Protein AF-A0A432UEK5-F1 (afdb_monomer_lite)

Structure (mmCIF, N/CA/C/O backbone):
data_AF-A0A432UEK5-F1
#
_entry.id   AF-A0A432UEK5-F1
#
loop_
_atom_site.group_PDB
_atom_site.id
_atom_site.type_symbol
_atom_site.label_atom_id
_atom_site.label_alt_id
_atom_site.label_comp_id
_atom_site.label_asym_id
_atom_site.label_entity_id
_atom_site.label_seq_id
_atom_site.pdbx_PDB_ins_code
_atom_site.Cartn_x
_atom_site.Cartn_y
_atom_site.Cartn_z
_atom_site.occupancy
_atom_site.B_iso_or_equiv
_atom_site.auth_seq_id
_atom_site.auth_comp_id
_atom_site.auth_asym_id
_atom_site.auth_atom_id
_atom_site.pdbx_PDB_model_num
ATOM 1 N N . MET A 1 1 ? 14.519 -4.103 -4.076 1.00 51.34 1 MET A N 1
ATOM 2 C CA . MET A 1 1 ? 13.874 -2.800 -3.750 1.00 51.34 1 MET A CA 1
ATOM 3 C C . MET A 1 1 ? 14.328 -1.645 -4.652 1.00 51.34 1 MET A C 1
ATOM 5 O O . MET A 1 1 ? 13.470 -0.886 -5.083 1.00 51.34 1 MET A O 1
ATOM 9 N N . LEU A 1 2 ? 15.630 -1.500 -4.945 1.00 51.75 2 LEU A N 1
ATOM 10 C CA . LEU A 1 2 ? 16.203 -0.407 -5.763 1.00 51.75 2 LEU A CA 1
ATOM 11 C C . LEU A 1 2 ? 16.578 -0.794 -7.208 1.00 51.75 2 LEU A C 1
ATOM 13 O O . LEU A 1 2 ? 17.172 0.011 -7.916 1.00 51.75 2 LEU A O 1
ATOM 17 N N . GLY A 1 3 ? 16.248 -2.010 -7.656 1.00 47.59 3 GLY A N 1
ATOM 18 C CA . GLY A 1 3 ? 16.687 -2.523 -8.962 1.00 47.59 3 GLY A CA 1
ATOM 19 C C . GLY A 1 3 ? 16.188 -1.727 -10.175 1.00 47.59 3 GLY A C 1
ATOM 20 O O . GLY A 1 3 ? 16.755 -1.867 -11.250 1.00 47.59 3 GLY A O 1
ATOM 21 N N . SER A 1 4 ? 15.156 -0.888 -10.009 1.00 56.03 4 SER A N 1
ATOM 22 C CA . SER A 1 4 ? 14.574 -0.082 -11.085 1.00 56.03 4 SER A CA 1
ATOM 23 C C . SER A 1 4 ? 13.737 1.101 -10.550 1.00 56.03 4 SER A C 1
ATOM 25 O O . SER A 1 4 ? 12.744 0.933 -9.831 1.00 56.03 4 SER A O 1
ATOM 27 N N . PHE A 1 5 ? 14.130 2.321 -10.911 1.00 71.38 5 PHE A N 1
ATOM 28 C CA . PHE A 1 5 ? 13.324 3.543 -10.924 1.00 71.38 5 PHE A CA 1
ATOM 29 C C . PHE A 1 5 ? 12.446 3.537 -12.175 1.00 71.38 5 PHE A C 1
ATOM 31 O O . PHE A 1 5 ? 12.711 4.233 -13.159 1.00 71.38 5 PHE A O 1
ATOM 38 N N . GLU A 1 6 ? 11.405 2.715 -12.131 1.00 72.19 6 GLU A N 1
ATOM 39 C CA . GLU A 1 6 ? 10.428 2.627 -13.211 1.00 72.19 6 GLU A CA 1
ATOM 40 C C . GLU A 1 6 ? 9.803 3.996 -13.506 1.00 72.19 6 GLU A C 1
ATOM 42 O O . GLU A 1 6 ? 9.551 4.773 -12.571 1.00 72.19 6 GLU A O 1
ATOM 47 N N . PRO A 1 7 ? 9.531 4.294 -14.787 1.00 75.06 7 PRO A N 1
ATOM 48 C CA . PRO A 1 7 ? 8.726 5.449 -15.138 1.00 75.06 7 PRO A CA 1
ATOM 49 C C . PRO A 1 7 ? 7.359 5.351 -14.445 1.00 75.06 7 PRO A C 1
ATOM 51 O O . PRO A 1 7 ? 6.789 4.259 -14.341 1.00 75.06 7 PRO A O 1
ATOM 54 N N . PRO A 1 8 ? 6.807 6.471 -13.954 1.00 71.62 8 PRO A N 1
ATOM 55 C CA . PRO A 1 8 ? 5.436 6.469 -13.480 1.00 71.62 8 PRO A CA 1
ATOM 56 C C . PRO A 1 8 ? 4.473 6.154 -14.644 1.00 71.62 8 PRO A C 1
ATOM 58 O O . PRO A 1 8 ? 4.823 6.368 -15.804 1.00 71.62 8 PRO A O 1
ATOM 61 N N . PRO A 1 9 ? 3.265 5.638 -14.356 1.00 67.88 9 PRO A N 1
ATOM 62 C CA . PRO A 1 9 ? 2.273 5.335 -15.387 1.00 67.88 9 PRO A CA 1
ATOM 63 C C . PRO A 1 9 ? 1.847 6.589 -16.168 1.00 67.88 9 PRO A C 1
ATOM 65 O O . PRO A 1 9 ? 1.956 7.708 -15.661 1.00 67.88 9 PRO A O 1
ATOM 68 N N . ASP A 1 10 ? 1.342 6.391 -17.390 1.00 72.12 10 ASP A N 1
ATOM 69 C CA . ASP A 1 10 ? 1.080 7.463 -18.367 1.00 72.12 10 ASP A CA 1
ATOM 70 C C . ASP A 1 10 ? 0.209 8.598 -17.807 1.00 72.12 10 ASP A C 1
ATOM 72 O O . ASP A 1 10 ? 0.537 9.770 -17.967 1.00 72.12 10 ASP A O 1
ATOM 76 N N . ASN A 1 11 ? -0.817 8.266 -17.022 1.00 67.94 11 ASN A N 1
ATOM 77 C CA . ASN A 1 11 ? -1.685 9.249 -16.368 1.00 67.94 11 ASN A CA 1
ATOM 78 C C . ASN A 1 11 ? -0.942 10.197 -15.408 1.00 67.94 11 ASN A C 1
ATOM 80 O O . ASN A 1 11 ? -1.339 11.343 -15.228 1.00 67.94 11 ASN A O 1
ATOM 84 N N . VAL A 1 12 ? 0.127 9.723 -14.766 1.00 69.31 12 VAL A N 1
ATOM 85 C CA . VAL A 1 12 ? 0.970 10.540 -13.889 1.00 69.31 12 VAL A CA 1
ATOM 86 C C . VAL A 1 12 ? 1.991 11.320 -14.708 1.00 69.31 12 VAL A C 1
ATOM 88 O O . VAL A 1 12 ? 2.288 12.446 -14.330 1.00 69.31 12 VAL A O 1
ATOM 91 N N . LEU A 1 13 ? 2.511 10.754 -15.805 1.00 74.56 13 LEU A N 1
ATOM 92 C CA . LEU A 1 13 ? 3.433 11.443 -16.721 1.00 74.56 13 LEU A CA 1
ATOM 93 C C . LEU A 1 13 ? 2.786 12.646 -17.420 1.00 74.56 13 LEU A C 1
ATOM 95 O O . LEU A 1 13 ? 3.475 13.632 -17.687 1.00 74.56 13 LEU A O 1
ATOM 99 N N . GLU A 1 14 ? 1.484 12.573 -17.692 1.00 76.00 14 GLU A N 1
ATOM 100 C CA . GLU A 1 14 ? 0.698 13.656 -18.291 1.00 76.00 14 GLU A CA 1
ATOM 101 C C . GLU A 1 14 ? 0.441 14.819 -17.310 1.00 76.00 14 GLU A C 1
ATOM 103 O O . GLU A 1 14 ? 0.359 15.979 -17.720 1.00 76.00 14 GLU A O 1
ATOM 108 N N . GLU A 1 15 ? 0.387 14.548 -16.001 1.00 78.19 15 GLU A N 1
ATOM 109 C CA . GLU A 1 15 ? 0.209 15.565 -14.960 1.00 78.19 15 GLU A CA 1
ATOM 110 C C . GLU A 1 15 ? 1.548 16.189 -14.521 1.00 78.19 15 GLU A C 1
ATOM 112 O O . GLU A 1 15 ? 2.260 15.662 -13.661 1.00 78.19 15 GLU A O 1
ATOM 117 N N . VAL A 1 16 ? 1.864 17.383 -15.034 1.00 77.88 16 VAL A N 1
ATOM 118 C CA . VAL A 1 16 ? 3.124 18.107 -14.746 1.00 77.88 16 VAL A CA 1
ATOM 119 C C . VAL A 1 16 ? 3.419 18.227 -13.242 1.00 77.88 16 VAL A C 1
ATOM 121 O O . VAL A 1 16 ? 4.536 17.948 -12.796 1.00 77.88 16 VAL A O 1
ATOM 124 N N . ASP A 1 17 ? 2.424 18.593 -12.434 1.00 75.88 17 ASP A N 1
ATOM 125 C CA . ASP A 1 17 ? 2.593 18.741 -10.984 1.00 75.88 17 ASP A CA 1
ATOM 126 C C . ASP A 1 17 ? 2.852 17.404 -10.283 1.00 75.88 17 ASP A C 1
ATOM 128 O O . ASP A 1 17 ? 3.655 17.324 -9.346 1.00 75.88 17 ASP A O 1
ATOM 132 N N . ALA A 1 18 ? 2.202 16.334 -10.743 1.00 73.25 18 ALA A N 1
ATOM 133 C CA . ALA A 1 18 ? 2.381 14.997 -10.203 1.00 73.25 18 ALA A CA 1
ATOM 134 C C . ALA A 1 18 ? 3.798 14.480 -10.456 1.00 73.25 18 ALA A C 1
ATOM 136 O O . ALA A 1 18 ? 4.453 14.027 -9.508 1.00 73.25 18 ALA A O 1
ATOM 137 N N . VAL A 1 19 ? 4.284 14.620 -11.695 1.00 81.44 19 VAL A N 1
ATOM 138 C CA . VAL A 1 19 ? 5.661 14.274 -12.066 1.00 81.44 19 VAL A CA 1
ATOM 139 C C . VAL A 1 19 ? 6.648 15.072 -11.231 1.00 81.44 19 VAL A C 1
ATOM 141 O O . VAL A 1 19 ? 7.537 14.483 -10.624 1.00 81.44 19 VAL A O 1
ATOM 144 N N . ASN A 1 20 ? 6.477 16.391 -11.129 1.00 82.12 20 ASN A N 1
ATOM 145 C CA . ASN A 1 20 ? 7.403 17.250 -10.391 1.00 82.12 20 ASN A CA 1
ATOM 146 C C . ASN A 1 20 ? 7.475 16.899 -8.900 1.00 82.12 20 ASN A C 1
ATOM 148 O O . ASN A 1 20 ? 8.548 16.954 -8.297 1.00 82.12 20 ASN A O 1
ATOM 152 N N . ILE A 1 21 ? 6.353 16.538 -8.273 1.00 76.31 21 ILE A N 1
ATOM 153 C CA . ILE A 1 21 ? 6.341 16.102 -6.872 1.00 76.31 21 ILE A CA 1
ATOM 154 C C . ILE A 1 21 ? 7.107 14.787 -6.715 1.00 76.31 21 ILE A C 1
ATOM 156 O O . ILE A 1 21 ? 7.981 14.697 -5.847 1.00 76.31 21 ILE A O 1
ATOM 160 N N . LEU A 1 22 ? 6.793 13.795 -7.552 1.00 77.00 22 LEU A N 1
ATOM 161 C CA . LEU A 1 22 ? 7.424 12.481 -7.502 1.00 77.00 22 LEU A CA 1
ATOM 162 C C . LEU A 1 22 ? 8.928 12.593 -7.770 1.00 77.00 22 LEU A C 1
ATOM 164 O O . LEU A 1 22 ? 9.726 12.127 -6.963 1.00 77.00 22 LEU A O 1
ATOM 168 N N . LEU A 1 23 ? 9.309 13.291 -8.838 1.00 84.69 23 LEU A N 1
ATOM 169 C CA . LEU A 1 23 ? 10.690 13.525 -9.243 1.00 84.69 23 LEU A CA 1
ATOM 170 C C . LEU A 1 23 ? 11.499 14.161 -8.112 1.00 84.69 23 LEU A C 1
ATOM 172 O O . LEU A 1 23 ? 12.488 13.585 -7.668 1.00 84.69 23 LEU A O 1
ATOM 176 N N . ASN A 1 24 ? 11.035 15.296 -7.581 1.00 83.62 24 ASN A N 1
ATOM 177 C CA . ASN A 1 24 ? 11.756 16.004 -6.526 1.00 83.62 24 ASN A CA 1
ATOM 178 C C . ASN A 1 24 ? 11.950 15.138 -5.283 1.00 83.62 24 ASN A C 1
ATOM 180 O O . ASN A 1 24 ? 13.044 15.090 -4.732 1.00 83.62 24 ASN A O 1
ATOM 184 N N . SER A 1 25 ? 10.906 14.432 -4.852 1.00 75.69 25 SER A N 1
ATOM 185 C CA . SER A 1 25 ? 10.976 13.590 -3.657 1.00 75.69 25 SER A CA 1
ATOM 186 C C . SER A 1 25 ? 11.891 12.369 -3.834 1.00 75.69 25 SER A C 1
ATOM 188 O O . SER A 1 25 ? 12.653 12.050 -2.922 1.00 75.69 25 SER A O 1
ATOM 190 N N . THR A 1 26 ? 11.878 11.731 -5.010 1.00 80.69 26 THR A N 1
ATOM 191 C CA . THR A 1 26 ? 12.774 10.616 -5.348 1.00 80.69 26 THR A CA 1
ATOM 192 C C . THR A 1 26 ? 14.225 11.083 -5.395 1.00 80.69 26 THR A C 1
ATOM 194 O O . THR A 1 26 ? 15.077 10.496 -4.733 1.00 80.69 26 THR A O 1
ATOM 197 N N . VAL A 1 27 ? 14.507 12.175 -6.111 1.00 87.44 27 VAL A N 1
ATOM 198 C CA . VAL A 1 27 ? 15.867 12.710 -6.261 1.00 87.44 27 VAL A CA 1
ATOM 199 C C . VAL A 1 27 ? 16.418 13.219 -4.933 1.00 87.44 27 VAL A C 1
ATOM 201 O O . VAL A 1 27 ? 17.549 12.891 -4.585 1.00 87.44 27 VAL A O 1
ATOM 204 N N . SER A 1 28 ? 15.620 13.929 -4.133 1.00 83.69 28 SER A N 1
ATOM 205 C CA . SER A 1 28 ? 16.057 14.365 -2.802 1.00 83.69 28 SER A CA 1
ATOM 206 C C . SER A 1 28 ? 16.302 13.182 -1.862 1.00 83.69 28 SER A C 1
ATOM 208 O O . SER A 1 28 ? 17.221 13.233 -1.043 1.00 83.69 28 SER A O 1
ATOM 210 N N . GLY A 1 29 ? 15.534 12.095 -1.996 1.00 78.19 29 GLY A N 1
ATOM 211 C CA . GLY A 1 29 ? 15.827 10.829 -1.329 1.00 78.19 29 GLY A CA 1
ATOM 212 C C . GLY A 1 29 ? 17.196 10.274 -1.735 1.00 78.19 29 GLY A C 1
ATOM 213 O O . GLY A 1 29 ? 18.004 9.962 -0.862 1.00 78.19 29 GLY A O 1
ATOM 214 N N . LEU A 1 30 ? 17.474 10.190 -3.040 1.00 83.81 30 LEU A N 1
ATOM 215 C CA . LEU A 1 30 ? 18.742 9.674 -3.573 1.00 83.81 30 LEU A CA 1
ATOM 216 C C . LEU A 1 30 ? 19.948 10.512 -3.145 1.00 83.81 30 LEU A C 1
ATOM 218 O O . LEU A 1 30 ? 20.962 9.959 -2.730 1.00 83.81 30 LEU A O 1
ATOM 222 N N . LEU A 1 31 ? 19.832 11.838 -3.183 1.00 86.06 31 LEU A N 1
ATOM 223 C CA . LEU A 1 31 ? 20.901 12.729 -2.735 1.00 86.06 31 LEU A CA 1
ATOM 224 C C . LEU A 1 31 ? 21.135 12.608 -1.227 1.00 86.06 31 LEU A C 1
ATOM 226 O O . LEU A 1 31 ? 22.283 12.543 -0.797 1.00 86.06 31 LEU A O 1
ATOM 230 N N . THR A 1 32 ? 20.071 12.460 -0.430 1.00 82.75 32 THR A N 1
ATOM 231 C CA . THR A 1 32 ? 20.201 12.199 1.014 1.00 82.75 32 THR A CA 1
ATOM 232 C C . THR A 1 32 ? 20.927 10.878 1.281 1.00 82.75 32 THR A C 1
ATOM 234 O O . THR A 1 32 ? 21.748 10.814 2.195 1.00 82.75 32 THR A O 1
ATOM 237 N N . LEU A 1 33 ? 20.662 9.837 0.481 1.00 80.44 33 LEU A N 1
ATOM 238 C CA . LEU A 1 33 ? 21.369 8.556 0.562 1.00 80.44 33 LEU A CA 1
ATOM 239 C C . LEU A 1 33 ? 22.865 8.716 0.247 1.00 80.44 33 LEU A C 1
ATOM 241 O O . LEU A 1 33 ? 23.692 8.110 0.919 1.00 80.44 33 LEU A O 1
ATOM 245 N N . ALA A 1 34 ? 23.210 9.584 -0.708 1.00 82.88 34 ALA A N 1
ATOM 246 C CA . ALA A 1 34 ? 24.590 9.959 -1.025 1.00 82.88 34 ALA A CA 1
ATOM 247 C C . ALA A 1 34 ? 25.236 10.913 -0.003 1.00 82.88 34 ALA A C 1
ATOM 249 O O . ALA A 1 34 ? 26.356 11.369 -0.213 1.00 82.88 34 ALA A O 1
ATOM 250 N N . GLY A 1 35 ? 24.548 11.240 1.098 1.00 78.75 35 GLY A N 1
ATOM 251 C CA . GLY A 1 35 ? 25.036 12.173 2.115 1.00 78.75 35 GLY A CA 1
ATOM 252 C C . GLY A 1 35 ? 24.946 13.649 1.710 1.00 78.75 35 GLY A C 1
ATOM 253 O O . GLY A 1 35 ? 25.445 14.515 2.427 1.00 78.75 35 GLY A O 1
ATOM 254 N N . ILE A 1 36 ? 24.283 13.959 0.594 1.00 83.69 36 ILE A N 1
ATOM 255 C CA . ILE A 1 36 ? 24.165 15.305 0.033 1.00 83.69 36 ILE A CA 1
ATOM 256 C C . ILE A 1 36 ? 22.829 15.919 0.458 1.00 83.69 36 ILE A C 1
ATOM 258 O O . ILE A 1 36 ? 21.749 15.472 0.067 1.00 83.69 36 ILE A O 1
ATOM 262 N N . LYS A 1 37 ? 22.890 17.000 1.241 1.00 73.88 37 LYS A N 1
ATOM 263 C CA . LYS A 1 37 ? 21.714 17.819 1.568 1.00 73.88 37 LYS A CA 1
ATOM 264 C C . LYS A 1 37 ? 21.478 18.838 0.457 1.00 73.88 37 LYS A C 1
ATOM 266 O O . LYS A 1 37 ? 22.028 19.934 0.497 1.00 73.88 37 LYS A O 1
ATOM 271 N N . ALA A 1 38 ? 20.668 18.461 -0.525 1.00 76.62 38 ALA A N 1
ATOM 272 C CA . ALA A 1 38 ? 20.303 19.326 -1.639 1.00 76.62 38 ALA A CA 1
ATOM 273 C C . ALA A 1 38 ? 18.950 20.021 -1.410 1.00 76.62 38 ALA A C 1
ATOM 275 O O . ALA A 1 38 ? 17.989 19.401 -0.953 1.00 76.62 38 ALA A O 1
ATOM 276 N N . ASP A 1 39 ? 18.876 21.306 -1.753 1.00 73.69 39 ASP A N 1
ATOM 277 C CA . ASP A 1 39 ? 17.625 22.056 -1.844 1.00 73.69 39 ASP A CA 1
ATOM 278 C C . ASP A 1 39 ? 16.959 21.745 -3.201 1.00 73.69 39 ASP A C 1
ATOM 280 O O . ASP A 1 39 ? 17.591 21.975 -4.240 1.00 73.69 39 ASP A O 1
ATOM 284 N N . PRO A 1 40 ? 15.694 21.268 -3.223 1.00 70.50 40 PRO A N 1
ATOM 285 C CA . PRO A 1 40 ? 14.966 20.931 -4.444 1.00 70.50 40 PRO A CA 1
ATOM 286 C C . PRO A 1 40 ? 14.950 22.015 -5.531 1.00 70.50 40 PRO A C 1
ATOM 288 O O . PRO A 1 40 ? 14.786 21.688 -6.703 1.00 70.50 40 PRO A O 1
ATOM 291 N N . LEU A 1 41 ? 15.082 23.294 -5.158 1.00 69.88 41 LEU A N 1
ATOM 292 C CA . LEU A 1 41 ? 14.962 24.423 -6.089 1.00 69.88 41 LEU A CA 1
ATOM 293 C C . LEU A 1 41 ? 16.284 25.139 -6.383 1.00 69.88 41 LEU A C 1
ATOM 295 O O . LEU A 1 41 ? 16.348 25.908 -7.340 1.00 69.88 41 LEU A O 1
ATOM 299 N N . LYS A 1 42 ? 17.319 24.934 -5.564 1.00 76.12 42 LYS A N 1
ATOM 300 C CA . LYS A 1 42 ? 18.557 25.732 -5.629 1.00 76.12 42 LYS A CA 1
ATOM 301 C C . LYS A 1 42 ? 19.810 24.911 -5.891 1.00 76.12 42 LYS A C 1
ATOM 303 O O . LYS A 1 42 ? 20.797 25.466 -6.365 1.00 76.12 42 LYS A O 1
ATOM 308 N N . SER A 1 43 ? 19.796 23.617 -5.579 1.00 86.88 43 SER A N 1
ATOM 309 C CA . SER A 1 43 ? 20.992 22.789 -5.696 1.00 86.88 43 SER A CA 1
ATOM 310 C C . SER A 1 43 ? 21.205 22.311 -7.135 1.00 86.88 43 SER A C 1
ATOM 312 O O . SER A 1 43 ? 20.318 21.662 -7.701 1.00 86.88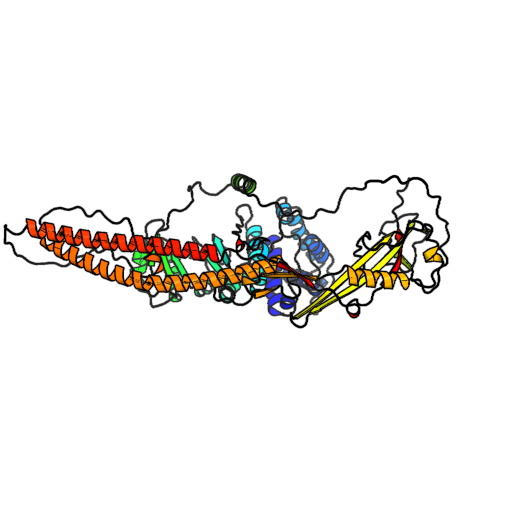 43 SER A O 1
ATOM 314 N N . PRO A 1 44 ? 22.377 22.572 -7.740 1.00 86.88 44 PRO A N 1
ATOM 315 C CA . PRO A 1 44 ? 22.665 22.125 -9.099 1.00 86.88 44 PRO A CA 1
ATOM 316 C C . PRO A 1 44 ? 22.738 20.591 -9.212 1.00 86.88 44 PRO A C 1
ATOM 318 O O . PRO A 1 44 ? 22.376 20.044 -10.252 1.00 86.88 44 PRO A O 1
ATOM 321 N N . GLU A 1 45 ? 23.092 19.883 -8.133 1.00 90.06 45 GLU A N 1
ATOM 322 C CA . GLU A 1 45 ? 23.044 18.416 -8.039 1.00 90.06 45 GLU A CA 1
ATOM 323 C C . GLU A 1 45 ? 21.618 17.893 -8.242 1.00 90.06 45 GLU A C 1
ATOM 325 O O . GLU A 1 45 ? 21.383 16.966 -9.019 1.00 90.06 45 GLU A O 1
ATOM 330 N N . GLN A 1 46 ? 20.647 18.520 -7.569 1.00 89.06 46 GLN A N 1
ATOM 331 C CA . GLN A 1 46 ? 19.235 18.171 -7.698 1.00 89.06 46 GLN A CA 1
ATOM 332 C C . GLN A 1 46 ? 18.753 18.417 -9.126 1.00 89.06 46 GLN A C 1
ATOM 334 O O . GLN A 1 46 ? 18.071 17.558 -9.684 1.00 89.06 46 GLN A O 1
ATOM 339 N N . LEU A 1 47 ? 19.103 19.557 -9.724 1.00 88.56 47 LEU A N 1
ATOM 340 C CA . LEU A 1 47 ? 18.699 19.890 -11.091 1.00 88.56 47 LEU A CA 1
ATOM 341 C C . LEU A 1 47 ? 19.243 18.883 -12.109 1.00 88.56 47 LEU A C 1
ATOM 343 O O . LEU A 1 47 ? 18.487 18.420 -12.967 1.00 88.56 47 LEU A O 1
ATOM 347 N N . LEU A 1 48 ? 20.520 18.504 -11.993 1.00 90.81 48 LEU A N 1
ATOM 348 C CA . LEU A 1 48 ? 21.144 17.515 -12.869 1.00 90.81 48 LEU A CA 1
ATOM 349 C C . LEU A 1 48 ? 20.440 16.158 -12.765 1.00 90.81 48 LEU A C 1
ATOM 351 O O . LEU A 1 48 ? 19.958 15.636 -13.770 1.00 90.81 48 LEU A O 1
ATOM 355 N N . VAL A 1 49 ? 20.348 15.606 -11.551 1.00 91.38 49 VAL A N 1
ATOM 356 C CA . VAL A 1 49 ? 19.780 14.267 -11.332 1.00 91.38 49 VAL A CA 1
ATOM 357 C C . VAL A 1 49 ? 18.293 14.241 -11.699 1.00 91.38 49 VAL A C 1
ATOM 359 O O . VAL A 1 49 ? 17.841 13.300 -12.347 1.00 91.38 49 VAL A O 1
ATOM 362 N N . SER A 1 50 ? 17.540 15.300 -11.385 1.00 90.44 50 SER A N 1
ATOM 363 C CA . SER A 1 50 ? 16.133 15.428 -11.795 1.00 90.44 50 SER A CA 1
ATOM 364 C C . SER A 1 50 ? 15.975 15.450 -13.312 1.00 90.44 50 SER A C 1
ATOM 366 O O . SER A 1 50 ? 15.075 14.804 -13.842 1.00 90.44 50 SER A O 1
ATOM 368 N N . SER A 1 51 ? 16.863 16.138 -14.027 1.00 90.25 51 SER A N 1
ATOM 369 C CA . SER A 1 51 ? 16.807 16.208 -15.491 1.00 90.25 51 SER A CA 1
ATOM 370 C C . SER A 1 51 ? 17.152 14.872 -16.147 1.00 90.25 51 SER A C 1
ATOM 372 O O . SER A 1 51 ? 16.503 14.488 -17.118 1.00 90.25 51 SER A O 1
ATOM 374 N N . ILE A 1 52 ? 18.119 14.133 -15.590 1.00 91.62 52 ILE A N 1
ATOM 375 C CA . ILE A 1 52 ? 18.453 12.771 -16.028 1.00 91.62 52 ILE A CA 1
ATOM 376 C C . ILE A 1 52 ? 17.250 11.847 -15.826 1.00 91.62 52 ILE A C 1
ATOM 378 O O . ILE A 1 52 ? 16.781 11.236 -16.782 1.00 91.62 52 ILE A O 1
ATOM 382 N N . VAL A 1 53 ? 16.701 11.780 -14.611 1.00 89.88 53 VAL A N 1
ATOM 383 C CA . VAL A 1 53 ? 15.563 10.897 -14.308 1.00 89.88 53 VAL A CA 1
ATOM 384 C C . VAL A 1 53 ? 14.356 11.237 -15.189 1.00 89.88 53 VAL A C 1
ATOM 386 O O . VAL A 1 53 ? 13.753 10.341 -15.778 1.00 89.88 53 VAL A O 1
ATOM 389 N N . LEU A 1 54 ? 14.044 12.525 -15.362 1.00 88.69 54 LEU A N 1
ATOM 390 C CA . LEU A 1 54 ? 12.947 12.968 -16.224 1.00 88.69 54 LEU A CA 1
ATOM 391 C C . LEU A 1 54 ? 13.160 12.588 -17.698 1.00 88.69 54 LEU A C 1
ATOM 393 O O . LEU A 1 54 ? 12.195 12.237 -18.377 1.00 88.69 54 LEU A O 1
ATOM 397 N N . TYR A 1 55 ? 14.398 12.648 -18.198 1.00 89.44 55 TYR A N 1
ATOM 398 C CA . TYR A 1 55 ? 14.732 12.251 -19.568 1.00 89.44 55 TYR A CA 1
ATOM 399 C C . TYR A 1 55 ? 14.388 10.781 -19.832 1.00 89.44 55 TYR A C 1
ATOM 401 O O . TYR A 1 55 ? 13.709 10.478 -20.815 1.00 89.44 55 TYR A O 1
ATOM 409 N N . PHE A 1 56 ? 14.805 9.882 -18.937 1.00 87.81 56 PHE A N 1
ATOM 410 C CA . PHE A 1 56 ? 14.515 8.451 -19.058 1.00 87.81 56 PHE A CA 1
ATOM 411 C C . PHE A 1 56 ? 13.025 8.151 -18.850 1.00 87.81 56 PHE A C 1
ATOM 413 O O . PHE A 1 56 ? 12.431 7.411 -19.636 1.00 87.81 56 PHE A O 1
ATOM 420 N N . TRP A 1 57 ? 12.378 8.803 -17.878 1.00 87.06 57 TRP A N 1
ATOM 421 C CA . TRP A 1 57 ? 10.944 8.629 -17.632 1.00 87.06 57 TRP A CA 1
ATOM 422 C C . TRP A 1 57 ? 10.073 9.037 -18.822 1.00 87.06 57 TRP A C 1
ATOM 424 O O . TRP A 1 57 ? 9.157 8.300 -19.179 1.00 87.06 57 TRP A O 1
ATOM 434 N N . LYS A 1 58 ? 10.387 10.150 -19.500 1.00 85.25 58 LYS A N 1
ATOM 435 C CA . LYS A 1 58 ? 9.671 10.574 -20.720 1.00 85.25 58 LYS A CA 1
ATOM 436 C C . LYS A 1 58 ? 9.783 9.575 -21.872 1.00 85.25 58 LYS A C 1
ATOM 438 O O . LYS A 1 58 ? 8.936 9.575 -22.758 1.00 85.25 58 LYS A O 1
ATOM 443 N N . ARG A 1 59 ? 10.819 8.736 -21.869 1.00 86.19 59 ARG A N 1
ATOM 444 C CA . ARG A 1 59 ? 11.055 7.683 -22.867 1.00 86.19 59 ARG A CA 1
ATOM 445 C C . ARG A 1 59 ? 10.563 6.312 -22.419 1.00 86.19 59 ARG A C 1
ATOM 447 O O . ARG A 1 59 ? 10.846 5.329 -23.093 1.00 86.19 59 ARG A O 1
ATOM 454 N N . LYS A 1 60 ? 9.859 6.240 -21.285 1.00 82.50 60 LYS A N 1
ATOM 455 C CA . LYS A 1 60 ? 9.404 4.989 -20.664 1.00 82.50 60 LYS A CA 1
ATOM 456 C C . LYS A 1 60 ? 10.549 4.004 -20.389 1.00 82.50 60 LYS A C 1
ATOM 458 O O . LYS A 1 60 ? 10.337 2.799 -20.330 1.00 82.50 60 LYS A O 1
ATOM 463 N N . GLN A 1 61 ? 11.761 4.519 -20.190 1.00 81.62 61 GLN A N 1
ATOM 464 C CA . GLN A 1 61 ? 12.932 3.716 -19.861 1.00 81.62 61 GLN A CA 1
ATOM 465 C C . GLN A 1 61 ? 13.102 3.663 -18.343 1.00 81.62 61 GLN A C 1
ATOM 467 O O . GLN A 1 61 ? 13.109 4.694 -17.664 1.00 81.62 61 GLN A O 1
ATOM 472 N N . ALA A 1 62 ? 13.227 2.449 -17.811 1.00 78.75 62 ALA A N 1
ATOM 473 C CA . ALA A 1 62 ? 13.572 2.229 -16.417 1.00 78.75 62 ALA A CA 1
ATOM 474 C C . ALA A 1 62 ? 15.036 2.610 -16.173 1.00 78.75 62 ALA A C 1
ATOM 476 O O . ALA A 1 62 ? 15.917 2.247 -16.950 1.00 78.75 62 ALA A O 1
ATOM 477 N N . LEU A 1 63 ? 15.292 3.324 -15.078 1.00 81.38 63 LEU A N 1
ATOM 478 C CA . LEU A 1 63 ? 16.644 3.685 -14.659 1.00 81.38 63 LEU A CA 1
ATOM 479 C C . LEU A 1 63 ? 17.027 2.851 -13.438 1.00 81.38 63 LEU A C 1
ATOM 481 O O . LEU A 1 63 ? 16.226 2.703 -12.530 1.00 81.38 63 LEU A O 1
ATOM 485 N N . ASN A 1 64 ? 18.241 2.335 -13.358 1.00 80.31 64 ASN A N 1
ATOM 486 C CA . ASN A 1 64 ? 18.792 1.745 -12.133 1.00 80.31 64 ASN A CA 1
ATOM 487 C C . ASN A 1 64 ? 19.946 2.622 -11.613 1.00 80.31 64 ASN A C 1
ATOM 489 O O . ASN A 1 64 ? 20.301 3.621 -12.236 1.00 80.31 64 ASN A O 1
ATOM 493 N N . LEU A 1 65 ? 20.521 2.305 -10.450 1.00 80.69 65 LEU A N 1
ATOM 494 C CA . LEU A 1 65 ? 21.579 3.155 -9.890 1.00 80.69 65 LEU A CA 1
ATOM 495 C C . LEU A 1 65 ? 22.854 3.158 -10.758 1.00 80.69 65 LEU A C 1
ATOM 497 O O . LEU A 1 65 ? 23.497 4.194 -10.883 1.00 80.69 65 LEU A O 1
ATOM 501 N N . GLU A 1 66 ? 23.180 2.039 -11.405 1.00 82.19 66 GLU A N 1
ATOM 502 C CA . GLU A 1 66 ? 24.338 1.911 -12.303 1.00 82.19 66 GLU A CA 1
ATOM 503 C C . GLU A 1 66 ? 24.196 2.801 -13.547 1.00 82.19 66 GLU A C 1
ATOM 505 O O . GLU A 1 66 ? 25.070 3.614 -13.847 1.00 82.19 66 GLU A O 1
ATOM 510 N N . SER A 1 67 ? 23.051 2.720 -14.228 1.00 86.56 67 SER A N 1
ATOM 511 C CA . SER A 1 67 ? 22.715 3.583 -15.368 1.00 86.56 67 SER A CA 1
ATOM 512 C C . SER A 1 67 ? 22.555 5.046 -14.960 1.00 86.56 67 SER A C 1
ATOM 514 O O . SER A 1 67 ? 22.916 5.924 -15.741 1.00 86.56 67 SER A O 1
ATOM 516 N N . LEU A 1 68 ? 22.100 5.341 -13.735 1.00 87.56 68 LEU A N 1
ATOM 517 C CA . LEU A 1 68 ? 22.101 6.704 -13.203 1.00 87.56 68 LEU A CA 1
ATOM 518 C C . LEU A 1 68 ? 23.530 7.239 -13.044 1.00 87.56 68 LEU A C 1
ATOM 520 O O . LEU A 1 68 ? 23.789 8.366 -13.449 1.00 87.56 68 LEU A O 1
ATOM 524 N N . ILE A 1 69 ? 24.463 6.454 -12.497 1.00 87.31 69 ILE A N 1
ATOM 525 C CA . ILE A 1 69 ? 25.873 6.858 -12.366 1.00 87.31 69 ILE A CA 1
ATOM 526 C C . ILE A 1 69 ? 26.491 7.091 -13.745 1.00 87.31 69 ILE A C 1
ATOM 528 O O . ILE A 1 69 ? 27.100 8.139 -13.967 1.00 87.31 69 ILE A O 1
ATOM 532 N N . ALA A 1 70 ? 26.270 6.173 -14.689 1.00 87.94 70 ALA A N 1
ATOM 533 C CA . ALA A 1 70 ? 26.723 6.333 -16.068 1.00 87.94 70 ALA A CA 1
ATOM 534 C C . ALA A 1 70 ? 26.147 7.608 -16.709 1.00 87.94 70 ALA A C 1
ATOM 536 O O . ALA A 1 70 ? 26.882 8.368 -17.337 1.00 87.94 70 ALA A O 1
ATOM 537 N N . ALA A 1 71 ? 24.861 7.894 -16.485 1.00 89.75 71 ALA A N 1
ATOM 538 C CA . ALA A 1 71 ? 24.199 9.097 -16.976 1.00 89.75 71 ALA A CA 1
ATOM 539 C C . ALA A 1 71 ? 24.604 10.377 -16.225 1.00 89.75 71 ALA A C 1
ATOM 541 O O . ALA A 1 71 ? 24.455 11.460 -16.776 1.00 89.75 71 ALA A O 1
ATOM 542 N N . ILE A 1 72 ? 25.117 10.307 -14.993 1.00 90.88 72 ILE A N 1
ATOM 543 C CA . ILE A 1 72 ? 25.704 11.469 -14.303 1.00 90.88 72 ILE A CA 1
ATOM 544 C C . ILE A 1 72 ? 27.059 11.811 -14.926 1.00 90.88 72 ILE A C 1
ATOM 546 O O . ILE A 1 72 ? 27.336 12.988 -15.153 1.00 90.88 72 ILE A O 1
ATOM 550 N N . ILE A 1 73 ? 27.881 10.798 -15.223 1.00 88.06 73 ILE A N 1
ATOM 551 C CA . ILE A 1 73 ? 29.189 10.969 -15.873 1.00 88.06 73 ILE A CA 1
ATOM 552 C C . ILE A 1 73 ? 28.997 11.477 -17.307 1.00 88.06 73 ILE A C 1
ATOM 554 O O . ILE A 1 73 ? 29.587 12.489 -17.684 1.00 88.06 73 ILE A O 1
ATOM 558 N N . ASN A 1 74 ? 28.102 10.832 -18.062 1.00 87.38 74 ASN A N 1
ATOM 559 C CA . ASN A 1 74 ? 27.766 11.159 -19.447 1.00 87.38 74 ASN A CA 1
ATOM 560 C C . ASN A 1 74 ? 26.257 11.439 -19.611 1.00 87.38 74 ASN A C 1
ATOM 562 O O . ASN A 1 74 ? 25.507 10.580 -20.081 1.00 87.38 74 ASN A O 1
ATOM 566 N N . PRO A 1 75 ? 25.786 12.646 -19.242 1.00 90.12 75 PRO A N 1
ATOM 567 C CA . PRO A 1 75 ? 24.394 13.050 -19.387 1.00 90.12 75 PRO A CA 1
ATOM 568 C C . PRO A 1 75 ? 23.942 13.051 -20.846 1.00 90.12 75 PRO A C 1
ATOM 570 O O . PRO A 1 75 ? 24.666 13.541 -21.715 1.00 90.12 75 PRO A O 1
ATOM 573 N N . PRO A 1 76 ? 22.712 12.592 -21.135 1.00 87.88 76 PRO A N 1
ATOM 574 C CA . PRO A 1 76 ? 22.206 12.465 -22.500 1.00 87.88 76 PRO A CA 1
ATOM 575 C C . PRO A 1 76 ? 21.763 13.809 -23.119 1.00 87.88 76 PRO A C 1
ATOM 577 O O . PRO A 1 76 ? 21.018 13.843 -24.101 1.00 87.88 76 PRO A O 1
ATOM 580 N N . PHE A 1 77 ? 22.189 14.929 -22.530 1.00 87.56 77 PHE A N 1
ATOM 581 C CA . PHE A 1 77 ? 21.895 16.295 -22.945 1.00 87.56 77 PHE A CA 1
ATOM 582 C C . PHE A 1 77 ? 23.091 17.212 -22.656 1.00 87.56 77 PHE A C 1
ATOM 584 O O . PHE A 1 77 ? 23.821 17.031 -21.685 1.00 87.56 77 PHE A O 1
ATOM 591 N N . GLN A 1 78 ? 23.270 18.238 -23.490 1.00 85.56 78 GLN A N 1
ATOM 592 C CA . GLN A 1 78 ? 24.390 19.189 -23.386 1.00 85.56 78 GLN A CA 1
ATOM 593 C C . GLN A 1 78 ? 24.000 20.525 -22.731 1.00 85.56 78 GLN A C 1
ATOM 595 O O . GLN A 1 78 ? 24.864 21.346 -22.419 1.00 85.56 78 GLN A O 1
ATOM 600 N N . LYS A 1 79 ? 22.701 20.766 -22.523 1.00 84.00 79 LYS A N 1
ATOM 601 C CA . LYS A 1 79 ? 22.154 22.005 -21.955 1.00 84.00 79 LYS A CA 1
ATOM 602 C C . LYS A 1 79 ? 21.134 21.683 -20.868 1.00 84.00 79 LYS A C 1
ATOM 604 O O . LYS A 1 79 ? 20.384 20.717 -20.997 1.00 84.00 79 LYS A O 1
ATOM 609 N N . LEU A 1 80 ? 21.096 22.514 -19.830 1.00 81.44 80 LEU A N 1
ATOM 610 C CA . LEU A 1 80 ? 20.067 22.510 -18.791 1.00 81.44 80 LEU A CA 1
ATOM 611 C C . LEU A 1 80 ? 19.326 23.847 -18.844 1.00 81.44 80 LEU A C 1
ATOM 613 O O . LEU A 1 80 ? 19.890 24.904 -18.557 1.00 81.44 80 LEU A O 1
ATOM 617 N N . GLY A 1 81 ? 18.059 23.804 -19.261 1.00 79.62 81 GLY A N 1
ATOM 618 C CA . GLY A 1 81 ? 17.323 25.014 -19.620 1.00 79.62 81 GLY A CA 1
ATOM 619 C C . GLY A 1 81 ? 18.001 25.727 -20.793 1.00 79.62 81 GLY A C 1
ATOM 620 O O . GLY A 1 81 ? 18.207 25.135 -21.850 1.00 79.62 81 GLY A O 1
ATOM 621 N N . VAL A 1 82 ? 18.360 26.995 -20.599 1.00 81.19 82 VAL A N 1
ATOM 622 C CA . VAL A 1 82 ? 19.024 27.826 -21.621 1.00 81.19 82 VAL A CA 1
ATOM 623 C C . VAL A 1 82 ? 20.553 27.781 -21.557 1.00 81.19 82 VAL A C 1
ATOM 625 O O . VAL A 1 82 ? 21.211 28.190 -22.511 1.00 81.19 82 VAL A O 1
ATOM 628 N N . LEU A 1 83 ? 21.131 27.277 -20.463 1.00 85.25 83 LEU A N 1
ATOM 629 C CA . LEU A 1 83 ? 22.574 27.321 -20.231 1.00 85.25 83 LEU A CA 1
ATOM 630 C C . LEU A 1 83 ? 23.258 25.991 -20.593 1.00 85.25 83 LEU A C 1
ATOM 632 O O . LEU A 1 83 ? 22.657 24.920 -20.438 1.00 85.25 83 LEU A O 1
ATOM 636 N N . PRO A 1 84 ? 24.527 26.025 -21.042 1.00 88.56 84 PRO A N 1
ATOM 637 C CA . PRO A 1 84 ? 25.339 24.825 -21.205 1.00 88.56 84 PRO A CA 1
ATOM 638 C C . PRO A 1 84 ? 25.513 24.084 -19.878 1.00 88.56 84 PRO A C 1
ATOM 640 O O . PRO A 1 84 ? 25.726 24.694 -18.828 1.00 88.56 84 PRO A O 1
ATOM 643 N N . LEU A 1 85 ? 25.461 22.754 -19.934 1.00 88.44 85 LEU A N 1
ATOM 644 C CA . LEU A 1 85 ? 25.605 21.913 -18.748 1.00 88.44 85 LEU A CA 1
ATOM 645 C C . LEU A 1 85 ? 26.956 22.129 -18.056 1.00 88.44 85 LEU A C 1
ATOM 647 O O . LEU A 1 85 ? 27.001 22.217 -16.834 1.00 88.44 85 LEU A O 1
ATOM 651 N N . GLU A 1 86 ? 28.027 22.296 -18.830 1.00 88.00 86 GLU A N 1
ATOM 652 C CA . GLU A 1 86 ? 29.375 22.506 -18.293 1.00 88.00 86 GLU A CA 1
ATOM 653 C C . GLU A 1 86 ? 29.489 23.795 -17.462 1.00 88.00 86 GLU A C 1
ATOM 655 O O . GLU A 1 86 ? 30.319 23.881 -16.563 1.00 88.00 86 GLU A O 1
ATOM 660 N N . THR A 1 87 ? 28.620 24.781 -17.708 1.00 86.56 87 THR A N 1
ATOM 661 C CA . THR A 1 87 ? 28.554 26.024 -16.928 1.00 86.56 87 THR A CA 1
ATOM 662 C C . THR A 1 87 ? 27.831 25.828 -15.594 1.00 86.56 87 THR A C 1
ATOM 664 O O . THR A 1 87 ? 28.244 26.392 -14.585 1.00 86.56 87 THR A O 1
ATOM 667 N N . ILE A 1 88 ? 26.752 25.038 -15.573 1.00 84.75 88 ILE A N 1
ATOM 668 C CA . ILE A 1 88 ? 25.942 24.809 -14.363 1.00 84.75 88 ILE A CA 1
ATOM 669 C C . ILE A 1 88 ? 26.591 23.758 -13.456 1.00 84.75 88 ILE A C 1
ATOM 671 O O . ILE A 1 88 ? 26.631 23.923 -12.235 1.00 84.75 88 ILE A O 1
ATOM 675 N N . TYR A 1 89 ? 27.081 22.664 -14.041 1.00 88.94 89 TYR A N 1
ATOM 676 C CA . TYR A 1 89 ? 27.649 21.540 -13.309 1.00 88.94 89 TYR A CA 1
ATOM 677 C C . TYR A 1 89 ? 28.799 20.884 -14.101 1.00 88.94 89 TYR A C 1
ATOM 679 O O . TYR A 1 89 ? 28.568 19.952 -14.876 1.00 88.94 89 TYR A O 1
ATOM 687 N N . PRO A 1 90 ? 30.044 21.374 -13.918 1.00 90.88 90 PRO A N 1
ATOM 688 C CA . PRO A 1 90 ? 31.214 20.926 -14.671 1.00 90.88 90 PRO A CA 1
ATOM 689 C C . PRO A 1 90 ? 31.518 19.431 -14.532 1.00 90.88 90 PRO A C 1
ATOM 691 O O . PRO A 1 90 ? 31.199 18.798 -13.522 1.00 90.88 90 PRO A O 1
ATOM 694 N N . SER A 1 91 ? 32.249 18.885 -15.504 1.00 89.50 91 SER A N 1
ATOM 695 C CA . SER A 1 91 ? 32.666 17.474 -15.579 1.00 89.50 91 SER A CA 1
ATOM 696 C C . SER A 1 91 ? 33.336 16.955 -14.303 1.00 89.50 91 SER A C 1
ATOM 698 O O . SER A 1 91 ? 33.025 15.859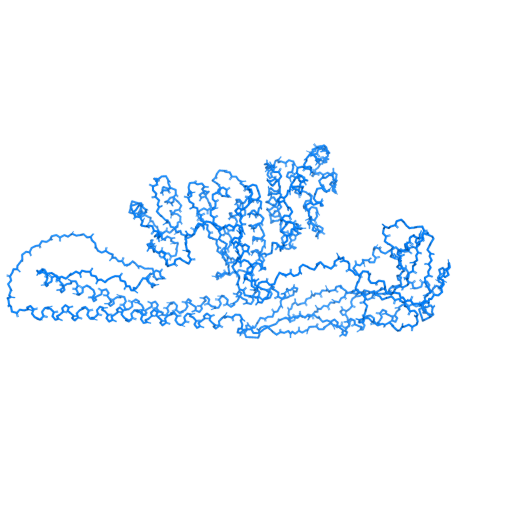 -13.841 1.00 89.50 91 SER A O 1
ATOM 700 N N . ARG A 1 92 ? 34.184 17.769 -13.662 1.00 89.25 92 ARG A N 1
ATOM 701 C CA . ARG A 1 92 ? 34.825 17.408 -12.387 1.00 89.25 92 ARG A CA 1
ATOM 702 C C . ARG A 1 92 ? 33.806 17.181 -11.264 1.00 89.25 92 ARG A C 1
ATOM 704 O O . ARG A 1 92 ? 33.873 16.162 -10.585 1.00 89.25 92 ARG A O 1
ATOM 711 N N . LYS A 1 93 ? 32.831 18.085 -11.112 1.00 91.00 93 LYS A N 1
ATOM 712 C CA . LYS A 1 93 ? 31.766 17.952 -10.102 1.00 91.00 93 LYS A CA 1
ATOM 713 C C . LYS A 1 93 ? 30.838 16.774 -10.408 1.00 91.00 93 LYS A C 1
ATOM 715 O O . LYS A 1 93 ? 30.412 16.080 -9.492 1.00 91.00 93 LYS A O 1
ATOM 720 N N . ARG A 1 94 ? 30.567 16.496 -11.692 1.00 91.94 94 ARG A N 1
ATOM 721 C CA . ARG A 1 94 ? 29.835 15.286 -12.119 1.00 91.94 94 ARG A CA 1
ATOM 722 C C . ARG A 1 94 ? 30.535 14.013 -11.666 1.00 91.94 94 ARG A C 1
ATOM 724 O O . ARG A 1 94 ? 29.877 13.130 -11.125 1.00 91.94 94 ARG A O 1
ATOM 731 N N . MET A 1 95 ? 31.855 13.949 -11.826 1.00 89.38 95 MET A N 1
ATOM 732 C CA . MET A 1 95 ? 32.638 12.804 -11.370 1.00 89.38 95 MET A CA 1
ATOM 733 C C . MET A 1 95 ? 32.605 12.663 -9.842 1.00 89.38 95 MET A C 1
ATOM 735 O O . MET A 1 95 ? 32.395 11.566 -9.340 1.00 89.38 95 MET A O 1
ATOM 739 N N . GLU A 1 96 ? 32.726 13.760 -9.090 1.00 90.12 96 GLU A N 1
ATOM 740 C CA . GLU A 1 96 ? 32.603 13.754 -7.619 1.00 90.12 96 GLU A CA 1
ATOM 741 C C . GLU A 1 96 ? 31.219 13.252 -7.154 1.00 90.12 96 GLU A C 1
ATOM 743 O O . GLU A 1 96 ? 31.115 12.432 -6.234 1.00 90.12 96 GLU A O 1
ATOM 748 N N . LEU A 1 97 ? 30.146 13.669 -7.834 1.00 90.00 97 LEU A N 1
ATOM 749 C CA . LEU A 1 97 ? 28.788 13.193 -7.565 1.00 90.00 97 LEU A CA 1
ATOM 750 C C . LEU A 1 97 ? 28.631 11.700 -7.893 1.00 90.00 97 LEU A C 1
ATOM 752 O O . LEU A 1 97 ? 28.097 10.939 -7.085 1.00 90.00 97 LEU A O 1
ATOM 756 N N . ALA A 1 98 ? 29.131 11.265 -9.051 1.00 89.75 98 ALA A N 1
ATOM 757 C CA . ALA A 1 98 ? 29.125 9.865 -9.468 1.00 89.75 98 ALA A CA 1
ATOM 758 C C . ALA A 1 98 ? 29.893 8.972 -8.480 1.00 89.75 98 ALA A C 1
ATOM 760 O O . ALA A 1 98 ? 29.398 7.914 -8.096 1.00 89.75 98 ALA A O 1
ATOM 761 N N . MET A 1 99 ? 31.052 9.427 -7.997 1.00 86.88 99 MET A N 1
ATOM 762 C CA . MET A 1 99 ? 31.836 8.731 -6.973 1.00 86.88 99 MET A CA 1
ATOM 763 C C . MET A 1 99 ? 31.095 8.633 -5.637 1.00 86.88 99 MET A C 1
ATOM 765 O O . MET A 1 99 ? 31.179 7.604 -4.964 1.00 86.88 99 MET A O 1
ATOM 769 N N . SER A 1 100 ? 30.326 9.662 -5.271 1.00 87.00 100 SER A N 1
ATOM 770 C CA . SER A 1 100 ? 29.496 9.643 -4.059 1.00 87.00 100 SER A CA 1
ATOM 771 C C . SER A 1 100 ? 28.424 8.550 -4.140 1.00 87.00 100 SER A C 1
ATOM 773 O O . SER A 1 100 ? 28.261 7.770 -3.203 1.00 87.00 100 SER A O 1
ATOM 775 N N . PHE A 1 101 ? 27.754 8.412 -5.290 1.00 85.56 101 PHE A N 1
ATOM 776 C CA . PHE A 1 101 ? 26.811 7.313 -5.540 1.00 85.56 101 PHE A CA 1
ATOM 777 C C . PHE A 1 101 ? 27.495 5.942 -5.649 1.00 85.56 101 PHE A C 1
ATOM 779 O O . PHE A 1 101 ? 26.973 4.953 -5.136 1.00 85.56 101 PHE A O 1
ATOM 786 N N . ASN A 1 102 ? 28.676 5.870 -6.264 1.00 84.25 102 ASN A N 1
ATOM 787 C CA . ASN A 1 102 ? 29.447 4.633 -6.369 1.00 84.25 102 ASN A CA 1
ATOM 788 C C . ASN A 1 102 ? 29.911 4.120 -4.996 1.00 84.25 102 ASN A C 1
ATOM 790 O O . ASN A 1 102 ? 29.888 2.922 -4.741 1.00 84.25 102 ASN A O 1
ATOM 794 N N . THR A 1 103 ? 30.265 5.023 -4.079 1.00 83.50 103 THR A N 1
ATOM 795 C CA . THR A 1 103 ? 30.629 4.668 -2.696 1.00 83.50 103 THR A CA 1
ATOM 796 C C . THR A 1 103 ? 29.474 3.972 -1.971 1.00 83.50 103 THR A C 1
ATOM 798 O O . THR A 1 103 ? 29.702 3.056 -1.184 1.00 83.50 103 THR A O 1
ATOM 801 N N . ILE A 1 104 ? 28.227 4.346 -2.276 1.00 77.94 104 ILE A N 1
ATOM 802 C CA . ILE A 1 104 ? 27.039 3.659 -1.757 1.00 77.94 104 ILE A CA 1
ATOM 803 C C . ILE A 1 104 ? 26.952 2.245 -2.343 1.00 77.94 104 ILE A C 1
ATOM 805 O O . ILE 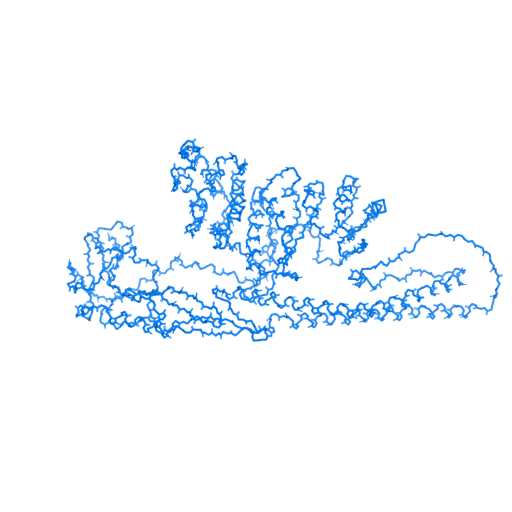A 1 104 ? 26.802 1.298 -1.580 1.00 77.94 104 ILE A O 1
ATOM 809 N N . LEU A 1 105 ? 27.086 2.090 -3.670 1.00 74.38 105 LEU A N 1
ATOM 810 C CA . LEU A 1 105 ? 27.049 0.783 -4.349 1.00 74.38 105 LEU A CA 1
ATOM 811 C C . LEU A 1 105 ? 28.128 -0.179 -3.844 1.00 74.38 105 LEU A C 1
ATOM 813 O O . LEU A 1 105 ? 27.845 -1.353 -3.616 1.00 74.38 105 LEU A O 1
ATOM 817 N N . ALA A 1 106 ? 29.346 0.328 -3.654 1.00 72.69 106 ALA A N 1
ATOM 818 C CA . ALA A 1 106 ? 30.475 -0.428 -3.124 1.00 72.69 106 ALA A CA 1
ATOM 819 C C . ALA A 1 106 ? 30.335 -0.730 -1.620 1.00 72.69 106 ALA A C 1
ATOM 821 O O . ALA A 1 106 ? 31.060 -1.566 -1.079 1.00 72.69 106 ALA A O 1
ATOM 822 N N . GLY A 1 107 ? 29.407 -0.058 -0.933 1.00 72.12 107 GLY A N 1
ATOM 823 C CA . GLY A 1 107 ? 29.134 -0.263 0.477 1.00 72.12 107 GLY A CA 1
ATOM 824 C C . GLY A 1 107 ? 28.527 -1.650 0.743 1.00 72.12 107 GLY A C 1
ATOM 825 O O . GLY A 1 107 ? 27.544 -2.029 0.099 1.00 72.12 107 GLY A O 1
ATOM 826 N N . PRO A 1 108 ? 29.019 -2.406 1.744 1.00 63.06 108 PRO A N 1
ATOM 827 C CA . PRO A 1 108 ? 28.532 -3.759 2.031 1.00 63.06 108 PRO A CA 1
ATOM 828 C C . PRO A 1 108 ? 27.023 -3.813 2.344 1.00 63.06 108 PRO A C 1
ATOM 830 O O . PRO A 1 108 ? 26.367 -4.814 2.047 1.00 63.06 108 PRO A O 1
ATOM 833 N N . GLY A 1 109 ? 26.448 -2.724 2.874 1.00 65.06 109 GLY A N 1
ATOM 834 C CA . GLY A 1 109 ? 25.016 -2.598 3.170 1.00 65.06 109 GLY A CA 1
ATOM 835 C C . GLY A 1 109 ? 24.108 -2.425 1.945 1.00 65.06 109 GLY A C 1
ATOM 836 O O . GLY A 1 109 ? 22.940 -2.811 1.999 1.00 65.06 109 GLY A O 1
ATOM 837 N N . PHE A 1 110 ? 24.614 -1.914 0.815 1.00 67.62 110 PHE A N 1
ATOM 838 C CA . PHE A 1 110 ? 23.769 -1.594 -0.341 1.00 67.62 110 PHE A CA 1
ATOM 839 C C . PHE A 1 110 ? 23.389 -2.820 -1.182 1.00 67.62 110 PHE A C 1
ATOM 841 O O . PHE A 1 110 ? 22.305 -2.871 -1.763 1.00 67.62 110 PHE A O 1
ATOM 848 N N . SER A 1 111 ? 24.220 -3.866 -1.174 1.00 64.56 111 SER A N 1
ATOM 849 C CA . SER A 1 111 ? 23.920 -5.151 -1.830 1.00 64.56 111 SER A CA 1
ATOM 850 C C . SER A 1 111 ? 22.567 -5.751 -1.400 1.00 64.56 111 SER A C 1
ATOM 852 O O . SER A 1 111 ? 21.878 -6.391 -2.200 1.00 64.56 111 SER A O 1
ATOM 854 N N . ALA A 1 112 ? 22.136 -5.479 -0.162 1.00 66.31 112 ALA A N 1
ATOM 855 C CA . ALA A 1 112 ? 20.843 -5.894 0.374 1.00 66.31 112 ALA A CA 1
ATOM 856 C C . ALA A 1 112 ? 19.643 -5.191 -0.292 1.00 66.31 112 ALA A C 1
ATOM 858 O O . ALA A 1 112 ? 18.537 -5.722 -0.270 1.00 66.31 112 ALA A O 1
ATOM 859 N N . TRP A 1 113 ? 19.840 -4.025 -0.911 1.00 69.25 113 TRP A N 1
ATOM 860 C CA . TRP A 1 113 ? 18.778 -3.253 -1.566 1.00 69.25 113 TRP A CA 1
ATOM 861 C C . TRP A 1 113 ? 18.500 -3.681 -3.008 1.00 69.25 113 TRP A C 1
ATOM 863 O O . TRP A 1 113 ? 17.380 -3.496 -3.518 1.00 69.25 113 TRP A O 1
ATOM 873 N N . LEU A 1 114 ? 19.524 -4.242 -3.657 1.00 66.00 114 LEU A N 1
ATOM 874 C CA . LEU A 1 114 ? 19.464 -4.782 -5.014 1.00 66.00 114 LEU A CA 1
ATOM 875 C C . LEU A 1 114 ? 18.752 -6.139 -5.050 1.00 66.00 114 LEU A C 1
ATOM 877 O O . LEU A 1 114 ? 18.083 -6.452 -6.029 1.00 66.00 114 LEU A O 1
ATOM 881 N N . LYS A 1 115 ? 18.824 -6.911 -3.961 1.00 65.00 115 LYS A N 1
ATOM 882 C CA . LYS A 1 115 ? 18.172 -8.221 -3.833 1.00 65.00 115 LYS A CA 1
ATOM 883 C C . LYS A 1 115 ? 16.780 -8.105 -3.194 1.00 65.00 115 LYS A C 1
ATOM 885 O O . LYS A 1 115 ? 16.516 -7.208 -2.395 1.00 65.00 115 LYS A O 1
ATOM 890 N N . GLY A 1 116 ? 15.885 -9.033 -3.533 1.00 69.56 116 GLY A N 1
ATOM 891 C CA . GLY A 1 116 ? 14.545 -9.154 -2.941 1.00 69.56 116 GLY A CA 1
ATOM 892 C C . GLY A 1 116 ? 13.407 -8.599 -3.801 1.00 69.56 116 GLY A C 1
ATOM 893 O O . GLY A 1 116 ? 13.624 -8.093 -4.900 1.00 69.56 116 GLY A O 1
ATOM 894 N N . GLU A 1 117 ? 12.180 -8.710 -3.289 1.00 70.00 117 GLU A N 1
ATOM 895 C CA . GLU A 1 117 ? 10.970 -8.324 -4.022 1.00 70.00 117 GLU A CA 1
ATOM 896 C C . GLU A 1 117 ? 10.940 -6.814 -4.351 1.00 70.00 117 GLU A C 1
ATOM 898 O O . GLU A 1 117 ? 11.426 -5.978 -3.569 1.00 70.00 117 GLU A O 1
ATOM 903 N N . PRO A 1 118 ? 10.397 -6.434 -5.524 1.00 74.81 118 PRO A N 1
ATOM 904 C CA . PRO A 1 118 ? 10.187 -5.035 -5.872 1.00 74.81 118 PRO A CA 1
ATOM 905 C C . PRO A 1 118 ? 9.166 -4.385 -4.929 1.00 74.81 118 PRO A C 1
ATOM 907 O O . PRO A 1 118 ? 8.267 -5.036 -4.397 1.00 74.81 118 PRO A O 1
ATOM 910 N N . LEU A 1 119 ? 9.305 -3.072 -4.723 1.00 79.06 119 LEU A N 1
ATOM 911 C CA . LEU A 1 119 ? 8.418 -2.284 -3.866 1.00 79.06 119 LEU A CA 1
ATOM 912 C C . LEU A 1 119 ? 7.087 -1.993 -4.579 1.00 79.06 119 LEU A C 1
ATOM 914 O O . LEU A 1 119 ? 6.841 -0.872 -5.027 1.00 79.06 119 LEU A O 1
ATOM 918 N N . ASP A 1 120 ? 6.244 -3.017 -4.690 1.00 81.88 120 ASP A N 1
ATOM 919 C CA . ASP A 1 120 ? 4.892 -2.924 -5.237 1.00 81.88 120 ASP A CA 1
ATOM 920 C C . ASP A 1 120 ? 3.849 -2.950 -4.114 1.00 81.88 120 ASP A C 1
ATOM 922 O O . ASP A 1 120 ? 3.612 -3.965 -3.456 1.00 81.88 120 ASP A O 1
ATOM 926 N N . ILE A 1 121 ? 3.192 -1.810 -3.914 1.00 87.19 121 ILE A N 1
ATOM 927 C CA . ILE A 1 121 ? 2.195 -1.618 -2.857 1.00 87.19 121 ILE A CA 1
ATOM 928 C C . ILE A 1 121 ? 0.984 -2.544 -3.038 1.00 87.19 121 ILE A C 1
ATOM 930 O O . ILE A 1 121 ? 0.422 -2.996 -2.043 1.00 87.19 121 ILE A O 1
ATOM 934 N N . GLY A 1 122 ? 0.594 -2.868 -4.276 1.00 83.44 122 GLY A N 1
ATOM 935 C CA . GLY A 1 122 ? -0.516 -3.783 -4.548 1.00 83.44 122 GLY A CA 1
ATOM 936 C C . GLY A 1 122 ? -0.216 -5.192 -4.039 1.00 83.44 122 GLY A C 1
ATOM 937 O O . GLY A 1 122 ? -0.980 -5.732 -3.237 1.00 83.44 122 GLY A O 1
ATOM 938 N N . LYS A 1 123 ? 0.951 -5.729 -4.417 1.00 83.75 123 LYS A N 1
ATOM 939 C CA . LYS A 1 123 ? 1.441 -7.064 -4.009 1.00 83.75 123 LYS A CA 1
ATOM 940 C C . LYS A 1 123 ? 1.749 -7.174 -2.517 1.00 83.75 123 LYS A C 1
ATOM 942 O O . LYS A 1 123 ? 1.711 -8.256 -1.929 1.00 83.75 123 LYS A O 1
ATOM 947 N N . MET A 1 124 ? 2.077 -6.046 -1.892 1.00 88.12 124 MET A N 1
ATOM 948 C CA . MET A 1 124 ? 2.283 -5.975 -0.449 1.00 88.12 124 MET A CA 1
ATOM 949 C C . MET A 1 124 ? 0.951 -6.056 0.299 1.00 88.12 124 MET A C 1
ATOM 951 O O . MET A 1 124 ? 0.836 -6.814 1.259 1.00 88.12 124 MET A O 1
ATOM 955 N N . LEU A 1 125 ? -0.078 -5.343 -0.167 1.00 87.38 125 LEU A N 1
ATOM 956 C CA . LEU A 1 125 ? -1.390 -5.321 0.481 1.00 87.38 125 LEU A CA 1
ATOM 957 C C . LEU A 1 125 ? -2.211 -6.596 0.250 1.00 87.38 125 LEU A C 1
ATOM 959 O O . LEU A 1 125 ? -2.993 -6.968 1.129 1.00 87.38 125 LEU A O 1
ATOM 963 N N . TYR A 1 126 ? -2.042 -7.267 -0.893 1.00 84.56 126 TYR A N 1
ATOM 964 C CA . TYR A 1 126 ? -2.833 -8.438 -1.272 1.00 84.56 126 TYR A CA 1
ATOM 965 C C . TYR A 1 126 ? -1.963 -9.583 -1.793 1.00 84.56 126 TYR A C 1
ATOM 967 O O . TYR A 1 126 ? -0.944 -9.370 -2.442 1.00 84.56 126 TYR A O 1
ATOM 975 N N . SER A 1 127 ? -2.366 -10.822 -1.507 1.00 82.94 127 SER A N 1
ATOM 976 C CA . SER A 1 127 ? -1.788 -12.001 -2.151 1.00 82.94 127 SER A CA 1
ATOM 977 C C . SER A 1 127 ? -2.219 -12.106 -3.619 1.00 82.94 127 SER A C 1
ATOM 979 O O . SER A 1 127 ? -3.214 -11.480 -3.989 1.00 82.94 127 SER A O 1
ATOM 981 N N . PRO A 1 128 ? -1.538 -12.921 -4.448 1.00 73.56 128 PRO A N 1
ATOM 982 C CA . PRO A 1 128 ? -2.001 -13.219 -5.807 1.00 73.56 128 PRO A CA 1
ATOM 983 C C . PRO A 1 128 ? -3.442 -13.759 -5.840 1.00 73.56 128 PRO A C 1
ATOM 985 O O . PRO A 1 128 ? -4.204 -13.483 -6.759 1.00 73.56 128 PRO A O 1
ATOM 988 N N . GLU A 1 129 ? -3.854 -14.465 -4.784 1.00 73.50 129 GLU A N 1
ATOM 989 C CA . GLU A 1 129 ? -5.220 -14.962 -4.574 1.00 73.50 129 GLU A CA 1
ATOM 990 C C . GLU A 1 129 ? -6.183 -13.890 -4.020 1.00 73.50 129 GLU A C 1
ATOM 992 O O . GLU A 1 129 ? -7.309 -14.197 -3.637 1.00 73.50 129 GLU A O 1
ATOM 997 N N . GLY A 1 130 ? -5.751 -12.631 -3.918 1.00 71.81 130 GLY A N 1
ATOM 998 C CA . GLY A 1 130 ? -6.540 -11.505 -3.422 1.00 71.81 130 GLY A CA 1
ATOM 999 C C . GLY A 1 130 ? -6.680 -11.426 -1.902 1.00 71.81 130 GLY A C 1
ATOM 1000 O O . GLY A 1 130 ? -7.396 -10.552 -1.408 1.00 71.81 130 GLY A O 1
ATOM 1001 N N . ARG A 1 131 ? -6.025 -12.289 -1.117 1.00 78.31 131 ARG A N 1
ATOM 1002 C CA . ARG A 1 131 ? -6.155 -12.247 0.349 1.00 78.31 131 ARG A CA 1
ATOM 1003 C C . ARG A 1 131 ? -5.427 -11.029 0.924 1.00 78.31 131 ARG A C 1
ATOM 1005 O O . ARG A 1 131 ? -4.274 -10.807 0.557 1.00 78.31 131 ARG A O 1
ATOM 1012 N N . PRO A 1 132 ? -6.039 -10.264 1.845 1.00 84.38 132 PRO A N 1
ATOM 1013 C CA . PRO A 1 132 ? -5.361 -9.143 2.483 1.00 84.38 132 PRO A CA 1
ATOM 1014 C C . PRO A 1 132 ? -4.163 -9.636 3.303 1.00 84.38 132 PRO A C 1
ATOM 1016 O O . PRO A 1 132 ? -4.247 -10.647 4.005 1.00 84.38 132 PRO A O 1
ATOM 1019 N N . ARG A 1 133 ? -3.051 -8.908 3.227 1.00 87.19 133 ARG A N 1
ATOM 1020 C CA . ARG A 1 133 ? -1.792 -9.219 3.911 1.00 87.19 133 ARG A CA 1
ATOM 1021 C C . ARG A 1 133 ? -1.438 -8.138 4.927 1.00 87.19 133 ARG A C 1
ATOM 1023 O O . ARG A 1 133 ? -1.816 -6.977 4.792 1.00 87.19 133 ARG A O 1
ATOM 1030 N N . ILE A 1 134 ? -0.677 -8.533 5.946 1.00 89.75 134 ILE A N 1
ATOM 1031 C CA . ILE A 1 134 ? -0.007 -7.601 6.857 1.00 89.75 134 ILE A CA 1
ATOM 1032 C C . ILE A 1 134 ? 1.460 -7.544 6.438 1.00 89.75 134 ILE A C 1
ATOM 1034 O O . ILE A 1 134 ? 2.220 -8.473 6.707 1.00 89.75 134 ILE A O 1
ATOM 1038 N N . SER A 1 135 ? 1.855 -6.462 5.771 1.00 90.75 135 SER A N 1
ATOM 1039 C CA . SER A 1 135 ? 3.258 -6.204 5.437 1.00 90.75 135 SER A CA 1
ATOM 1040 C C . SER A 1 135 ? 3.939 -5.471 6.583 1.00 90.75 135 SER A C 1
ATOM 1042 O O . SER A 1 135 ? 3.507 -4.388 6.976 1.00 90.75 135 SER A O 1
ATOM 1044 N N . ILE A 1 136 ? 5.018 -6.050 7.105 1.00 89.44 136 ILE A N 1
ATOM 1045 C CA . ILE A 1 136 ? 5.827 -5.440 8.161 1.00 89.44 136 ILE A CA 1
ATOM 1046 C C . ILE A 1 136 ? 7.186 -5.075 7.570 1.00 89.44 136 ILE A C 1
ATOM 1048 O O . ILE A 1 136 ? 7.940 -5.950 7.150 1.00 89.44 136 ILE A O 1
ATOM 1052 N N . PHE A 1 137 ? 7.508 -3.782 7.571 1.00 89.00 137 PHE A N 1
ATOM 1053 C CA . PHE A 1 137 ? 8.802 -3.273 7.123 1.00 89.00 137 PHE A CA 1
ATOM 1054 C C . PHE A 1 137 ? 9.691 -2.997 8.334 1.00 89.00 137 PHE A C 1
ATOM 1056 O O . PHE A 1 137 ? 9.496 -2.016 9.049 1.00 89.00 137 PHE A O 1
ATOM 1063 N N . SER A 1 138 ? 10.670 -3.869 8.576 1.00 87.31 138 SER A N 1
ATOM 1064 C CA . SER A 1 138 ? 11.660 -3.648 9.632 1.00 87.31 138 SER A CA 1
ATOM 1065 C C . SER A 1 138 ? 12.815 -2.805 9.103 1.00 87.31 138 SER A C 1
ATOM 1067 O O . SER A 1 138 ? 13.598 -3.268 8.278 1.00 87.31 138 SER A O 1
ATOM 1069 N N . ILE A 1 139 ? 12.938 -1.578 9.609 1.00 87.00 139 ILE A N 1
ATOM 1070 C CA . ILE A 1 139 ? 14.004 -0.632 9.240 1.00 87.00 139 ILE A CA 1
ATOM 1071 C C . ILE A 1 139 ? 15.050 -0.442 10.350 1.00 87.00 139 ILE A C 1
ATOM 1073 O O . ILE A 1 139 ? 15.888 0.448 10.267 1.00 87.00 139 ILE A O 1
ATOM 1077 N N . ALA A 1 140 ? 15.011 -1.264 11.404 1.00 82.56 140 ALA A N 1
ATOM 1078 C CA . ALA A 1 140 ? 15.859 -1.104 12.590 1.00 82.56 140 ALA A CA 1
ATOM 1079 C C . ALA A 1 140 ? 17.361 -1.314 12.322 1.00 82.56 140 ALA A C 1
ATOM 1081 O O . ALA A 1 140 ? 18.193 -0.769 13.036 1.00 82.56 140 ALA A O 1
ATOM 1082 N N . HIS A 1 141 ? 17.700 -2.093 11.293 1.00 80.75 141 HIS A N 1
ATOM 1083 C CA . HIS A 1 141 ? 19.078 -2.403 10.901 1.00 80.75 141 HIS A CA 1
ATOM 1084 C C . HIS A 1 141 ? 19.702 -1.345 9.978 1.00 80.75 141 HIS A C 1
ATOM 1086 O O . HIS A 1 141 ? 20.887 -1.429 9.676 1.00 80.75 141 HIS A O 1
ATOM 1092 N N . LEU A 1 142 ? 18.905 -0.380 9.509 1.00 83.31 142 LEU A N 1
ATOM 1093 C CA . LEU A 1 142 ? 19.329 0.639 8.556 1.00 83.31 142 LEU A CA 1
ATOM 1094 C C . LEU A 1 142 ? 19.883 1.875 9.278 1.00 83.31 142 LEU A C 1
ATOM 1096 O O . LEU A 1 142 ? 19.356 2.320 10.306 1.00 83.31 142 LEU A O 1
ATOM 1100 N N . SER A 1 143 ? 20.904 2.491 8.689 1.00 84.31 143 SER A N 1
ATOM 1101 C CA . SER A 1 143 ? 21.412 3.798 9.110 1.00 84.31 143 SER A CA 1
ATOM 1102 C C . SER A 1 143 ? 20.348 4.896 8.951 1.00 84.31 143 SER A C 1
ATOM 1104 O O . SER A 1 143 ? 19.315 4.718 8.307 1.00 84.31 143 SER A O 1
ATOM 1106 N N . GLN A 1 144 ? 20.546 6.065 9.566 1.00 83.69 144 GLN A N 1
ATOM 1107 C CA . GLN A 1 144 ? 19.567 7.158 9.468 1.00 83.69 144 GLN A CA 1
ATOM 1108 C C . GLN A 1 144 ? 19.311 7.633 8.015 1.00 83.69 144 GLN A C 1
ATOM 1110 O O . GLN A 1 144 ? 18.136 7.790 7.668 1.00 83.69 144 GLN A O 1
ATOM 1115 N N . PRO A 1 145 ? 20.331 7.815 7.146 1.00 81.56 145 PRO A N 1
ATOM 1116 C CA . PRO A 1 145 ? 20.106 8.160 5.737 1.00 81.56 145 PRO A CA 1
ATOM 1117 C C . PRO A 1 145 ? 19.347 7.071 4.969 1.00 81.56 145 PRO A C 1
ATOM 1119 O O . PRO A 1 145 ? 18.395 7.373 4.251 1.00 81.56 145 PRO A O 1
ATOM 1122 N N . GLU A 1 146 ? 19.697 5.801 5.183 1.00 82.38 146 GLU A N 1
ATOM 1123 C CA . GLU A 1 146 ? 19.020 4.648 4.574 1.00 82.38 146 GLU A CA 1
ATOM 1124 C C . GLU A 1 146 ? 17.553 4.539 5.005 1.00 82.38 146 GLU A C 1
ATOM 1126 O O . GLU A 1 146 ? 16.672 4.319 4.173 1.00 82.38 146 GLU A O 1
ATOM 1131 N N . ARG A 1 147 ? 17.261 4.755 6.294 1.00 86.75 147 ARG A N 1
ATOM 1132 C CA . ARG A 1 147 ? 15.886 4.803 6.807 1.00 86.75 147 ARG A CA 1
ATOM 1133 C C . ARG A 1 147 ? 15.081 5.928 6.163 1.00 86.75 147 ARG A C 1
ATOM 1135 O O . ARG A 1 147 ? 13.953 5.703 5.731 1.00 86.75 147 ARG A O 1
ATOM 1142 N N . MET A 1 148 ? 15.654 7.130 6.068 1.00 86.00 148 MET A N 1
ATOM 1143 C CA . MET A 1 148 ? 15.005 8.276 5.424 1.00 86.00 148 MET A CA 1
ATOM 1144 C C . MET A 1 148 ? 14.707 7.997 3.948 1.00 86.00 148 MET A C 1
ATOM 1146 O O . MET A 1 148 ? 13.601 8.278 3.475 1.00 86.00 148 MET A O 1
ATOM 1150 N N . PHE A 1 149 ? 15.668 7.408 3.237 1.00 83.44 149 PHE A N 1
ATOM 1151 C CA . PHE A 1 149 ? 15.506 6.998 1.850 1.00 83.44 149 PHE A CA 1
ATOM 1152 C C . PHE A 1 149 ? 14.390 5.955 1.689 1.00 83.44 149 PHE A C 1
ATOM 1154 O O . PHE A 1 149 ? 13.493 6.138 0.859 1.00 83.44 149 PHE A O 1
ATOM 1161 N N . PHE A 1 150 ? 14.397 4.906 2.522 1.00 86.62 150 PHE A N 1
ATOM 1162 C CA . PHE A 1 150 ? 13.370 3.862 2.518 1.00 86.62 150 PHE A CA 1
ATOM 1163 C C . PHE A 1 150 ? 11.972 4.453 2.692 1.00 86.62 150 PHE A C 1
ATOM 1165 O O . PHE A 1 150 ? 11.091 4.241 1.861 1.00 86.62 150 PHE A O 1
ATOM 1172 N N . VAL A 1 151 ? 11.781 5.222 3.770 1.00 89.75 151 VAL A N 1
ATOM 1173 C CA . VAL A 1 151 ? 10.484 5.797 4.135 1.00 89.75 151 VAL A CA 1
ATOM 1174 C C . VAL A 1 151 ? 9.994 6.727 3.031 1.00 89.75 151 VAL A C 1
ATOM 1176 O O . VAL A 1 151 ? 8.851 6.614 2.604 1.00 89.75 151 VAL A O 1
ATOM 1179 N N . THR A 1 152 ? 10.857 7.597 2.503 1.00 86.44 152 THR A N 1
ATOM 1180 C CA . THR A 1 152 ? 10.498 8.493 1.392 1.00 86.44 152 THR A CA 1
ATOM 1181 C C . THR A 1 152 ? 10.027 7.700 0.170 1.00 86.44 152 THR A C 1
ATOM 1183 O O . THR A 1 152 ? 8.971 7.993 -0.393 1.00 86.44 152 THR A O 1
ATOM 1186 N N . THR A 1 153 ? 10.770 6.660 -0.209 1.00 83.50 153 THR A N 1
ATOM 1187 C CA . THR A 1 153 ? 10.436 5.810 -1.359 1.00 83.50 153 THR A CA 1
ATOM 1188 C C . THR A 1 153 ? 9.106 5.086 -1.146 1.00 83.50 153 THR A C 1
ATOM 1190 O O . THR A 1 153 ? 8.252 5.099 -2.034 1.00 83.50 153 THR A O 1
ATOM 1193 N N . LEU A 1 154 ? 8.889 4.519 0.045 1.00 89.19 154 LEU A N 1
ATOM 1194 C CA . LEU A 1 154 ? 7.645 3.844 0.413 1.00 89.19 154 LEU A CA 1
ATOM 1195 C C . LEU A 1 154 ? 6.442 4.790 0.327 1.00 89.19 154 LEU A C 1
ATOM 1197 O O . LEU A 1 154 ? 5.450 4.447 -0.311 1.00 89.19 154 LEU A O 1
ATOM 1201 N N . LEU A 1 155 ? 6.529 5.989 0.912 1.00 90.31 155 LEU A N 1
ATOM 1202 C CA . LEU A 1 155 ? 5.429 6.962 0.902 1.00 90.31 155 LEU A CA 1
ATOM 1203 C C . LEU A 1 155 ? 5.080 7.417 -0.521 1.00 90.31 155 LEU A C 1
ATOM 1205 O O . LEU A 1 155 ? 3.904 7.554 -0.853 1.00 90.31 155 LEU A O 1
ATOM 1209 N N . ASN A 1 156 ? 6.083 7.610 -1.380 1.00 84.06 156 ASN A N 1
ATOM 1210 C CA . ASN A 1 156 ? 5.873 7.979 -2.779 1.00 84.06 156 ASN A CA 1
ATOM 1211 C C . ASN A 1 156 ? 5.239 6.860 -3.603 1.00 84.06 156 ASN A C 1
ATOM 1213 O O . ASN A 1 156 ? 4.281 7.105 -4.335 1.00 84.06 156 ASN A O 1
ATOM 1217 N N . ARG A 1 157 ? 5.731 5.623 -3.464 1.00 83.69 157 ARG A N 1
ATOM 1218 C CA . ARG A 1 157 ? 5.126 4.456 -4.123 1.00 83.69 157 ARG A CA 1
ATOM 1219 C C . ARG A 1 157 ? 3.688 4.254 -3.642 1.00 83.69 157 ARG A C 1
ATOM 1221 O O . ARG A 1 157 ? 2.805 3.997 -4.458 1.00 83.69 157 ARG A O 1
ATOM 1228 N N . PHE A 1 158 ? 3.429 4.462 -2.350 1.00 89.25 158 PHE A N 1
ATOM 1229 C CA . PHE A 1 158 ? 2.082 4.420 -1.781 1.00 89.25 158 PHE A CA 1
ATOM 1230 C C . PHE A 1 158 ? 1.177 5.512 -2.360 1.00 89.25 158 PHE A C 1
ATOM 1232 O O . PHE A 1 158 ? 0.052 5.209 -2.744 1.00 89.25 158 PHE A O 1
ATOM 1239 N N . LEU A 1 159 ? 1.657 6.752 -2.501 1.00 85.62 159 LEU A N 1
ATOM 1240 C CA . LEU A 1 159 ? 0.918 7.834 -3.166 1.00 85.62 159 LEU A CA 1
ATOM 1241 C C . LEU A 1 159 ? 0.601 7.519 -4.631 1.00 85.62 159 LEU A C 1
ATOM 1243 O O . LEU A 1 159 ? -0.529 7.730 -5.068 1.00 85.62 159 LEU A O 1
ATOM 1247 N N . GLY A 1 160 ? 1.579 7.011 -5.386 1.00 80.25 160 GLY A N 1
ATOM 1248 C CA . GLY A 1 160 ? 1.380 6.615 -6.781 1.00 80.25 160 GLY A CA 1
ATOM 1249 C C . GLY A 1 160 ? 0.343 5.499 -6.911 1.00 80.25 160 GLY A C 1
ATOM 1250 O O . GLY A 1 160 ? -0.556 5.572 -7.745 1.00 80.25 160 GLY A O 1
ATOM 1251 N N . TRP A 1 161 ? 0.405 4.498 -6.030 1.00 84.94 161 TRP A N 1
ATOM 1252 C CA . TRP A 1 161 ? -0.614 3.455 -5.948 1.00 84.94 161 TRP A CA 1
ATOM 1253 C C . TRP A 1 161 ? -1.994 4.021 -5.589 1.00 84.94 161 TRP A C 1
ATOM 1255 O O . TRP A 1 161 ? -2.966 3.694 -6.265 1.00 84.94 161 TRP A O 1
ATOM 1265 N N . LEU A 1 162 ? -2.071 4.906 -4.589 1.00 86.06 162 LEU A N 1
ATOM 1266 C CA . LEU A 1 162 ? -3.306 5.520 -4.097 1.00 86.06 162 LEU A CA 1
ATOM 1267 C C . LEU A 1 162 ? -4.068 6.260 -5.205 1.00 86.06 162 LEU A C 1
ATOM 1269 O O . LEU A 1 162 ? -5.279 6.104 -5.312 1.00 86.06 162 LEU A O 1
ATOM 1273 N N . ARG A 1 163 ? -3.364 7.022 -6.054 1.00 80.75 163 ARG A N 1
ATOM 1274 C CA . ARG A 1 163 ? -3.970 7.787 -7.162 1.00 80.75 163 ARG A CA 1
ATOM 1275 C C . ARG A 1 163 ? -4.580 6.914 -8.259 1.00 80.75 163 ARG A C 1
ATOM 1277 O O . ARG A 1 163 ? -5.431 7.390 -8.998 1.00 80.75 163 ARG A O 1
ATOM 1284 N N . ARG A 1 164 ? -4.168 5.647 -8.362 1.00 77.62 164 ARG A N 1
ATOM 1285 C CA . ARG A 1 164 ? -4.758 4.670 -9.295 1.00 77.62 164 ARG A CA 1
ATOM 1286 C C . ARG A 1 164 ? -6.011 4.000 -8.739 1.00 77.62 164 ARG A C 1
ATOM 1288 O O . ARG A 1 164 ? -6.712 3.306 -9.466 1.00 77.62 164 ARG A O 1
ATOM 1295 N N . GLN A 1 165 ? -6.285 4.162 -7.447 1.00 82.62 165 GLN A N 1
ATOM 1296 C CA . GLN A 1 165 ? -7.433 3.530 -6.822 1.00 82.62 165 GLN A CA 1
ATOM 1297 C C . GLN A 1 165 ? -8.711 4.332 -7.105 1.00 82.62 165 GLN A C 1
ATOM 1299 O O . GLN A 1 165 ? -8.689 5.559 -7.025 1.00 82.62 165 GLN A O 1
ATOM 1304 N N . PRO A 1 166 ? -9.862 3.676 -7.347 1.00 79.00 166 PRO A N 1
ATOM 1305 C CA . PRO A 1 166 ? -11.141 4.384 -7.398 1.00 79.00 166 PRO A CA 1
ATOM 1306 C C . PRO A 1 166 ? -11.439 5.002 -6.030 1.00 79.00 166 PRO A C 1
ATOM 1308 O O . PRO A 1 166 ? -10.976 4.471 -5.023 1.00 79.00 166 PRO A O 1
ATOM 1311 N N . GLY A 1 167 ? -12.227 6.075 -5.945 1.00 84.00 167 GLY A N 1
ATOM 1312 C CA . GLY A 1 167 ? -12.668 6.622 -4.653 1.00 84.00 167 GLY A CA 1
ATOM 1313 C C . GLY A 1 167 ? -13.429 5.584 -3.813 1.00 84.00 167 GLY A C 1
ATOM 1314 O O . GLY A 1 167 ? -14.128 4.731 -4.358 1.00 84.00 167 GLY A O 1
ATOM 1315 N N . SER A 1 168 ? -13.288 5.622 -2.484 1.00 82.25 168 SER A N 1
ATOM 1316 C CA . SER A 1 168 ? -14.037 4.719 -1.593 1.00 82.25 168 SER A CA 1
ATOM 1317 C C . SER A 1 168 ? -14.389 5.369 -0.264 1.00 82.25 168 SER A C 1
ATOM 1319 O O . SER A 1 168 ? -13.568 6.033 0.364 1.00 82.25 168 SER A O 1
ATOM 1321 N N . SER A 1 169 ? -15.608 5.097 0.204 1.00 76.56 169 SER A N 1
ATOM 1322 C CA . SER A 1 169 ? -16.071 5.433 1.551 1.00 76.56 169 SER A CA 1
ATOM 1323 C C . SER A 1 169 ? -15.732 4.366 2.601 1.00 76.56 169 SER A C 1
ATOM 1325 O O . SER A 1 169 ? -16.008 4.570 3.783 1.00 76.56 169 SER A O 1
ATOM 1327 N N . SER A 1 170 ? -15.194 3.212 2.189 1.00 80.06 170 SER A N 1
ATOM 1328 C CA . SER A 1 170 ? -14.767 2.125 3.076 1.00 80.06 170 SER A CA 1
ATOM 1329 C C . SER A 1 170 ? -13.247 2.079 3.208 1.00 80.06 170 SER A C 1
ATOM 1331 O O . SER A 1 170 ? -12.516 2.374 2.262 1.00 80.06 170 SER A O 1
ATOM 1333 N N . LEU A 1 171 ? -12.770 1.659 4.382 1.00 86.38 171 LEU A N 1
ATOM 1334 C CA . LEU A 1 171 ? -11.347 1.441 4.622 1.00 86.38 171 LEU A CA 1
ATOM 1335 C C . LEU A 1 171 ? -10.857 0.239 3.798 1.00 86.38 171 LEU A C 1
ATOM 1337 O O . LEU A 1 171 ? -11.404 -0.855 3.924 1.00 86.38 171 LEU A O 1
ATOM 1341 N N . ARG A 1 172 ? -9.841 0.456 2.960 1.00 87.06 172 ARG A N 1
ATOM 1342 C CA . ARG A 1 172 ? -9.147 -0.560 2.154 1.00 87.06 172 ARG A CA 1
ATOM 1343 C C . ARG A 1 172 ? -7.848 -1.013 2.799 1.00 87.06 172 ARG A C 1
ATOM 1345 O O . ARG A 1 172 ? -7.571 -2.203 2.827 1.00 87.06 172 ARG A O 1
ATOM 1352 N N . CYS A 1 173 ? -7.053 -0.074 3.300 1.00 91.81 173 CYS A N 1
ATOM 1353 C CA . CYS A 1 173 ? -5.750 -0.366 3.885 1.00 91.81 173 CYS A CA 1
ATOM 1354 C C . CYS A 1 173 ? -5.383 0.639 4.980 1.00 91.81 173 CYS A C 1
ATOM 1356 O O . CYS A 1 173 ? -5.957 1.730 5.074 1.00 91.81 173 CYS A O 1
ATOM 1358 N N . LEU A 1 174 ? -4.417 0.243 5.808 1.00 93.44 174 LEU A N 1
ATOM 1359 C CA . LEU A 1 174 ? -3.822 1.080 6.839 1.00 93.44 174 LEU A CA 1
ATOM 1360 C C . LEU A 1 174 ? -2.318 1.164 6.614 1.00 93.44 174 LEU A C 1
ATOM 1362 O O . LEU A 1 174 ? -1.645 0.139 6.549 1.00 93.44 174 LEU A O 1
ATOM 1366 N N . LEU A 1 175 ? -1.804 2.388 6.539 1.00 95.06 175 LEU A N 1
ATOM 1367 C CA . LEU A 1 175 ? -0.380 2.660 6.653 1.00 95.06 175 LEU A CA 1
ATOM 1368 C C . LEU A 1 175 ? -0.087 3.024 8.110 1.00 95.06 175 LEU A C 1
ATOM 1370 O O . LEU A 1 175 ? -0.499 4.086 8.578 1.00 95.06 175 LEU A O 1
ATOM 1374 N N . TYR A 1 176 ? 0.589 2.123 8.821 1.00 94.75 176 TYR A N 1
ATOM 1375 C CA . TYR A 1 176 ? 1.042 2.338 10.194 1.00 94.75 176 TYR A CA 1
ATOM 1376 C C . TYR A 1 176 ? 2.531 2.680 10.198 1.00 94.75 176 TYR A C 1
ATOM 1378 O O . TYR A 1 176 ? 3.334 1.920 9.657 1.00 94.75 176 TYR A O 1
ATOM 1386 N N . MET A 1 177 ? 2.892 3.801 10.818 1.00 92.56 177 MET A N 1
ATOM 1387 C CA . MET A 1 177 ? 4.282 4.186 11.036 1.00 92.56 177 MET A CA 1
ATOM 1388 C C . MET A 1 177 ? 4.563 4.258 12.530 1.00 92.56 177 MET A C 1
ATOM 1390 O O . MET A 1 177 ? 3.980 5.092 13.229 1.00 92.56 177 MET A O 1
ATOM 1394 N N . ASP A 1 178 ? 5.458 3.380 12.984 1.00 88.50 178 ASP A N 1
ATOM 1395 C CA . ASP A 1 178 ? 5.947 3.408 14.353 1.00 88.50 178 ASP A CA 1
ATOM 1396 C C . ASP A 1 178 ? 7.064 4.446 14.478 1.00 88.50 178 ASP A C 1
ATOM 1398 O O . ASP A 1 178 ? 8.062 4.355 13.767 1.00 88.50 178 ASP A O 1
ATOM 1402 N N . GLU A 1 179 ? 6.872 5.427 15.355 1.00 89.12 179 GLU A N 1
ATOM 1403 C CA . GLU A 1 179 ? 7.762 6.569 15.580 1.00 89.12 179 GLU A CA 1
ATOM 1404 C C . GLU A 1 179 ? 7.989 7.462 14.345 1.00 89.12 179 GLU A C 1
ATOM 1406 O O . GLU A 1 179 ? 8.866 7.252 13.504 1.00 89.12 179 GLU A O 1
ATOM 1411 N N . ILE A 1 180 ? 7.194 8.528 14.255 1.00 88.56 180 ILE A N 1
ATOM 1412 C CA . ILE A 1 180 ? 7.289 9.525 13.184 1.00 88.56 180 ILE A CA 1
ATOM 1413 C C . ILE A 1 180 ? 8.350 10.616 13.448 1.00 88.56 180 ILE A C 1
ATOM 1415 O O . ILE A 1 180 ? 8.708 11.359 12.522 1.00 88.56 180 ILE A O 1
ATOM 1419 N N . ALA A 1 181 ? 8.887 10.734 14.670 1.00 83.50 181 ALA A N 1
ATOM 1420 C CA . ALA A 1 181 ? 9.897 11.744 14.982 1.00 83.50 181 ALA A CA 1
ATOM 1421 C C . ALA A 1 181 ? 11.104 11.660 14.024 1.00 83.50 181 ALA A C 1
ATOM 1423 O O . ALA A 1 181 ? 11.581 10.588 13.656 1.00 83.50 181 ALA A O 1
ATOM 1424 N N . GLY A 1 182 ? 11.576 12.821 13.562 1.00 83.62 182 GLY A N 1
ATOM 1425 C CA . GLY A 1 182 ? 12.654 12.931 12.571 1.00 83.62 182 GLY A CA 1
ATOM 1426 C C . GLY A 1 182 ? 12.217 12.815 11.102 1.00 83.62 182 GLY A C 1
ATOM 1427 O O . GLY A 1 182 ? 12.872 13.400 10.240 1.00 83.62 182 GLY A O 1
ATOM 1428 N N . TYR A 1 183 ? 11.090 12.162 10.798 1.00 86.75 183 TYR A N 1
ATOM 1429 C CA . TYR A 1 183 ? 10.516 12.118 9.439 1.00 86.75 183 TYR A CA 1
ATOM 1430 C C . TYR A 1 183 ? 9.500 13.234 9.188 1.00 86.75 183 TYR A C 1
ATOM 1432 O O . TYR A 1 183 ? 9.244 13.616 8.046 1.00 86.75 183 TYR A O 1
ATOM 1440 N N . PHE A 1 184 ? 8.937 13.794 10.259 1.00 86.38 184 PHE A N 1
ATOM 1441 C CA . PHE A 1 184 ? 7.934 14.851 10.174 1.00 86.38 184 PHE A CA 1
ATOM 1442 C C . PHE A 1 184 ? 8.184 16.040 11.127 1.00 86.38 184 PHE A C 1
ATOM 1444 O O . PHE A 1 184 ? 7.287 16.430 11.879 1.00 86.38 184 PHE A O 1
ATOM 1451 N N . PRO A 1 185 ? 9.394 16.637 11.108 1.00 85.81 185 PRO A N 1
ATOM 1452 C CA . PRO A 1 185 ? 9.767 17.718 12.018 1.00 85.81 185 PRO A CA 1
ATOM 1453 C C . PRO A 1 185 ? 9.021 19.028 11.707 1.00 85.81 185 PRO A C 1
ATOM 1455 O O . PRO A 1 185 ? 8.666 19.271 10.549 1.00 85.81 185 PRO A O 1
ATOM 1458 N N . PRO A 1 186 ? 8.832 19.927 12.691 1.00 80.25 186 PRO A N 1
ATOM 1459 C CA . PRO A 1 186 ? 8.103 21.183 12.505 1.00 80.25 186 PRO A CA 1
ATOM 1460 C C . PRO A 1 186 ? 8.826 22.175 11.587 1.00 80.25 186 PRO A C 1
ATOM 1462 O O . PRO A 1 186 ? 8.203 22.754 10.698 1.00 80.25 186 PRO A O 1
ATOM 1465 N N . THR A 1 187 ? 10.137 22.351 11.763 1.00 81.38 187 THR A N 1
ATOM 1466 C CA . THR A 1 187 ? 10.936 23.378 11.072 1.00 81.38 187 THR A CA 1
ATOM 1467 C C . THR A 1 187 ? 11.664 22.844 9.843 1.00 81.38 187 THR A C 1
ATOM 1469 O O . THR A 1 187 ? 11.676 23.497 8.804 1.00 81.38 187 THR A O 1
ATOM 1472 N N . ALA A 1 188 ? 12.247 21.648 9.934 1.00 81.00 188 ALA A N 1
ATOM 1473 C CA . ALA A 1 188 ? 12.967 21.042 8.820 1.00 81.00 188 ALA A CA 1
ATOM 1474 C C . ALA A 1 188 ? 12.014 20.479 7.747 1.00 81.00 188 ALA A C 1
ATOM 1476 O O . ALA A 1 188 ? 10.855 20.141 8.011 1.00 81.00 188 ALA A O 1
ATOM 1477 N N . ALA A 1 189 ? 12.527 20.358 6.522 1.00 81.69 189 ALA A N 1
ATOM 1478 C CA . ALA A 1 189 ? 11.816 19.803 5.373 1.00 81.69 189 ALA A CA 1
ATOM 1479 C C . ALA A 1 189 ? 12.533 18.552 4.831 1.00 81.69 189 ALA A C 1
ATOM 1481 O O . ALA A 1 189 ? 13.084 18.597 3.732 1.00 81.69 189 ALA A O 1
ATOM 1482 N N . PRO A 1 190 ? 12.571 17.437 5.590 1.00 86.12 190 PRO A N 1
ATOM 1483 C CA . PRO A 1 190 ? 13.127 16.191 5.077 1.00 86.12 190 PRO A CA 1
ATOM 1484 C C . PRO A 1 190 ? 12.296 15.673 3.890 1.00 86.12 190 PRO A C 1
ATOM 1486 O O . PRO A 1 190 ? 11.105 15.995 3.780 1.00 86.12 190 PRO A O 1
ATOM 1489 N N . PRO A 1 191 ? 12.880 14.829 3.022 1.00 83.94 191 PRO A N 1
ATOM 1490 C CA . PRO A 1 191 ? 12.220 14.369 1.798 1.00 83.94 191 PRO A CA 1
ATOM 1491 C C . PRO A 1 191 ? 10.923 13.578 2.056 1.00 83.94 191 PRO A C 1
ATOM 1493 O O . PRO A 1 191 ? 10.010 13.606 1.233 1.00 83.94 191 PRO A O 1
ATOM 1496 N N . SER A 1 192 ? 10.779 12.960 3.231 1.00 87.88 192 SER A N 1
ATOM 1497 C CA . SER A 1 192 ? 9.574 12.239 3.665 1.00 87.88 192 SER A CA 1
ATOM 1498 C C . SER A 1 192 ? 8.401 13.145 4.076 1.00 87.88 192 SER A C 1
ATOM 1500 O O . SER A 1 192 ? 7.247 12.710 4.043 1.00 87.88 192 SER A O 1
ATOM 1502 N N . LYS A 1 193 ? 8.641 14.422 4.407 1.00 88.06 193 LYS A N 1
ATOM 1503 C CA . LYS A 1 193 ? 7.614 15.327 4.956 1.00 88.06 193 LYS A CA 1
ATOM 1504 C C . LYS A 1 193 ? 6.512 15.664 3.951 1.00 88.06 193 LYS A C 1
ATOM 1506 O O . LYS A 1 193 ? 5.326 15.589 4.271 1.00 88.06 193 LYS A O 1
ATOM 1511 N N . LYS A 1 194 ? 6.889 16.035 2.724 1.00 86.12 194 LYS A N 1
ATOM 1512 C CA . LYS A 1 194 ? 5.941 16.394 1.654 1.00 86.12 194 LYS A CA 1
ATOM 1513 C C . LYS A 1 194 ? 5.009 15.231 1.271 1.00 86.12 194 LYS A C 1
ATOM 1515 O O . LYS A 1 194 ? 3.797 15.456 1.273 1.00 86.12 194 LYS A O 1
ATOM 1520 N N . PRO A 1 195 ? 5.500 14.009 0.977 1.00 87.50 195 PRO A N 1
ATOM 1521 C CA . PRO A 1 195 ? 4.610 12.896 0.668 1.00 87.50 195 PRO A CA 1
ATOM 1522 C C . PRO A 1 195 ? 3.733 12.499 1.864 1.00 87.50 195 PRO A C 1
ATOM 1524 O O . PRO A 1 195 ? 2.548 12.230 1.675 1.00 87.50 195 PRO A O 1
ATOM 1527 N N . MET A 1 196 ? 4.242 12.574 3.100 1.00 90.94 196 MET A N 1
ATOM 1528 C CA . MET A 1 196 ? 3.427 12.346 4.301 1.00 90.94 196 MET A CA 1
ATOM 1529 C C . MET A 1 196 ? 2.264 13.349 4.421 1.00 90.94 196 MET A C 1
ATOM 1531 O O . MET A 1 196 ? 1.127 12.952 4.665 1.00 90.94 196 MET A O 1
ATOM 1535 N N . LEU A 1 197 ? 2.511 14.646 4.188 1.00 88.75 197 LEU A N 1
ATOM 1536 C CA . LEU A 1 197 ? 1.460 15.677 4.183 1.00 88.75 197 LEU A CA 1
ATOM 1537 C C . LEU A 1 197 ? 0.379 15.407 3.127 1.00 88.75 197 LEU A C 1
ATOM 1539 O O . LEU A 1 197 ? -0.808 15.590 3.401 1.00 88.75 197 LEU A O 1
ATOM 1543 N N . LEU A 1 198 ? 0.777 14.990 1.922 1.00 88.88 198 LEU A N 1
ATOM 1544 C CA . LEU A 1 198 ? -0.165 14.652 0.852 1.00 88.88 198 LEU A CA 1
ATOM 1545 C C . LEU A 1 198 ? -1.033 13.455 1.234 1.00 88.88 198 LEU A C 1
ATOM 1547 O O . LEU A 1 198 ? -2.250 13.507 1.060 1.00 88.88 198 LEU A O 1
ATOM 1551 N N . LEU A 1 199 ? -0.423 12.419 1.812 1.00 91.00 199 LEU A N 1
ATOM 1552 C CA . LEU A 1 199 ? -1.141 11.258 2.322 1.00 91.00 199 LEU A CA 1
ATOM 1553 C C . LEU A 1 199 ? -2.160 11.675 3.389 1.00 91.00 199 LEU A C 1
ATOM 1555 O O . LEU A 1 199 ? -3.342 11.372 3.237 1.00 91.00 199 LEU A O 1
ATOM 1559 N N . LEU A 1 200 ? -1.752 12.441 4.405 1.00 90.19 200 LEU A N 1
ATOM 1560 C CA . LEU A 1 200 ? -2.653 12.903 5.470 1.00 90.19 200 LEU A CA 1
ATOM 1561 C C . LEU A 1 200 ? -3.851 13.711 4.946 1.00 90.19 200 LEU A C 1
ATOM 1563 O O . LEU A 1 200 ? -4.938 13.626 5.512 1.00 90.19 200 LEU A O 1
ATOM 1567 N N . ARG A 1 201 ? -3.677 14.462 3.852 1.00 88.38 201 ARG A N 1
ATOM 1568 C CA . ARG A 1 201 ? -4.748 15.262 3.238 1.00 88.38 201 ARG A CA 1
ATOM 1569 C C . ARG A 1 201 ? -5.669 14.455 2.324 1.00 88.38 201 ARG A C 1
ATOM 1571 O O . ARG A 1 201 ? -6.872 14.698 2.310 1.00 88.38 201 ARG A O 1
ATOM 1578 N N . GLN A 1 202 ? -5.119 13.538 1.528 1.00 88.88 202 GLN A N 1
ATOM 1579 C CA . GLN A 1 202 ? -5.829 12.948 0.384 1.00 88.88 202 GLN A CA 1
ATOM 1580 C C . GLN A 1 202 ? -6.219 11.477 0.585 1.00 88.88 202 GLN A C 1
ATOM 1582 O O . GLN A 1 202 ? -7.213 11.035 0.009 1.00 88.88 202 GLN A O 1
ATOM 1587 N N . ALA A 1 203 ? -5.502 10.715 1.421 1.00 90.62 203 ALA A N 1
ATOM 1588 C CA . ALA A 1 203 ? -5.672 9.261 1.558 1.00 90.62 203 ALA A CA 1
ATOM 1589 C C . ALA A 1 203 ? -7.107 8.827 1.892 1.00 90.62 203 ALA A C 1
ATOM 1591 O O . ALA A 1 203 ? -7.589 7.813 1.379 1.00 90.62 203 ALA A O 1
ATOM 1592 N N . ARG A 1 204 ? -7.826 9.644 2.672 1.00 88.69 204 ARG A N 1
ATOM 1593 C CA . ARG A 1 204 ? -9.215 9.388 3.069 1.00 88.69 204 ARG A CA 1
ATOM 1594 C C . ARG A 1 204 ? -10.161 9.214 1.877 1.00 88.69 204 ARG A C 1
ATOM 1596 O O . ARG A 1 204 ? -11.021 8.341 1.940 1.00 88.69 204 ARG A O 1
ATOM 1603 N N . ALA A 1 205 ? -10.021 10.013 0.816 1.00 87.69 205 ALA A N 1
ATOM 1604 C CA . ALA A 1 205 ? -10.900 9.944 -0.362 1.00 87.69 205 ALA A CA 1
ATOM 1605 C C . ALA A 1 205 ? -10.784 8.595 -1.096 1.00 87.69 205 ALA A C 1
ATOM 1607 O O . ALA A 1 205 ? -11.738 8.101 -1.699 1.00 87.69 205 ALA A O 1
ATOM 1608 N N . TYR A 1 206 ? -9.619 7.966 -0.970 1.00 89.12 206 TYR A N 1
ATOM 1609 C CA . TYR A 1 206 ? -9.294 6.670 -1.543 1.00 89.12 206 TYR A CA 1
ATOM 1610 C C . TYR A 1 206 ? -9.371 5.548 -0.497 1.00 89.12 206 TYR A C 1
ATOM 1612 O O . TYR A 1 206 ? -8.876 4.446 -0.727 1.00 89.12 206 TYR A O 1
ATOM 1620 N N . GLY A 1 207 ? -10.023 5.757 0.649 1.00 88.44 207 GLY A N 1
ATOM 1621 C CA . GLY A 1 207 ? -10.210 4.707 1.651 1.00 88.44 207 GLY A CA 1
ATOM 1622 C C . GLY A 1 207 ? -8.909 4.168 2.262 1.00 88.44 207 GLY A C 1
ATOM 1623 O O . GLY A 1 207 ? -8.909 3.050 2.770 1.00 88.44 207 GLY A O 1
ATOM 1624 N N . ALA A 1 208 ? -7.805 4.917 2.216 1.00 93.25 208 ALA A N 1
ATOM 1625 C CA . ALA A 1 208 ? -6.576 4.579 2.929 1.00 93.25 208 ALA A CA 1
ATOM 1626 C C . ALA A 1 208 ? -6.517 5.357 4.252 1.00 93.25 208 ALA A C 1
ATOM 1628 O O . ALA A 1 208 ? -6.694 6.577 4.278 1.00 93.25 208 ALA A O 1
ATOM 1629 N N . GLY A 1 209 ? -6.298 4.645 5.357 1.00 93.00 209 GLY A N 1
ATOM 1630 C CA . GLY A 1 209 ? -6.102 5.245 6.676 1.00 93.00 209 GLY A CA 1
ATOM 1631 C C . GLY A 1 209 ? -4.621 5.326 7.028 1.00 93.00 209 GLY A C 1
ATOM 1632 O O . GLY A 1 209 ? -3.848 4.433 6.689 1.00 93.00 209 GLY A O 1
ATOM 1633 N N . ILE A 1 210 ? -4.230 6.392 7.717 1.00 93.56 210 ILE A N 1
ATOM 1634 C CA . ILE A 1 210 ? -2.851 6.609 8.160 1.00 93.56 210 ILE A CA 1
ATOM 1635 C C . ILE A 1 210 ? -2.863 6.648 9.679 1.00 93.56 210 ILE A C 1
ATOM 1637 O O . ILE A 1 210 ? -3.642 7.393 10.275 1.00 93.56 210 ILE A O 1
ATOM 1641 N N . ILE A 1 211 ? -2.017 5.829 10.290 1.00 93.50 211 ILE A N 1
ATOM 1642 C CA . ILE A 1 211 ? -1.837 5.768 11.735 1.00 93.50 211 ILE A CA 1
ATOM 1643 C C . ILE A 1 211 ? -0.375 6.080 12.017 1.00 93.50 211 ILE A C 1
ATOM 1645 O O . ILE A 1 211 ? 0.524 5.419 11.502 1.00 93.50 211 ILE A O 1
ATOM 1649 N N . LEU A 1 212 ? -0.156 7.099 12.838 1.00 91.69 212 LEU A N 1
ATOM 1650 C CA . LEU A 1 212 ? 1.164 7.592 13.202 1.00 91.69 212 LEU A CA 1
ATOM 1651 C C . LEU A 1 212 ? 1.308 7.468 14.717 1.00 91.69 212 LEU A C 1
ATOM 1653 O O . LEU A 1 212 ? 0.397 7.869 15.446 1.00 91.69 212 LEU A O 1
ATOM 1657 N N . SER A 1 213 ? 2.430 6.928 15.185 1.00 91.12 213 SER A N 1
ATOM 1658 C CA . SER A 1 213 ? 2.799 6.938 16.602 1.00 91.12 213 SER A CA 1
ATOM 1659 C C . SER A 1 213 ? 4.015 7.842 16.827 1.00 91.12 213 SER A C 1
ATOM 1661 O O . SER A 1 213 ? 4.844 8.039 15.939 1.00 91.12 213 SER A O 1
ATOM 1663 N N . THR A 1 214 ? 4.106 8.434 18.015 1.00 88.44 214 THR A N 1
ATOM 1664 C CA . THR A 1 214 ? 5.273 9.204 18.458 1.00 88.44 214 THR A CA 1
ATOM 1665 C C . THR A 1 214 ? 5.388 9.104 19.969 1.00 88.44 214 THR A C 1
ATOM 1667 O O . THR A 1 214 ? 4.368 9.081 20.668 1.00 88.44 214 THR A O 1
ATOM 1670 N N . GLN A 1 215 ? 6.616 9.063 20.474 1.00 85.81 215 GLN A N 1
ATOM 1671 C CA . GLN A 1 215 ? 6.893 9.299 21.891 1.00 85.81 215 GLN A CA 1
ATOM 1672 C C . GLN A 1 215 ? 7.102 10.789 22.192 1.00 85.81 215 GLN A C 1
ATOM 1674 O O . GLN A 1 215 ? 6.818 11.229 23.304 1.00 85.81 215 GLN A O 1
ATOM 1679 N N . ASN A 1 216 ? 7.519 11.569 21.190 1.00 82.50 216 ASN A N 1
ATOM 1680 C CA . ASN A 1 216 ? 7.878 12.979 21.315 1.00 82.50 216 ASN A CA 1
ATOM 1681 C C . ASN A 1 216 ? 6.890 13.856 20.527 1.00 82.50 216 ASN A C 1
ATOM 1683 O O . ASN A 1 216 ? 7.166 14.229 19.380 1.00 82.50 216 ASN A O 1
ATOM 1687 N N . PRO A 1 217 ? 5.741 14.249 21.114 1.00 75.56 217 PRO A N 1
ATOM 1688 C CA . PRO A 1 217 ? 4.765 15.096 20.425 1.00 75.56 217 PRO A CA 1
ATOM 1689 C C . PRO A 1 217 ? 5.330 16.485 20.085 1.00 75.56 217 PRO A C 1
ATOM 1691 O O . PRO A 1 217 ? 4.813 17.171 19.203 1.00 75.56 217 PRO A O 1
ATOM 1694 N N . VAL A 1 218 ? 6.411 16.899 20.757 1.00 74.00 218 VAL A N 1
ATOM 1695 C CA . VAL A 1 218 ? 7.117 18.155 20.488 1.00 74.00 218 VAL A CA 1
ATOM 1696 C C . VAL A 1 218 ? 7.770 18.171 19.110 1.00 74.00 218 VAL A C 1
ATOM 1698 O O . VAL A 1 218 ? 7.775 19.211 18.452 1.00 74.00 218 VAL A O 1
ATOM 1701 N N . ASP A 1 219 ? 8.217 17.039 18.597 1.00 72.81 219 ASP A N 1
ATOM 1702 C CA . ASP A 1 219 ? 9.011 17.020 17.370 1.00 72.81 219 ASP A CA 1
ATOM 1703 C C . ASP A 1 219 ? 8.164 16.872 16.101 1.00 72.81 219 ASP A C 1
ATOM 1705 O O . ASP A 1 219 ? 8.688 16.527 15.043 1.00 72.81 219 ASP A O 1
ATOM 1709 N N . LEU A 1 220 ? 6.860 17.165 16.180 1.00 74.00 220 LEU A N 1
ATOM 1710 C CA . LEU A 1 220 ? 5.922 17.036 15.065 1.00 74.00 220 LEU A CA 1
ATOM 1711 C C . LEU A 1 220 ? 5.441 18.376 14.508 1.00 74.00 220 LEU A C 1
ATOM 1713 O O . LEU A 1 220 ? 5.144 19.321 15.241 1.00 74.00 220 LEU A O 1
ATOM 1717 N N . ASP A 1 221 ? 5.320 18.442 13.180 1.00 75.88 221 ASP A N 1
ATOM 1718 C CA . ASP A 1 221 ? 4.714 19.579 12.485 1.00 75.88 221 ASP A CA 1
ATOM 1719 C C . ASP A 1 221 ? 3.208 19.683 12.773 1.00 75.88 221 ASP A C 1
ATOM 1721 O O . ASP A 1 221 ? 2.393 18.882 12.300 1.00 75.88 221 ASP A O 1
ATOM 1725 N N . TYR A 1 222 ? 2.831 20.736 13.502 1.00 68.75 222 TYR A N 1
ATOM 1726 C CA . TYR A 1 222 ? 1.451 21.004 13.900 1.00 68.75 222 TYR A CA 1
ATOM 1727 C C . TYR A 1 222 ? 0.490 21.172 12.709 1.00 68.75 222 TYR A C 1
ATOM 1729 O O . TYR A 1 222 ? -0.691 20.843 12.826 1.00 68.75 222 TYR A O 1
ATOM 1737 N N . LYS A 1 223 ? 0.971 21.636 11.543 1.00 68.44 223 LYS A N 1
ATOM 1738 C CA . LYS A 1 223 ? 0.132 21.804 10.342 1.00 68.44 223 LYS A CA 1
ATOM 1739 C C . LYS A 1 223 ? -0.309 20.467 9.758 1.00 68.44 223 LYS A C 1
ATOM 1741 O O . LYS A 1 223 ? -1.346 20.398 9.101 1.00 68.44 223 LYS A O 1
ATOM 1746 N N . GLY A 1 224 ? 0.483 19.414 9.956 1.00 70.44 224 GLY A N 1
ATOM 1747 C CA . GLY A 1 224 ? 0.095 18.059 9.574 1.00 70.44 224 GLY A CA 1
ATOM 1748 C C . GLY A 1 224 ? -0.912 17.461 10.551 1.00 70.44 224 GLY A C 1
ATOM 1749 O O . GLY A 1 224 ? -1.877 16.837 10.111 1.00 70.44 224 GLY A O 1
ATOM 1750 N N . LEU A 1 225 ? -0.731 17.727 11.851 1.00 72.06 225 LEU A N 1
ATOM 1751 C CA . LEU A 1 225 ? -1.572 17.208 12.935 1.00 72.06 225 LEU A CA 1
ATOM 1752 C C . LEU A 1 225 ? -3.041 17.645 12.833 1.00 72.06 225 LEU A C 1
ATOM 1754 O O . LEU A 1 225 ? -3.921 16.876 13.204 1.00 72.06 225 LEU A O 1
ATOM 1758 N N . SER A 1 226 ? -3.335 18.819 12.267 1.00 75.56 226 SER A N 1
ATOM 1759 C CA . SER A 1 226 ? -4.722 19.277 12.069 1.00 75.56 226 SER A CA 1
ATOM 1760 C C . SER A 1 226 ? -5.547 18.400 11.115 1.00 75.56 226 SER A C 1
ATOM 1762 O O . SER A 1 226 ? -6.774 18.445 11.145 1.00 75.56 226 SER A O 1
ATOM 1764 N N . ASN A 1 227 ? -4.900 17.572 10.286 1.00 81.50 227 ASN A N 1
ATOM 1765 C CA . ASN A 1 227 ? -5.586 16.614 9.410 1.00 81.50 227 ASN A CA 1
ATOM 1766 C C . ASN A 1 227 ? -5.918 15.293 10.132 1.00 81.50 227 ASN A C 1
ATOM 1768 O O . ASN A 1 227 ? -6.587 14.426 9.567 1.00 81.50 227 ASN A O 1
ATOM 1772 N N . ILE A 1 228 ? -5.464 15.119 11.379 1.00 85.62 228 ILE A N 1
ATOM 1773 C CA . ILE A 1 228 ? -5.693 13.910 12.170 1.00 85.62 228 ILE A CA 1
ATOM 1774 C C . ILE A 1 228 ? -7.049 14.011 12.869 1.00 85.62 228 ILE A C 1
ATOM 1776 O O . ILE A 1 228 ? -7.234 14.742 13.840 1.00 85.62 228 ILE A O 1
ATOM 1780 N N . GLY A 1 229 ? -8.007 13.219 12.388 1.00 84.12 229 GLY A N 1
ATOM 1781 C CA . GLY A 1 229 ? -9.365 13.194 12.934 1.00 84.12 229 GLY A CA 1
ATOM 1782 C C . GLY A 1 229 ? -9.554 12.316 14.175 1.00 84.12 229 GLY A C 1
ATOM 1783 O O . GLY A 1 229 ? -10.615 12.378 14.790 1.00 84.12 229 GLY A O 1
ATOM 1784 N N . THR A 1 230 ? -8.586 11.465 14.534 1.00 87.38 230 THR A N 1
ATOM 1785 C CA . THR A 1 230 ? -8.673 10.558 15.694 1.00 87.38 230 THR A CA 1
ATOM 1786 C C . THR A 1 230 ? -7.333 10.470 16.414 1.00 87.38 230 THR A C 1
ATOM 1788 O O . THR A 1 230 ? -6.313 10.204 15.789 1.00 87.38 230 THR A O 1
ATOM 1791 N N . TRP A 1 231 ? -7.359 10.666 17.727 1.00 87.88 231 TRP A N 1
ATOM 1792 C CA . TRP A 1 231 ? -6.207 10.780 18.607 1.00 87.88 231 TRP A CA 1
ATOM 1793 C C . TRP A 1 231 ? -6.293 9.754 19.727 1.00 87.88 231 TRP A C 1
ATOM 1795 O O . TRP A 1 231 ? -7.320 9.647 20.397 1.00 87.88 231 TRP A O 1
ATOM 1805 N N . PHE A 1 232 ? -5.191 9.042 19.942 1.00 89.94 232 PHE A N 1
ATOM 1806 C CA . PHE A 1 232 ? -4.996 8.115 21.048 1.00 89.94 232 PHE A CA 1
ATOM 1807 C C . PHE A 1 232 ? -3.884 8.662 21.931 1.00 89.94 232 PHE A C 1
ATOM 1809 O O . PHE A 1 232 ? -2.723 8.676 21.532 1.00 89.94 232 PHE A O 1
ATOM 1816 N N . ILE A 1 233 ? -4.239 9.147 23.114 1.00 88.06 233 ILE A N 1
ATOM 1817 C CA . ILE A 1 233 ? -3.312 9.875 23.976 1.00 88.06 233 ILE A CA 1
ATOM 1818 C C . ILE A 1 233 ? -3.007 9.019 25.194 1.00 88.06 233 ILE A C 1
ATOM 1820 O O . ILE A 1 233 ? -3.899 8.686 25.973 1.00 88.06 233 ILE A O 1
ATOM 1824 N N . GLY A 1 234 ? -1.743 8.627 25.325 1.00 88.00 234 GLY A N 1
ATOM 1825 C CA . GLY A 1 234 ? -1.242 7.959 26.518 1.00 88.00 234 GLY A CA 1
ATOM 1826 C C . GLY A 1 234 ? -1.010 8.939 27.667 1.00 88.00 234 GLY A C 1
ATOM 1827 O O . GLY A 1 234 ? -1.417 10.100 27.639 1.00 88.00 234 GLY A O 1
ATOM 1828 N N . ARG A 1 235 ? -0.307 8.470 28.694 1.00 86.69 235 ARG A N 1
ATOM 1829 C CA . ARG A 1 235 ? 0.104 9.313 29.817 1.00 86.69 235 ARG A CA 1
ATOM 1830 C C . ARG A 1 235 ? 1.161 10.327 29.366 1.00 86.69 235 ARG A C 1
ATOM 1832 O O . ARG A 1 235 ? 2.216 9.922 28.891 1.00 86.69 235 ARG A O 1
ATOM 1839 N N . LEU A 1 236 ? 0.909 11.616 29.600 1.00 83.88 236 LEU A N 1
ATOM 1840 C CA . LEU A 1 236 ? 1.874 12.701 29.370 1.00 83.88 236 LEU A CA 1
ATOM 1841 C C . LEU A 1 236 ? 2.261 13.347 30.698 1.00 83.88 236 LEU A C 1
ATOM 1843 O O . LEU A 1 236 ? 1.392 13.806 31.442 1.00 83.88 236 LEU A O 1
ATOM 1847 N N . GLN A 1 237 ? 3.561 13.381 30.992 1.00 80.38 237 GLN A N 1
ATOM 1848 C CA . GLN A 1 237 ? 4.075 13.877 32.273 1.00 80.38 237 GLN A CA 1
ATOM 1849 C C . GLN A 1 237 ? 4.430 15.367 32.239 1.00 80.38 237 GLN A C 1
ATOM 1851 O O . GLN A 1 237 ? 4.210 16.064 33.227 1.00 80.38 237 GLN A O 1
ATOM 1856 N N . THR A 1 238 ? 4.975 15.863 31.125 1.00 83.62 238 THR A N 1
ATOM 1857 C CA . THR A 1 238 ? 5.465 17.243 31.038 1.00 83.62 238 THR A CA 1
ATOM 1858 C C . THR A 1 238 ? 4.361 18.204 30.591 1.00 83.62 238 THR A C 1
ATOM 1860 O O . THR A 1 238 ? 3.490 17.852 29.792 1.00 83.62 238 THR A O 1
ATOM 1863 N N . ARG A 1 239 ? 4.396 19.453 31.084 1.00 80.88 239 ARG A N 1
ATOM 1864 C CA . ARG A 1 239 ? 3.447 20.497 30.650 1.00 80.88 239 ARG A CA 1
ATOM 1865 C C . ARG A 1 239 ? 3.590 20.825 29.165 1.00 80.88 239 ARG A C 1
ATOM 1867 O O . ARG A 1 239 ? 2.588 21.027 28.496 1.00 80.88 239 ARG A O 1
ATOM 1874 N N . GLN A 1 240 ? 4.818 20.830 28.654 1.00 81.44 240 GLN A N 1
ATOM 1875 C CA . GLN A 1 240 ? 5.099 21.152 27.258 1.00 81.44 240 GLN A CA 1
ATOM 1876 C C . GLN A 1 240 ? 4.473 20.135 26.290 1.00 81.44 240 GLN A C 1
ATOM 1878 O O . GLN A 1 240 ? 3.868 20.535 25.294 1.00 81.44 240 GLN A O 1
ATOM 1883 N N . ASP A 1 241 ? 4.558 18.835 26.601 1.00 80.44 241 ASP A N 1
ATOM 1884 C CA . ASP A 1 241 ? 3.913 17.782 25.804 1.00 80.44 241 ASP A CA 1
ATOM 1885 C C . ASP A 1 241 ? 2.390 17.910 25.843 1.00 80.44 241 ASP A C 1
ATOM 1887 O O . ASP A 1 241 ? 1.718 17.783 24.817 1.00 80.44 241 ASP A O 1
ATOM 1891 N N . GLN A 1 242 ? 1.845 18.189 27.032 1.00 82.38 242 GLN A N 1
ATOM 1892 C CA . GLN A 1 242 ? 0.413 18.403 27.220 1.00 82.38 242 GLN A CA 1
ATOM 1893 C C . GLN A 1 242 ? -0.077 19.579 26.377 1.00 82.38 242 GLN A C 1
ATOM 1895 O O . GLN A 1 242 ? -1.054 19.424 25.652 1.00 82.38 242 GLN A O 1
ATOM 1900 N N . ASP A 1 243 ? 0.608 20.721 26.425 1.00 80.75 243 ASP A N 1
ATOM 1901 C CA . ASP A 1 243 ? 0.212 21.927 25.694 1.00 80.75 243 ASP A CA 1
ATOM 1902 C C . ASP A 1 243 ? 0.212 21.697 24.183 1.00 80.75 243 ASP A C 1
ATOM 1904 O O . ASP A 1 243 ? -0.762 22.033 23.510 1.00 80.75 243 ASP A O 1
ATOM 1908 N N . LYS A 1 244 ? 1.232 21.015 23.651 1.00 77.75 244 LYS A N 1
ATOM 1909 C CA . LYS A 1 244 ? 1.276 20.683 22.222 1.00 77.75 244 LYS A CA 1
ATOM 1910 C C . LYS A 1 244 ? 0.176 19.735 21.777 1.00 77.75 244 LYS A C 1
ATOM 1912 O O . LYS A 1 244 ? -0.421 19.945 20.720 1.00 77.75 244 LYS A O 1
ATOM 1917 N N . VAL A 1 245 ? -0.106 18.697 22.563 1.00 80.62 245 VAL A N 1
ATOM 1918 C CA . VAL A 1 245 ? -1.201 17.772 22.248 1.00 80.62 245 VAL A CA 1
ATOM 1919 C C . VAL A 1 245 ? -2.544 18.497 22.335 1.00 80.62 245 VAL A C 1
ATOM 1921 O O . VAL A 1 245 ? -3.364 18.363 21.431 1.00 80.62 245 VAL A O 1
ATOM 1924 N N . LEU A 1 246 ? -2.754 19.325 23.360 1.00 80.31 246 LEU A N 1
ATOM 1925 C CA . LEU A 1 246 ? -3.973 20.119 23.534 1.00 80.31 246 LEU A CA 1
ATOM 1926 C C . LEU A 1 246 ? -4.198 21.108 22.385 1.00 80.31 246 LEU A C 1
ATOM 1928 O O . LEU A 1 246 ? -5.327 21.230 21.910 1.00 80.31 246 LEU A O 1
ATOM 1932 N N . ASP A 1 247 ? -3.146 21.763 21.895 1.00 75.94 247 ASP A N 1
ATOM 1933 C CA . ASP A 1 247 ? -3.228 22.637 20.723 1.00 75.94 247 ASP A CA 1
ATOM 1934 C C . ASP A 1 247 ? -3.610 21.869 19.452 1.00 75.94 247 ASP A C 1
ATOM 1936 O O . ASP A 1 247 ? -4.462 22.332 18.691 1.00 75.94 247 ASP A O 1
ATOM 1940 N N . GLY A 1 248 ? -3.069 20.661 19.254 1.00 74.31 248 GLY A N 1
ATOM 1941 C CA . GLY A 1 248 ? -3.487 19.771 18.166 1.00 74.31 248 GLY A CA 1
ATOM 1942 C C . GLY A 1 248 ? -4.961 19.356 18.271 1.00 74.31 248 GLY A C 1
ATOM 1943 O O . GLY A 1 248 ? -5.689 19.353 17.275 1.00 74.31 248 GLY A O 1
ATOM 1944 N N . LEU A 1 249 ? -5.438 19.083 19.489 1.00 73.44 249 LEU A N 1
ATOM 1945 C CA . LEU A 1 249 ? -6.808 18.637 19.755 1.00 73.44 249 LEU A CA 1
ATOM 1946 C C . LEU A 1 249 ? -7.873 19.712 19.548 1.00 73.44 249 LEU A C 1
ATOM 1948 O O . LEU A 1 249 ? -9.021 19.349 19.286 1.00 73.44 249 LEU A O 1
ATOM 1952 N N . LYS A 1 250 ? -7.530 21.007 19.616 1.00 68.31 250 LYS A N 1
ATOM 1953 C CA . LYS A 1 250 ? -8.475 22.110 19.332 1.00 68.31 250 LYS A CA 1
ATOM 1954 C C . LYS A 1 250 ? -9.115 21.990 17.946 1.00 68.31 250 LYS A C 1
ATOM 1956 O O . LYS A 1 250 ? -10.237 22.441 17.754 1.00 68.31 250 LYS A O 1
ATOM 1961 N N . SER A 1 251 ? -8.424 21.347 17.002 1.00 63.25 251 SER A N 1
ATOM 1962 C CA . SER A 1 251 ? -8.932 21.070 15.653 1.00 63.25 251 SER A CA 1
ATOM 1963 C C . SER A 1 251 ? -9.822 19.816 15.555 1.00 63.25 251 SER A C 1
ATOM 1965 O O . SER A 1 251 ? -10.549 19.645 14.578 1.00 63.25 251 SER A O 1
ATOM 1967 N N . ALA A 1 252 ? -9.812 18.944 16.570 1.00 59.78 252 ALA A N 1
ATOM 1968 C CA . ALA A 1 252 ? -10.409 17.609 16.548 1.00 59.78 252 ALA A CA 1
ATOM 1969 C C . ALA A 1 252 ? -11.735 17.518 17.339 1.00 59.78 252 ALA A C 1
ATOM 1971 O O . ALA A 1 252 ? -11.886 16.674 18.228 1.00 59.78 252 ALA A O 1
ATOM 1972 N N . GLY A 1 253 ? -12.719 18.365 17.008 1.00 60.97 253 GLY A N 1
ATOM 1973 C CA . GLY A 1 253 ? -14.110 18.256 17.485 1.00 60.97 253 GLY A CA 1
ATOM 1974 C C . GLY A 1 253 ? -14.645 19.477 18.253 1.00 60.97 253 GLY A C 1
ATOM 1975 O O . GLY A 1 253 ? -14.185 20.595 18.064 1.00 60.97 253 GLY A O 1
ATOM 1976 N N . LYS A 1 254 ? -15.664 19.256 19.100 1.00 64.12 254 LYS A N 1
ATOM 1977 C CA . LYS A 1 254 ? -16.308 20.267 19.974 1.00 64.12 254 LYS A CA 1
ATOM 1978 C C . LYS A 1 254 ? -15.342 20.894 21.013 1.00 64.12 254 LYS A C 1
ATOM 1980 O O . LYS A 1 254 ? -14.323 20.262 21.311 1.00 64.12 254 LYS A O 1
ATOM 1985 N N . PRO A 1 255 ? -15.679 22.076 21.586 1.00 62.62 255 PRO A N 1
ATOM 1986 C CA . PRO A 1 255 ? -14.837 22.815 22.535 1.00 62.62 255 PRO A CA 1
ATOM 1987 C C . PRO A 1 255 ? -14.364 21.961 23.715 1.00 62.62 255 PRO A C 1
ATOM 1989 O O . PRO A 1 255 ? -15.128 21.162 24.257 1.00 62.62 255 PRO A O 1
ATOM 1992 N N . LEU A 1 256 ? -13.096 22.127 24.093 1.00 66.25 256 LEU A N 1
ATOM 1993 C CA . LEU A 1 256 ? -12.414 21.310 25.097 1.00 66.25 256 LEU A CA 1
ATOM 1994 C C . LEU A 1 256 ? -12.460 21.979 26.474 1.00 66.25 256 LEU A C 1
ATOM 1996 O O . LEU A 1 256 ? -12.057 23.132 26.615 1.00 66.25 256 LEU A O 1
ATOM 2000 N N . ASP A 1 257 ? -12.849 21.220 27.498 1.00 73.00 257 ASP A N 1
ATOM 2001 C CA . ASP A 1 257 ? -12.515 21.537 28.890 1.00 73.00 257 ASP A CA 1
ATOM 2002 C C . ASP A 1 257 ? -11.041 21.168 29.129 1.00 73.00 257 ASP A C 1
ATOM 2004 O O . ASP A 1 257 ? -10.685 20.037 29.482 1.00 73.00 257 ASP A O 1
ATOM 2008 N N . VAL A 1 258 ? -10.165 22.125 28.819 1.00 75.62 258 VAL A N 1
ATOM 2009 C CA . VAL A 1 258 ? -8.708 21.965 28.878 1.00 75.62 258 VAL A CA 1
ATOM 2010 C C . VAL A 1 258 ? -8.219 21.603 30.295 1.00 75.62 258 VAL A C 1
ATOM 2012 O O . VAL A 1 258 ? -7.426 20.661 30.409 1.00 75.62 258 VAL A O 1
ATOM 2015 N N . PRO A 1 259 ? -8.682 22.262 31.381 1.00 77.81 259 PRO A N 1
ATOM 2016 C CA . PRO A 1 259 ? -8.302 21.891 32.746 1.00 77.81 259 PRO A CA 1
ATOM 2017 C C . PRO A 1 259 ? -8.641 20.445 33.131 1.00 77.81 259 PRO A C 1
ATOM 2019 O O . PRO A 1 259 ? -7.779 19.743 33.671 1.00 77.81 259 PRO A O 1
ATOM 2022 N N . ALA A 1 260 ? -9.863 19.977 32.847 1.00 76.94 260 ALA A N 1
ATOM 2023 C CA . ALA A 1 260 ? -10.290 18.627 33.221 1.00 76.94 260 ALA A CA 1
ATOM 2024 C C . ALA A 1 260 ? -9.470 17.547 32.499 1.00 76.94 260 ALA A C 1
ATOM 2026 O O . ALA A 1 260 ? -8.989 16.594 33.116 1.00 76.94 260 ALA A O 1
ATOM 2027 N N . MET A 1 261 ? -9.238 17.738 31.202 1.00 76.69 261 MET A N 1
ATOM 2028 C CA . MET A 1 261 ? -8.480 16.802 30.374 1.00 76.69 261 MET A CA 1
ATOM 2029 C C . MET A 1 261 ? -7.004 16.739 30.773 1.00 76.69 261 MET A C 1
ATOM 2031 O O . MET A 1 261 ? -6.425 15.656 30.808 1.00 76.69 261 MET A O 1
ATOM 2035 N N . ARG A 1 262 ? -6.396 17.874 31.149 1.00 79.44 262 ARG A N 1
ATOM 2036 C CA . ARG A 1 262 ? -5.011 17.904 31.641 1.00 79.44 262 ARG A CA 1
ATOM 2037 C C . ARG A 1 262 ? -4.847 17.057 32.910 1.00 79.44 262 ARG A C 1
ATOM 2039 O O . ARG A 1 262 ? -3.869 16.313 33.044 1.00 79.44 262 ARG A O 1
ATOM 2046 N N . LYS A 1 263 ? -5.820 17.139 33.825 1.00 80.44 263 LYS A N 1
ATOM 2047 C CA . LYS A 1 263 ? -5.854 16.320 35.047 1.00 80.44 263 LYS A CA 1
ATOM 2048 C C . LYS A 1 263 ? -5.991 14.832 34.715 1.00 80.44 263 LYS A C 1
ATOM 2050 O O . LYS A 1 263 ? -5.272 14.015 35.284 1.00 80.44 263 LYS A O 1
ATOM 2055 N N . GLU A 1 264 ? -6.861 14.493 33.768 1.00 80.25 264 GLU A N 1
ATOM 2056 C CA . GLU A 1 264 ? -7.090 13.113 33.330 1.00 80.25 264 GLU A CA 1
ATOM 2057 C C . GLU A 1 264 ? -5.845 12.518 32.649 1.00 80.25 264 GLU A C 1
ATOM 2059 O O . GLU A 1 264 ? -5.398 11.444 33.041 1.00 80.25 264 GLU A O 1
ATOM 2064 N N . MET A 1 265 ? -5.201 13.253 31.732 1.00 80.06 265 MET A N 1
ATOM 2065 C CA . MET A 1 265 ? -3.985 12.830 31.013 1.00 80.06 265 MET A CA 1
ATOM 2066 C C . MET A 1 265 ? -2.781 12.576 31.931 1.00 80.06 265 MET A C 1
ATOM 2068 O O . MET A 1 265 ? -1.993 11.662 31.678 1.00 80.06 265 MET A O 1
ATOM 2072 N N . SER A 1 266 ? -2.644 13.358 33.005 1.00 81.94 266 SER A N 1
ATOM 2073 C CA . SER A 1 266 ? -1.557 13.199 33.984 1.00 81.94 266 SER A CA 1
ATOM 2074 C C . SER A 1 266 ? -1.732 11.939 34.844 1.00 81.94 266 SER A C 1
ATOM 2076 O O . SER A 1 266 ? -0.750 11.321 35.260 1.00 81.94 266 SER A O 1
ATOM 2078 N N . GLY A 1 267 ? -2.988 11.556 35.104 1.00 83.00 267 GLY A N 1
ATOM 2079 C CA . GLY A 1 267 ? -3.368 10.433 35.963 1.00 83.00 267 GLY A CA 1
ATOM 2080 C C . GLY A 1 267 ? -3.624 9.111 35.236 1.00 83.00 267 GLY A C 1
ATOM 2081 O O . GLY A 1 267 ? -3.975 8.135 35.896 1.00 83.00 267 GLY A O 1
ATOM 2082 N N . LEU A 1 268 ? -3.469 9.050 33.906 1.00 84.56 268 LEU A N 1
ATOM 2083 C CA . LEU A 1 268 ? -3.757 7.832 33.143 1.00 84.56 268 LEU A CA 1
ATOM 2084 C C . LEU A 1 268 ? -2.872 6.658 33.611 1.00 84.56 268 LEU A C 1
ATOM 2086 O O . LEU A 1 268 ? -1.638 6.765 33.594 1.00 84.56 268 LEU A O 1
ATOM 2090 N N . PRO A 1 269 ? -3.468 5.515 34.004 1.00 82.81 269 PRO A N 1
ATOM 2091 C CA . PRO A 1 269 ? -2.703 4.325 34.335 1.00 82.81 269 PRO A CA 1
ATOM 2092 C C . PRO A 1 269 ? -2.044 3.745 33.080 1.00 82.81 269 PRO A C 1
ATOM 2094 O O . PRO A 1 269 ? -2.506 3.945 31.954 1.00 82.81 269 PRO A O 1
ATOM 2097 N N . GLY A 1 270 ? -0.963 2.985 33.267 1.00 82.31 270 GLY A N 1
ATOM 2098 C CA . GLY A 1 270 ? -0.273 2.327 32.158 1.00 82.31 270 GLY A CA 1
ATOM 2099 C C . GLY A 1 270 ? -1.235 1.503 31.294 1.00 82.31 270 GLY A C 1
ATOM 2100 O O . GLY A 1 270 ? -2.158 0.868 31.809 1.00 82.31 270 GLY A O 1
ATOM 2101 N N . ARG A 1 271 ? -1.006 1.509 29.973 1.00 79.19 271 ARG A N 1
ATOM 2102 C CA . ARG A 1 271 ? -1.841 0.816 28.968 1.00 79.19 271 ARG A CA 1
ATOM 2103 C C . ARG A 1 271 ? -3.277 1.344 28.854 1.00 79.19 271 ARG A C 1
ATOM 2105 O O . ARG A 1 271 ? -4.169 0.639 28.379 1.00 79.19 271 ARG A O 1
ATOM 2112 N N . THR A 1 272 ? -3.498 2.576 29.291 1.00 85.44 272 THR A N 1
ATOM 2113 C CA . THR A 1 272 ? -4.777 3.274 29.166 1.00 85.44 272 THR A CA 1
ATOM 2114 C C . THR A 1 272 ? -4.585 4.492 28.280 1.00 85.44 272 THR A C 1
ATOM 2116 O O . THR A 1 272 ? -3.568 5.178 28.375 1.00 85.44 272 THR A O 1
ATOM 2119 N N . PHE A 1 273 ? -5.552 4.731 27.404 1.00 88.06 273 PHE A N 1
ATOM 2120 C CA . PHE A 1 273 ? -5.503 5.776 26.396 1.00 88.06 273 PHE A CA 1
ATOM 2121 C C . PHE A 1 273 ? -6.768 6.623 26.455 1.00 88.06 273 PHE A C 1
ATOM 2123 O O . PHE A 1 273 ? -7.878 6.105 26.596 1.00 88.06 273 PHE A O 1
ATOM 2130 N N . LEU A 1 274 ? -6.589 7.928 26.295 1.00 87.31 274 LEU A N 1
ATOM 2131 C CA . LEU A 1 274 ? -7.657 8.878 26.040 1.00 87.31 274 LEU A CA 1
ATOM 2132 C C . LEU A 1 274 ? -7.865 8.977 24.524 1.00 87.31 274 LEU A C 1
ATOM 2134 O O . LEU A 1 274 ? -6.989 9.416 23.782 1.00 87.31 274 LEU A O 1
ATOM 2138 N N . LEU A 1 275 ? -9.028 8.526 24.067 1.00 86.38 275 LEU A N 1
ATOM 2139 C CA . LEU A 1 275 ? -9.491 8.599 22.689 1.00 86.38 275 LEU A CA 1
ATOM 2140 C C . LEU A 1 275 ? -10.252 9.903 22.466 1.00 86.38 275 LEU A C 1
ATOM 2142 O O . LEU A 1 275 ? -11.305 10.119 23.068 1.00 86.38 275 LEU A O 1
ATOM 2146 N N . ARG A 1 276 ? -9.785 10.724 21.527 1.00 82.88 276 ARG A N 1
ATOM 2147 C CA . ARG A 1 276 ? -10.549 11.845 20.969 1.00 82.88 276 ARG A CA 1
ATOM 2148 C C . ARG A 1 276 ? -10.760 11.617 19.481 1.00 82.88 276 ARG A C 1
ATOM 2150 O O . ARG A 1 276 ? -9.837 11.239 18.775 1.00 82.88 276 ARG A O 1
ATOM 2157 N N . SER A 1 277 ? -11.969 11.844 18.986 1.00 83.44 277 SER A N 1
ATOM 2158 C CA . SER A 1 277 ? -12.264 11.727 17.558 1.00 83.44 277 SER A CA 1
ATOM 2159 C C . SER A 1 277 ? -13.286 12.767 17.135 1.00 83.44 277 SER A C 1
ATOM 2161 O O . SER A 1 277 ? -14.194 13.081 17.903 1.00 83.44 277 SER A O 1
ATOM 2163 N N . VAL A 1 278 ? -13.186 13.228 15.888 1.00 79.88 278 VAL A N 1
ATOM 2164 C CA . VAL A 1 278 ? -14.195 14.079 15.233 1.00 79.88 278 VAL A CA 1
ATOM 2165 C C . VAL A 1 278 ? -15.561 13.394 15.110 1.00 79.88 278 VAL A C 1
ATOM 2167 O O . VAL A 1 278 ? -16.570 14.057 14.900 1.00 79.88 278 VAL A O 1
ATOM 2170 N N . HIS A 1 279 ? -15.602 12.067 15.240 1.00 77.38 279 HIS A N 1
ATOM 2171 C CA . HIS A 1 279 ? -16.828 11.269 15.191 1.00 77.38 279 HIS A CA 1
ATOM 2172 C C . HIS A 1 279 ? -17.444 10.999 16.570 1.00 77.38 279 HIS A C 1
ATOM 2174 O O . HIS A 1 279 ? -18.467 10.322 16.649 1.00 77.38 279 HIS A O 1
ATOM 2180 N N . LEU A 1 280 ? -16.824 11.488 17.647 1.00 70.25 280 LEU A N 1
ATOM 2181 C CA . LEU A 1 280 ? -17.296 11.312 19.017 1.00 70.25 280 LEU A CA 1
ATOM 2182 C C . LEU A 1 280 ? -17.626 12.672 19.633 1.00 70.25 280 LEU A C 1
ATOM 2184 O O . LEU A 1 280 ? -16.845 13.616 19.525 1.00 70.25 280 LEU A O 1
ATOM 2188 N N . ASP A 1 281 ? -18.755 12.762 20.336 1.00 66.62 281 ASP A N 1
ATOM 2189 C CA . ASP A 1 281 ? -19.126 13.996 21.037 1.00 66.62 281 ASP A CA 1
ATOM 2190 C C . ASP A 1 281 ? -18.112 14.348 22.136 1.00 66.62 281 ASP A C 1
ATOM 2192 O O . ASP A 1 281 ? -17.653 15.487 22.210 1.00 66.62 281 ASP A O 1
ATOM 2196 N N . ASN A 1 282 ? -17.695 13.350 22.920 1.00 69.56 282 ASN A N 1
ATOM 2197 C CA . ASN A 1 282 ? -16.768 13.484 24.047 1.00 69.56 282 ASN A CA 1
ATOM 2198 C C . ASN A 1 282 ? -15.548 12.569 23.875 1.00 69.56 282 ASN A C 1
ATOM 2200 O O . ASN A 1 282 ? -15.579 11.628 23.078 1.00 69.56 282 ASN A O 1
ATOM 2204 N N . HIS A 1 283 ? -14.483 12.810 24.645 1.00 75.19 283 HIS A N 1
ATOM 2205 C CA . HIS A 1 283 ? -13.378 11.859 24.748 1.00 75.19 283 HIS A CA 1
ATOM 2206 C C . HIS A 1 283 ? -13.786 10.606 25.532 1.00 75.19 283 HIS A C 1
ATOM 2208 O O . HIS A 1 283 ? -14.663 10.641 26.402 1.00 75.19 283 HIS A O 1
ATOM 2214 N N . VAL A 1 284 ? -13.145 9.487 25.207 1.00 77.62 284 VAL A N 1
ATOM 2215 C CA . VAL A 1 284 ? -13.384 8.180 25.825 1.00 77.62 284 VAL A CA 1
ATOM 2216 C C . VAL A 1 284 ? -12.068 7.654 26.365 1.00 77.62 284 VAL A C 1
ATOM 2218 O O . VAL A 1 284 ? -11.073 7.640 25.652 1.00 77.62 284 VAL A O 1
ATOM 2221 N N . VAL A 1 285 ? -12.054 7.185 27.606 1.00 81.94 285 VAL A N 1
ATOM 2222 C CA . VAL A 1 285 ? -10.899 6.465 28.144 1.00 81.94 285 VAL A CA 1
ATOM 2223 C C . VAL A 1 285 ? -11.105 4.980 27.903 1.00 81.94 285 VAL A C 1
ATOM 2225 O O . VAL A 1 285 ? -12.157 4.432 28.231 1.00 81.94 285 VAL A O 1
ATOM 2228 N N . PHE A 1 286 ? -10.109 4.323 27.322 1.00 79.88 286 PHE A N 1
ATOM 2229 C CA . PHE A 1 286 ? -10.130 2.881 27.127 1.00 79.88 286 PHE A CA 1
ATOM 2230 C C . PHE A 1 286 ? -8.784 2.269 27.504 1.00 79.88 286 PHE A C 1
ATOM 2232 O O . PHE A 1 286 ? -7.732 2.904 27.431 1.00 79.88 286 PHE A O 1
ATOM 2239 N N . LYS A 1 287 ? -8.828 1.007 27.921 1.00 81.19 287 LYS A N 1
ATOM 2240 C CA . LYS A 1 287 ? -7.647 0.214 28.256 1.00 81.19 287 LYS A CA 1
ATOM 2241 C C . LYS A 1 287 ? -7.346 -0.745 27.115 1.00 81.19 287 LYS A C 1
ATOM 2243 O O . LYS A 1 287 ? -8.269 -1.243 26.465 1.00 81.19 287 LYS A O 1
ATOM 2248 N N . THR A 1 288 ? -6.069 -1.029 26.873 1.00 74.94 288 THR A N 1
ATOM 2249 C CA . THR A 1 288 ? -5.707 -2.095 25.935 1.00 74.94 288 THR A CA 1
ATOM 2250 C C . THR A 1 288 ? -6.323 -3.414 26.384 1.00 74.94 288 THR A C 1
ATOM 2252 O O . THR A 1 288 ? -6.369 -3.723 27.578 1.00 74.94 288 THR A O 1
ATOM 2255 N N . ARG A 1 289 ? -6.732 -4.235 25.415 1.00 74.62 289 ARG A N 1
ATOM 2256 C CA . ARG A 1 289 ? -6.997 -5.655 25.664 1.00 74.62 289 ARG A CA 1
ATOM 2257 C C . ARG A 1 289 ? -5.684 -6.383 26.000 1.00 74.62 289 ARG A C 1
ATOM 2259 O O . ARG A 1 289 ? -4.638 -5.763 26.211 1.00 74.62 289 ARG A O 1
ATOM 2266 N N . TRP A 1 290 ? -5.740 -7.709 26.037 1.00 67.06 290 TRP A N 1
ATOM 2267 C CA . TRP A 1 290 ? -4.551 -8.550 26.072 1.00 67.06 290 TRP A CA 1
ATOM 2268 C C . TRP A 1 290 ? -3.716 -8.282 24.820 1.00 67.06 290 TRP A C 1
ATOM 2270 O O . TRP A 1 290 ? -4.207 -8.400 23.698 1.00 67.06 290 TRP A O 1
ATOM 2280 N N . VAL A 1 291 ? -2.462 -7.885 25.014 1.00 59.88 291 VAL A N 1
ATOM 2281 C CA . VAL A 1 291 ? -1.497 -7.767 23.922 1.00 59.88 291 VAL A CA 1
ATOM 2282 C C . VAL A 1 291 ? -0.901 -9.159 23.723 1.00 59.88 291 VAL A C 1
ATOM 2284 O O . VAL A 1 291 ? -0.404 -9.732 24.690 1.00 59.88 291 VAL A O 1
ATOM 2287 N N . MET A 1 292 ? -0.910 -9.704 22.502 1.00 57.72 292 MET A N 1
ATOM 2288 C CA . MET A 1 292 ? -0.154 -10.924 22.150 1.00 57.72 292 MET A CA 1
ATOM 2289 C C . MET A 1 292 ? 1.359 -10.635 22.095 1.00 57.72 292 MET A C 1
ATOM 2291 O O . MET A 1 292 ? 2.042 -10.952 21.127 1.00 57.72 292 MET A O 1
ATOM 2295 N N . SER A 1 293 ? 1.887 -9.964 23.115 1.00 57.81 293 SER A N 1
ATOM 2296 C CA . SER A 1 293 ? 3.295 -9.619 23.237 1.00 57.81 293 SER A CA 1
ATOM 2297 C C . SER A 1 293 ? 3.814 -10.190 24.541 1.00 57.81 293 SER A C 1
ATOM 2299 O O . SER A 1 293 ? 3.384 -9.796 25.624 1.00 57.81 293 SER A O 1
ATOM 2301 N N . TYR A 1 294 ? 4.776 -11.101 24.428 1.00 56.06 294 TYR A N 1
ATOM 2302 C CA . TYR A 1 294 ? 5.495 -11.673 25.565 1.00 56.06 294 TYR A CA 1
ATOM 2303 C C . TYR A 1 294 ? 6.490 -10.682 26.201 1.00 56.06 294 TYR A C 1
ATOM 2305 O O . TYR A 1 294 ? 7.303 -11.101 27.017 1.00 56.06 294 TYR A O 1
ATOM 2313 N N . LEU A 1 295 ? 6.458 -9.394 25.811 1.00 56.03 295 LEU A N 1
ATOM 2314 C CA . LEU A 1 295 ? 7.302 -8.312 26.339 1.00 56.03 295 LEU A CA 1
ATOM 2315 C C . LEU A 1 295 ? 8.800 -8.667 26.388 1.00 56.03 295 LEU A C 1
ATOM 2317 O O . LEU A 1 295 ? 9.511 -8.251 27.295 1.00 56.03 295 LEU A O 1
ATOM 2321 N N . ARG A 1 296 ? 9.297 -9.419 25.398 1.00 66.75 296 ARG A N 1
ATOM 2322 C CA . ARG A 1 296 ? 10.705 -9.857 25.333 1.00 66.75 296 ARG A CA 1
ATOM 2323 C C . ARG A 1 296 ? 11.686 -8.775 24.859 1.00 66.75 296 ARG A C 1
ATOM 2325 O O . ARG A 1 296 ? 12.865 -9.063 24.704 1.00 66.75 296 ARG A O 1
ATOM 2332 N N . GLY A 1 297 ? 11.216 -7.548 24.634 1.00 71.69 297 GLY A N 1
ATOM 2333 C CA . GLY A 1 297 ? 12.010 -6.485 24.015 1.00 71.69 297 GLY A CA 1
ATOM 2334 C C . GLY A 1 297 ? 12.019 -6.560 22.479 1.00 71.69 297 GLY A C 1
ATOM 2335 O O . GLY A 1 297 ? 11.159 -7.232 21.898 1.00 71.69 297 GLY A O 1
ATOM 2336 N N . PRO A 1 298 ? 12.927 -5.823 21.810 1.00 76.00 298 PRO A N 1
ATOM 2337 C CA . PRO A 1 298 ? 13.009 -5.783 20.352 1.00 76.00 298 PRO A CA 1
ATOM 2338 C C . PRO A 1 298 ? 13.443 -7.138 19.777 1.00 76.00 298 PRO A C 1
ATOM 2340 O O . PRO A 1 298 ? 14.319 -7.803 20.323 1.00 76.00 298 PRO A O 1
ATOM 2343 N N . LEU A 1 299 ? 12.841 -7.533 18.654 1.00 80.06 299 LEU A N 1
ATOM 2344 C CA . LEU A 1 299 ? 13.228 -8.748 17.934 1.00 80.06 299 LEU A CA 1
ATOM 2345 C C . LEU A 1 299 ? 14.597 -8.563 17.276 1.00 80.06 299 LEU A C 1
ATOM 2347 O O . LEU A 1 299 ? 14.828 -7.567 16.586 1.00 80.06 299 LEU A O 1
ATOM 2351 N N . THR A 1 300 ? 15.481 -9.545 17.437 1.00 83.62 300 THR A N 1
ATOM 2352 C CA . THR A 1 300 ? 16.766 -9.567 16.731 1.00 83.62 300 THR A CA 1
ATOM 2353 C C . THR A 1 300 ? 16.585 -9.986 15.267 1.00 83.62 300 THR A C 1
ATOM 2355 O O . THR A 1 300 ? 15.562 -10.557 14.876 1.00 83.62 300 THR A O 1
ATOM 2358 N N . LEU A 1 301 ? 17.596 -9.746 14.423 1.00 80.00 301 LEU A N 1
ATOM 2359 C CA . LEU A 1 301 ? 17.578 -10.221 13.031 1.00 80.00 301 LEU A CA 1
ATOM 2360 C C . LEU A 1 301 ? 17.472 -11.753 12.940 1.00 80.00 301 LEU A C 1
ATOM 2362 O O . LEU A 1 301 ? 16.861 -12.272 12.007 1.00 80.00 301 LEU A O 1
ATOM 2366 N N . GLU A 1 302 ? 18.035 -12.482 13.903 1.00 82.69 302 GLU A N 1
ATOM 2367 C CA . GLU A 1 302 ? 17.928 -13.941 13.968 1.00 82.69 302 GLU A CA 1
ATOM 2368 C C . GLU A 1 302 ? 16.512 -14.398 14.317 1.00 82.69 302 GLU A C 1
ATOM 2370 O O . GLU A 1 302 ? 15.998 -15.321 13.676 1.00 82.69 302 GLU A O 1
ATOM 2375 N N . ASP A 1 303 ? 15.846 -13.709 15.248 1.00 83.06 303 ASP A N 1
ATOM 2376 C CA . ASP A 1 303 ? 14.443 -13.971 15.576 1.00 83.06 303 ASP A CA 1
ATOM 2377 C C . ASP A 1 303 ? 13.550 -13.770 14.350 1.00 83.06 303 ASP A C 1
ATOM 2379 O O . ASP A 1 303 ? 12.724 -14.629 14.032 1.00 83.06 303 ASP A O 1
ATOM 2383 N N . ILE A 1 304 ? 13.765 -12.676 13.608 1.00 82.50 304 ILE A N 1
ATOM 2384 C CA . ILE A 1 304 ? 13.037 -12.391 12.365 1.00 82.50 304 ILE A CA 1
ATOM 2385 C C . ILE A 1 304 ? 13.284 -13.503 11.340 1.00 82.50 304 ILE A C 1
ATOM 2387 O O . ILE A 1 304 ? 12.330 -14.053 10.792 1.00 82.50 304 ILE A O 1
ATOM 2391 N N . ARG A 1 305 ? 14.543 -13.907 11.111 1.00 82.06 305 ARG A N 1
ATOM 2392 C CA . ARG A 1 305 ? 14.868 -15.010 10.185 1.00 82.06 305 ARG A CA 1
ATOM 2393 C C . ARG A 1 305 ? 14.179 -16.313 10.588 1.00 82.06 305 ARG A C 1
ATOM 2395 O O . ARG A 1 305 ? 13.662 -17.023 9.726 1.00 82.06 305 ARG A O 1
ATOM 2402 N N . ARG A 1 306 ? 14.151 -16.638 11.883 1.00 83.94 306 ARG A N 1
ATOM 2403 C CA . ARG A 1 306 ? 13.506 -17.851 12.404 1.00 83.94 306 ARG A CA 1
ATOM 2404 C C . ARG A 1 306 ? 11.990 -17.824 12.214 1.00 83.94 306 ARG A C 1
ATOM 2406 O O . ARG A 1 306 ? 11.410 -18.863 11.899 1.00 83.94 306 ARG A O 1
ATOM 2413 N N . LEU A 1 307 ? 11.362 -16.661 12.380 1.00 80.94 307 LEU A N 1
ATOM 2414 C CA . LEU A 1 307 ? 9.934 -16.462 12.125 1.00 80.94 307 LEU A CA 1
ATOM 2415 C C . LEU A 1 307 ? 9.611 -16.579 10.631 1.00 80.94 307 LEU A C 1
ATOM 2417 O O . LEU A 1 307 ? 8.675 -17.289 10.269 1.00 80.94 307 LEU A O 1
ATOM 2421 N N . CYS A 1 308 ? 10.424 -15.974 9.761 1.00 75.19 308 CYS A N 1
ATOM 2422 C CA . CYS A 1 308 ? 10.227 -16.038 8.312 1.00 75.19 308 CYS A CA 1
ATOM 2423 C C . CYS A 1 308 ? 10.396 -17.460 7.753 1.00 75.19 308 CYS A C 1
ATOM 2425 O O . CYS A 1 308 ? 9.627 -17.853 6.884 1.00 75.19 308 CYS A O 1
ATOM 2427 N N . LYS A 1 309 ? 11.323 -18.272 8.290 1.00 73.38 309 LYS A N 1
ATOM 2428 C CA . LYS A 1 309 ? 11.498 -19.686 7.886 1.00 73.38 309 LYS A CA 1
ATOM 2429 C C . LYS A 1 309 ? 10.273 -20.571 8.151 1.00 73.38 309 LYS A C 1
ATOM 2431 O O . LYS A 1 309 ? 10.136 -21.611 7.519 1.00 73.38 309 LYS A O 1
ATOM 2436 N N . LYS A 1 310 ? 9.412 -20.195 9.103 1.00 55.53 310 LYS A N 1
ATOM 2437 C CA . LYS A 1 310 ? 8.188 -20.938 9.450 1.00 55.53 310 LYS A CA 1
ATOM 2438 C C . LYS A 1 310 ? 6.960 -20.500 8.649 1.00 55.53 310 LYS A C 1
ATOM 2440 O O . LYS A 1 310 ? 5.919 -21.137 8.769 1.00 55.53 310 LYS A O 1
ATOM 2445 N N . SER A 1 311 ? 7.059 -19.423 7.870 1.00 47.62 311 SER A N 1
ATOM 2446 C CA . SER A 1 311 ? 5.949 -18.923 7.063 1.00 47.62 311 SER A CA 1
ATOM 2447 C C . SER A 1 311 ? 5.988 -19.580 5.677 1.00 47.62 311 SER A C 1
ATOM 2449 O O . SER A 1 311 ? 7.008 -19.462 4.997 1.00 47.62 311 SER A O 1
ATOM 2451 N N . PRO A 1 312 ? 4.922 -20.265 5.225 1.00 41.41 312 PRO A N 1
ATOM 2452 C CA . PRO A 1 312 ? 4.846 -20.845 3.891 1.00 41.41 312 PRO A CA 1
ATOM 2453 C C . PRO A 1 312 ? 4.505 -19.735 2.891 1.00 41.41 312 PRO A C 1
ATOM 2455 O O . PRO A 1 312 ? 3.416 -19.688 2.331 1.00 41.41 312 PRO A O 1
ATOM 2458 N N . VAL A 1 313 ? 5.418 -18.789 2.703 1.00 44.19 313 VAL A N 1
ATOM 2459 C CA . VAL A 1 313 ? 5.400 -17.938 1.516 1.00 44.19 313 VAL A CA 1
ATOM 2460 C C . VAL A 1 313 ? 6.456 -18.546 0.605 1.00 44.19 313 VAL A C 1
ATOM 2462 O O . VAL A 1 313 ? 7.638 -18.476 0.951 1.00 44.19 313 VAL A O 1
ATOM 2465 N N . PRO A 1 314 ? 6.071 -19.209 -0.502 1.00 37.12 314 PRO A N 1
ATOM 2466 C CA . PRO A 1 314 ? 7.054 -19.603 -1.490 1.00 37.12 314 PRO A CA 1
ATOM 2467 C C . PRO A 1 314 ? 7.752 -18.308 -1.909 1.00 37.12 314 PRO A C 1
ATOM 2469 O O . PRO A 1 314 ? 7.047 -17.372 -2.299 1.00 37.12 314 PRO A O 1
ATOM 2472 N N . PRO A 1 315 ? 9.087 -18.195 -1.793 1.00 38.34 315 PRO A N 1
ATOM 2473 C CA . PRO A 1 315 ? 9.773 -17.077 -2.407 1.00 38.34 315 PRO A CA 1
ATOM 2474 C C . PRO A 1 315 ? 9.363 -17.104 -3.874 1.00 38.34 315 PRO A C 1
ATOM 2476 O O . PRO A 1 315 ? 9.559 -18.120 -4.550 1.00 38.34 315 PRO A O 1
ATOM 2479 N N . GLY A 1 316 ? 8.703 -16.033 -4.327 1.00 40.72 316 GLY A N 1
ATOM 2480 C CA . GLY A 1 316 ? 8.424 -15.844 -5.738 1.00 40.72 316 GLY A CA 1
ATOM 2481 C C . GLY A 1 316 ? 9.746 -16.065 -6.445 1.00 40.72 316 GLY A C 1
ATOM 2482 O O . GLY A 1 316 ? 10.718 -15.364 -6.158 1.00 40.72 316 GLY A O 1
ATOM 2483 N N . LYS A 1 317 ? 9.818 -17.121 -7.262 1.00 28.20 317 LYS A N 1
ATOM 2484 C CA . LYS A 1 317 ? 10.979 -17.375 -8.100 1.00 28.20 317 LYS A CA 1
ATOM 2485 C C . LYS A 1 317 ? 11.115 -16.130 -8.962 1.00 28.20 317 LYS A C 1
ATOM 2487 O O . LYS A 1 317 ? 10.394 -15.983 -9.944 1.00 28.20 317 LYS A O 1
ATOM 2492 N N . ALA A 1 318 ? 12.010 -15.229 -8.562 1.00 27.50 318 ALA A N 1
ATOM 2493 C CA . ALA A 1 318 ? 12.682 -14.372 -9.508 1.00 27.50 318 ALA A CA 1
ATOM 2494 C C . ALA A 1 318 ? 13.141 -15.329 -10.603 1.00 27.50 318 ALA A C 1
ATOM 2496 O O . ALA A 1 318 ? 13.837 -16.310 -10.327 1.00 27.50 318 ALA A O 1
ATOM 2497 N N . THR A 1 319 ? 12.607 -15.146 -11.800 1.00 25.36 319 THR A N 1
ATOM 2498 C CA . THR A 1 319 ? 13.053 -15.844 -12.991 1.00 25.36 319 THR A CA 1
ATOM 2499 C C . THR A 1 319 ? 14.479 -15.393 -13.275 1.00 25.36 319 THR A C 1
ATOM 2501 O O . THR A 1 319 ? 14.715 -14.591 -14.167 1.00 25.36 319 THR A O 1
ATOM 2504 N N . ASP A 1 320 ? 15.428 -15.933 -12.512 1.00 26.88 320 ASP A N 1
ATOM 2505 C CA . ASP A 1 320 ? 16.770 -16.228 -12.991 1.00 26.88 320 ASP A CA 1
ATOM 2506 C C . ASP A 1 320 ? 16.600 -17.337 -14.032 1.00 26.88 320 ASP A C 1
ATOM 2508 O O . ASP A 1 320 ? 16.676 -18.535 -13.761 1.00 26.88 320 ASP A O 1
ATOM 2512 N N . LYS A 1 321 ? 16.241 -16.918 -15.242 1.00 26.12 321 LYS A N 1
ATOM 2513 C CA . LYS A 1 321 ? 16.477 -17.682 -16.462 1.00 26.12 321 LYS A CA 1
ATOM 2514 C C . LYS A 1 321 ? 17.442 -16.883 -17.323 1.00 26.12 321 LYS A C 1
ATOM 2516 O O . LYS A 1 321 ? 17.127 -16.485 -18.433 1.00 26.12 321 LYS A O 1
ATOM 2521 N N . SER A 1 322 ? 18.622 -16.642 -16.780 1.00 32.72 322 SER A N 1
ATOM 2522 C CA . SER A 1 322 ? 19.806 -16.409 -17.586 1.00 32.72 322 SER A CA 1
ATOM 2523 C C . SER A 1 322 ? 20.989 -16.880 -16.773 1.00 32.72 322 SER A C 1
ATOM 2525 O O . SER A 1 322 ? 21.560 -16.117 -16.012 1.00 32.72 322 SER A O 1
ATOM 2527 N N . GLU A 1 323 ? 21.260 -18.178 -16.854 1.00 32.81 323 GLU A N 1
ATOM 2528 C CA . GLU A 1 323 ? 22.599 -18.727 -17.062 1.00 32.81 323 GLU A CA 1
ATOM 2529 C C . GLU A 1 323 ? 22.608 -20.221 -16.735 1.00 32.81 323 GLU A C 1
ATOM 2531 O O . GLU A 1 323 ? 22.161 -20.657 -15.678 1.00 32.81 323 GLU A O 1
ATOM 2536 N N . LYS A 1 324 ? 23.210 -20.967 -17.666 1.00 26.83 324 LYS A N 1
ATOM 2537 C CA . LYS A 1 324 ? 23.581 -22.387 -17.610 1.00 26.83 324 LYS A CA 1
ATOM 2538 C C . LYS A 1 324 ? 22.463 -23.381 -17.905 1.00 26.83 324 LYS A C 1
ATOM 2540 O O . LYS A 1 324 ? 21.887 -23.986 -17.018 1.00 26.83 324 LYS A O 1
ATOM 2545 N N . GLU A 1 325 ? 22.306 -23.639 -19.200 1.00 24.33 325 GLU A N 1
ATOM 2546 C CA . GLU A 1 325 ? 22.375 -25.002 -19.738 1.00 24.33 325 GLU A CA 1
ATOM 2547 C C . GLU A 1 325 ? 22.758 -24.922 -21.224 1.00 24.33 325 GLU A C 1
ATOM 2549 O O . GLU A 1 325 ? 21.941 -25.040 -22.132 1.00 24.33 325 GLU A O 1
ATOM 2554 N N . ALA A 1 326 ? 24.049 -24.689 -21.480 1.00 24.30 326 ALA A N 1
ATOM 2555 C CA . ALA A 1 326 ? 24.657 -25.082 -22.744 1.00 24.30 326 ALA A CA 1
ATOM 2556 C C . ALA A 1 326 ? 24.817 -26.608 -22.716 1.00 24.30 326 ALA A C 1
ATOM 2558 O O . ALA A 1 326 ? 25.895 -27.138 -22.453 1.00 24.30 326 ALA A O 1
ATOM 2559 N N . VAL A 1 327 ? 23.714 -27.325 -22.929 1.00 22.84 327 VAL A N 1
ATOM 2560 C CA . VAL A 1 327 ? 23.779 -28.733 -23.309 1.00 22.84 327 VAL A CA 1
ATOM 2561 C C . VAL A 1 327 ? 24.157 -28.742 -24.783 1.00 22.84 327 VAL A C 1
ATOM 2563 O O . VAL A 1 327 ? 23.320 -28.540 -25.662 1.00 22.84 327 VAL A O 1
ATOM 2566 N N . PHE A 1 328 ? 25.450 -28.927 -25.047 1.00 24.70 328 PHE A N 1
ATOM 2567 C CA . PHE A 1 328 ? 25.959 -29.303 -26.361 1.00 24.70 328 PHE A CA 1
ATOM 2568 C C . PHE A 1 328 ? 25.321 -30.645 -26.752 1.00 24.70 328 PHE A C 1
ATOM 2570 O O . PHE A 1 328 ? 25.827 -31.721 -26.436 1.00 24.70 328 PHE A O 1
ATOM 2577 N N . LEU A 1 329 ? 24.184 -30.584 -27.444 1.00 26.39 329 LEU A N 1
ATOM 2578 C CA . LEU A 1 329 ? 23.696 -31.695 -28.246 1.00 26.39 329 LEU A CA 1
ATOM 2579 C C . LEU A 1 329 ? 24.672 -31.860 -29.412 1.00 26.39 329 LEU A C 1
ATOM 2581 O O . LEU A 1 329 ? 24.597 -31.148 -30.412 1.00 26.39 329 LEU A O 1
ATOM 2585 N N . LYS A 1 330 ? 25.602 -32.811 -29.276 1.00 28.75 330 LYS A N 1
ATOM 2586 C CA . LYS A 1 330 ? 26.287 -33.406 -30.426 1.00 28.75 330 LYS A CA 1
ATOM 2587 C C . LYS A 1 330 ? 25.213 -33.938 -31.374 1.00 28.75 330 LYS A C 1
ATOM 2589 O O . LYS A 1 330 ? 24.598 -34.961 -31.088 1.00 28.75 330 LYS A O 1
ATOM 2594 N N . SER A 1 331 ? 25.001 -33.247 -32.489 1.00 28.95 331 SER A N 1
ATOM 2595 C CA . SER A 1 331 ? 24.341 -33.825 -33.657 1.00 28.95 331 SER A CA 1
ATOM 2596 C C . SER A 1 331 ? 25.415 -34.242 -34.664 1.00 28.95 331 SER A C 1
ATOM 2598 O O . SER A 1 331 ? 26.361 -33.482 -34.886 1.00 28.95 331 SER A O 1
ATOM 2600 N N . PRO A 1 332 ? 25.321 -35.454 -35.230 1.00 29.33 332 PRO A N 1
ATOM 2601 C CA . PRO A 1 332 ? 26.287 -35.973 -36.182 1.00 29.33 332 PRO A CA 1
ATOM 2602 C C . PRO A 1 332 ? 26.043 -35.394 -37.582 1.00 29.33 332 PRO A C 1
ATOM 2604 O O . PRO A 1 332 ? 24.905 -35.311 -38.029 1.00 29.33 332 PRO A O 1
ATOM 2607 N N . GLY A 1 333 ? 27.138 -35.050 -38.263 1.00 35.31 333 GLY A N 1
ATOM 2608 C CA . GLY A 1 333 ? 27.273 -35.060 -39.722 1.00 35.31 333 GLY A CA 1
ATOM 2609 C C . GLY A 1 333 ? 26.272 -34.241 -40.541 1.00 35.31 333 GLY A C 1
ATOM 2610 O O . GLY A 1 333 ? 25.267 -34.766 -41.008 1.00 35.31 333 GLY A O 1
ATOM 2611 N N . SER A 1 334 ? 26.641 -33.005 -40.870 1.00 32.25 334 SER A N 1
ATOM 2612 C CA . SER A 1 334 ? 26.241 -32.382 -42.137 1.00 32.25 334 SER A CA 1
ATOM 2613 C C . SER A 1 334 ? 27.403 -31.534 -42.657 1.00 32.25 334 SER A C 1
ATOM 2615 O O . SER A 1 334 ? 27.949 -30.722 -41.914 1.00 32.25 334 SER A O 1
ATOM 2617 N N . GLU A 1 335 ? 27.797 -31.804 -43.899 1.00 34.22 335 GLU A N 1
ATOM 2618 C CA . GLU A 1 335 ? 28.970 -31.301 -44.628 1.00 34.22 335 GLU A CA 1
ATOM 2619 C C . GLU A 1 335 ? 29.119 -29.760 -44.696 1.00 34.22 335 GLU A C 1
ATOM 2621 O O . GLU A 1 335 ? 28.161 -29.028 -44.429 1.00 34.22 335 GLU A O 1
ATOM 2626 N N . PRO A 1 336 ? 30.320 -29.242 -45.047 1.00 38.22 336 PRO A N 1
ATOM 2627 C CA . PRO A 1 336 ? 30.662 -27.827 -44.923 1.00 38.22 336 PRO A CA 1
ATOM 2628 C C . PRO A 1 336 ? 29.850 -26.933 -45.873 1.00 38.22 336 PRO A C 1
ATOM 2630 O O . PRO A 1 336 ? 29.714 -27.217 -47.062 1.00 38.22 336 PRO A O 1
ATOM 2633 N N . GLY A 1 337 ? 29.353 -25.810 -45.344 1.00 40.88 337 GLY A N 1
ATOM 2634 C CA . GLY A 1 337 ? 28.621 -24.791 -46.098 1.00 40.88 337 GLY A CA 1
ATOM 2635 C C . GLY A 1 337 ? 29.452 -24.129 -47.205 1.00 40.88 337 GLY A C 1
ATOM 2636 O O . GLY A 1 337 ? 30.659 -23.923 -47.074 1.00 40.88 337 GLY A O 1
ATOM 2637 N N . SER A 1 338 ? 28.789 -23.770 -48.307 1.00 47.19 338 SER A N 1
ATOM 2638 C CA . SER A 1 338 ? 29.408 -23.078 -49.442 1.00 47.19 338 SER A CA 1
ATOM 2639 C C . SER A 1 338 ? 29.698 -21.604 -49.129 1.00 47.19 338 SER A C 1
ATOM 2641 O O . SER A 1 338 ? 28.915 -20.938 -48.449 1.00 47.19 338 SER A O 1
ATOM 2643 N N . SER A 1 339 ? 30.773 -21.059 -49.699 1.00 46.06 339 SER A N 1
ATOM 2644 C CA . SER A 1 339 ? 31.189 -19.650 -49.584 1.00 46.06 339 SER A CA 1
ATOM 2645 C C . SER A 1 339 ? 30.311 -18.649 -50.354 1.00 46.06 339 SER A C 1
ATOM 2647 O O . SER A 1 339 ? 30.627 -17.460 -50.386 1.00 46.06 339 SER A O 1
ATOM 2649 N N . HIS A 1 340 ? 29.214 -19.090 -50.981 1.00 53.81 340 HIS A N 1
ATOM 2650 C CA . HIS A 1 340 ? 28.379 -18.244 -51.830 1.00 53.81 340 HIS A CA 1
ATOM 2651 C C . HIS A 1 340 ? 26.982 -18.028 -51.244 1.00 53.81 340 HIS A C 1
ATOM 2653 O O . HIS A 1 340 ? 26.285 -18.964 -50.858 1.00 53.81 340 HIS A O 1
ATOM 2659 N N . ARG A 1 341 ? 26.561 -16.757 -51.211 1.00 61.00 341 ARG A N 1
ATOM 2660 C CA . ARG A 1 341 ? 25.205 -16.344 -50.835 1.00 61.00 341 ARG A CA 1
ATOM 2661 C C . ARG A 1 341 ? 24.189 -17.021 -51.771 1.00 61.00 341 ARG A C 1
ATOM 2663 O O . ARG A 1 341 ? 24.327 -16.867 -52.986 1.00 61.00 341 ARG A O 1
ATOM 2670 N N . PRO A 1 342 ? 23.155 -17.710 -51.254 1.00 63.38 342 PRO A N 1
ATOM 2671 C CA . PRO A 1 342 ? 22.146 -18.328 -52.107 1.00 63.38 342 PRO A CA 1
ATOM 2672 C C . PRO A 1 342 ? 21.394 -17.264 -52.916 1.00 63.38 342 PRO A C 1
ATOM 2674 O O . PRO A 1 342 ? 20.973 -16.229 -52.386 1.00 63.38 342 PRO A O 1
ATOM 2677 N N . ILE A 1 343 ? 21.239 -17.517 -54.217 1.00 64.62 343 ILE A N 1
ATOM 2678 C CA . ILE A 1 343 ? 20.526 -16.632 -55.141 1.00 64.62 343 ILE A CA 1
ATOM 2679 C C . ILE A 1 343 ? 19.027 -16.819 -54.898 1.00 64.62 343 ILE A C 1
ATOM 2681 O O . ILE A 1 343 ? 18.458 -17.854 -55.228 1.00 64.62 343 ILE A O 1
ATOM 2685 N N . LEU A 1 344 ? 18.393 -15.810 -54.304 1.00 70.62 344 LEU A N 1
ATOM 2686 C CA . LEU A 1 344 ? 16.956 -15.782 -54.034 1.00 70.62 344 LEU A CA 1
ATOM 2687 C C . LEU A 1 344 ? 16.277 -14.696 -54.865 1.00 70.62 344 LEU A C 1
ATOM 2689 O O . LEU A 1 344 ? 16.909 -13.726 -55.288 1.00 70.62 344 LEU A O 1
ATOM 2693 N N . SER A 1 345 ? 14.964 -14.832 -55.055 1.00 71.19 345 SER A N 1
ATOM 2694 C CA . SER A 1 345 ? 14.148 -13.776 -55.658 1.00 71.19 345 SER A CA 1
ATOM 2695 C C . SER A 1 345 ? 14.332 -12.450 -54.909 1.00 71.19 345 SER A C 1
ATOM 2697 O O . SER A 1 345 ? 14.301 -12.416 -53.678 1.00 71.19 345 SER A O 1
ATOM 2699 N N . SER A 1 346 ? 14.425 -11.337 -55.643 1.00 65.94 346 SER A N 1
ATOM 2700 C CA . SER A 1 346 ? 14.530 -9.977 -55.085 1.00 65.94 346 SER A CA 1
ATOM 2701 C C . SER A 1 346 ? 13.351 -9.576 -54.185 1.00 65.94 346 SER A C 1
ATOM 2703 O O . SER A 1 346 ? 13.430 -8.596 -53.447 1.00 65.94 346 SER A O 1
ATOM 2705 N N . ARG A 1 347 ? 12.251 -10.342 -54.217 1.00 71.44 347 ARG A N 1
ATOM 2706 C CA . ARG A 1 347 ? 11.069 -10.156 -53.364 1.00 71.44 347 ARG A CA 1
ATOM 2707 C C . ARG A 1 347 ? 11.211 -10.786 -51.972 1.00 71.44 347 ARG A C 1
ATOM 2709 O O . ARG A 1 347 ? 10.412 -10.463 -51.092 1.00 71.44 347 ARG A O 1
ATOM 2716 N N . ILE A 1 348 ? 12.199 -11.656 -51.746 1.00 80.81 348 ILE A N 1
ATOM 2717 C CA . ILE A 1 348 ? 12.502 -12.223 -50.426 1.00 80.81 348 ILE A CA 1
ATOM 2718 C C . ILE A 1 348 ? 13.493 -11.294 -49.722 1.00 80.81 348 ILE A C 1
ATOM 2720 O O . ILE A 1 348 ? 14.682 -11.267 -50.040 1.00 80.81 348 ILE A O 1
ATOM 2724 N N . ARG A 1 349 ? 12.996 -10.518 -48.753 1.00 78.75 349 ARG A N 1
ATOM 2725 C CA . ARG A 1 349 ? 13.848 -9.665 -47.915 1.00 78.75 349 ARG A CA 1
ATOM 2726 C C . ARG A 1 349 ? 14.675 -10.528 -46.967 1.00 78.75 349 ARG A C 1
ATOM 2728 O O . ARG A 1 349 ? 14.122 -11.374 -46.263 1.00 78.75 349 ARG A O 1
ATOM 2735 N N . GLN A 1 350 ? 15.979 -10.279 -46.969 1.00 83.38 350 GLN A N 1
ATOM 2736 C CA . GLN A 1 350 ? 16.964 -10.968 -46.145 1.00 83.38 350 GLN A CA 1
ATOM 2737 C C . GLN A 1 350 ? 17.520 -10.000 -45.111 1.00 83.38 350 GLN A C 1
ATOM 2739 O O . GLN A 1 350 ? 17.801 -8.848 -45.439 1.00 83.38 350 GLN A O 1
ATOM 2744 N N . PHE A 1 351 ? 17.696 -10.492 -43.897 1.00 85.56 351 PHE A N 1
ATOM 2745 C CA . PHE A 1 351 ? 18.230 -9.745 -42.770 1.00 85.56 351 PHE A CA 1
ATOM 2746 C C . PHE A 1 351 ? 19.295 -10.566 -42.051 1.00 85.56 351 PHE A C 1
ATOM 2748 O O . PHE A 1 351 ? 19.343 -11.784 -42.207 1.00 85.56 351 PHE A O 1
ATOM 2755 N N . PHE A 1 352 ? 20.140 -9.905 -41.270 1.00 85.19 352 PHE A N 1
ATOM 2756 C CA . PHE A 1 352 ? 21.288 -10.509 -40.608 1.00 85.19 352 PHE A CA 1
ATOM 2757 C C . PHE A 1 352 ? 21.273 -10.150 -39.126 1.00 85.19 352 PHE A C 1
ATOM 2759 O O . PHE A 1 352 ? 21.240 -8.970 -38.775 1.00 85.19 352 PHE A O 1
ATOM 2766 N N . LEU A 1 353 ? 21.289 -11.175 -38.273 1.00 82.94 353 LEU A N 1
ATOM 2767 C CA . LEU A 1 353 ? 21.378 -11.045 -36.823 1.00 82.94 353 LEU A CA 1
ATOM 2768 C C . LEU A 1 353 ? 22.772 -11.494 -36.386 1.00 82.94 353 LEU A C 1
ATOM 2770 O O . LEU A 1 353 ? 23.107 -12.676 -36.470 1.00 82.94 353 LEU A O 1
ATOM 2774 N N . VAL A 1 354 ? 23.589 -10.535 -35.961 1.00 76.75 354 VAL A N 1
ATOM 2775 C CA . VAL A 1 354 ? 25.004 -10.744 -35.645 1.00 76.75 354 VAL A CA 1
ATOM 2776 C C . VAL A 1 354 ? 25.247 -10.230 -34.229 1.00 76.75 354 VAL A C 1
ATOM 2778 O O . VAL A 1 354 ? 24.893 -9.083 -33.950 1.00 76.75 354 VAL A O 1
ATOM 2781 N N . PRO A 1 355 ? 25.802 -11.045 -33.316 1.00 69.50 355 PRO A N 1
ATOM 2782 C CA . PRO A 1 355 ? 26.134 -10.575 -31.982 1.00 69.50 355 PRO A CA 1
ATOM 2783 C C . PRO A 1 355 ? 27.291 -9.559 -32.057 1.00 69.50 355 PRO A C 1
ATOM 2785 O O . PRO A 1 355 ? 28.118 -9.649 -32.966 1.00 69.50 355 PRO A O 1
ATOM 2788 N N . PRO A 1 356 ? 27.387 -8.608 -31.112 1.00 66.00 356 PRO A N 1
ATOM 2789 C CA . PRO A 1 356 ? 28.458 -7.613 -31.067 1.00 66.00 356 PRO A CA 1
ATOM 2790 C C . PRO A 1 356 ? 29.763 -8.245 -30.552 1.00 66.00 356 PRO A C 1
ATOM 2792 O O . PRO A 1 356 ? 30.228 -7.939 -29.457 1.00 66.00 356 PRO A O 1
ATOM 2795 N N . VAL A 1 357 ? 30.318 -9.189 -31.309 1.00 65.56 357 VAL A N 1
ATOM 2796 C CA . VAL A 1 357 ? 31.564 -9.896 -30.995 1.00 65.56 357 VAL A CA 1
ATOM 2797 C C . VAL A 1 357 ? 32.472 -9.815 -32.213 1.00 65.56 357 VAL A C 1
ATOM 2799 O O . VAL A 1 357 ? 32.036 -10.124 -33.322 1.00 65.56 357 VAL A O 1
ATOM 2802 N N . ASP A 1 358 ? 33.730 -9.427 -32.009 1.00 60.97 358 ASP A N 1
ATOM 2803 C CA . ASP A 1 358 ? 34.747 -9.453 -33.059 1.00 60.97 358 ASP A CA 1
ATOM 2804 C C . ASP A 1 358 ? 35.147 -10.909 -33.334 1.00 60.97 358 ASP A C 1
ATOM 2806 O O . ASP A 1 358 ? 35.901 -11.518 -32.577 1.00 60.97 358 ASP A O 1
ATOM 2810 N N . ALA A 1 359 ? 34.601 -11.489 -34.404 1.00 63.34 359 ALA A N 1
ATOM 2811 C CA . ALA A 1 359 ? 34.958 -12.821 -34.882 1.00 63.34 359 ALA A CA 1
ATOM 2812 C C . ALA A 1 359 ? 35.563 -12.730 -36.288 1.00 63.34 359 ALA A C 1
ATOM 2814 O O . ALA A 1 359 ? 35.030 -12.041 -37.158 1.00 63.34 359 ALA A O 1
ATOM 2815 N N . GLU A 1 360 ? 36.647 -13.472 -36.538 1.00 63.19 360 GLU A N 1
ATOM 2816 C CA . GLU A 1 360 ? 37.289 -13.534 -37.863 1.00 63.19 360 GLU A CA 1
ATOM 2817 C C . GLU A 1 360 ? 36.370 -14.145 -38.934 1.00 63.19 360 GLU A C 1
ATOM 2819 O O . GLU A 1 360 ? 36.508 -13.863 -40.130 1.00 63.19 360 GLU A O 1
ATOM 2824 N N . ARG A 1 361 ? 35.416 -14.984 -38.503 1.00 71.25 361 ARG A N 1
ATOM 2825 C CA . ARG A 1 361 ? 34.485 -15.698 -39.374 1.00 71.25 361 ARG A CA 1
ATOM 2826 C C . ARG A 1 361 ? 33.137 -15.921 -38.701 1.00 71.25 361 ARG A C 1
ATOM 2828 O O . ARG A 1 361 ? 33.066 -16.454 -37.592 1.00 71.25 361 ARG A O 1
ATOM 2835 N N . PHE A 1 362 ? 32.067 -15.601 -39.423 1.00 75.44 362 PHE A N 1
ATOM 2836 C CA . PHE A 1 362 ? 30.694 -15.850 -38.988 1.00 75.44 362 PHE A CA 1
ATOM 2837 C C . PHE A 1 362 ? 30.077 -17.002 -39.779 1.00 75.44 362 PHE A C 1
ATOM 2839 O O . PHE A 1 362 ? 30.045 -16.970 -41.010 1.00 75.44 362 PHE A O 1
ATOM 2846 N N . MET A 1 363 ? 29.546 -18.003 -39.075 1.00 80.50 363 MET A N 1
ATOM 2847 C CA . MET A 1 363 ? 28.681 -19.019 -39.676 1.00 80.50 363 MET A CA 1
ATOM 2848 C C . MET A 1 363 ? 27.220 -18.609 -39.516 1.00 80.50 363 MET A C 1
ATOM 2850 O O . MET A 1 363 ? 26.700 -18.546 -38.406 1.00 80.50 363 MET A O 1
ATOM 2854 N N . LEU A 1 364 ? 26.563 -18.318 -40.635 1.00 84.06 364 LEU A N 1
ATOM 2855 C CA . LEU A 1 364 ? 25.203 -17.804 -40.692 1.00 84.06 364 LEU A CA 1
ATOM 2856 C C . LEU A 1 364 ? 24.198 -18.921 -40.968 1.00 84.06 364 LEU A C 1
ATOM 2858 O O . LEU A 1 364 ? 24.229 -19.571 -42.018 1.00 84.06 364 LEU A O 1
ATOM 2862 N N . ARG A 1 365 ? 23.259 -19.103 -40.042 1.00 87.38 365 ARG A N 1
ATOM 2863 C CA . ARG A 1 365 ? 22.191 -20.097 -40.128 1.00 87.38 365 ARG A CA 1
ATOM 2864 C C . ARG A 1 365 ? 20.878 -19.465 -40.600 1.00 87.38 365 ARG A C 1
ATOM 2866 O O . ARG A 1 365 ? 20.499 -18.423 -40.063 1.00 87.38 365 ARG A O 1
ATOM 2873 N N . PRO A 1 366 ? 20.159 -20.068 -41.564 1.00 88.62 366 PRO A N 1
ATOM 2874 C CA . PRO A 1 366 ? 18.887 -19.529 -42.019 1.00 88.62 366 PRO A CA 1
ATOM 2875 C C . PRO A 1 366 ? 17.787 -19.764 -40.979 1.00 88.62 366 PRO A C 1
ATOM 2877 O O . PRO A 1 366 ? 17.571 -20.878 -40.502 1.00 88.62 366 PRO A O 1
ATOM 2880 N N . CYS A 1 367 ? 17.057 -18.702 -40.664 1.00 89.06 367 CYS A N 1
ATOM 2881 C CA . CYS A 1 367 ? 15.902 -18.707 -39.783 1.00 89.06 367 CYS A CA 1
ATOM 2882 C C . CYS A 1 367 ? 14.741 -17.962 -40.440 1.00 89.06 367 CYS A C 1
ATOM 2884 O O . CYS A 1 367 ? 14.915 -16.939 -41.103 1.00 89.06 367 CYS A O 1
ATOM 2886 N N . LEU A 1 368 ? 13.532 -18.454 -40.217 1.00 89.44 368 LEU A N 1
ATOM 2887 C CA . LEU A 1 368 ? 12.308 -17.748 -40.527 1.00 89.44 368 LEU A CA 1
ATOM 2888 C C . LEU A 1 368 ? 11.918 -16.902 -39.316 1.00 89.44 368 LEU A C 1
ATOM 2890 O O . LEU A 1 368 ? 11.686 -17.432 -38.229 1.00 89.44 368 LEU A O 1
ATOM 2894 N N . TYR A 1 369 ? 11.850 -15.591 -39.509 1.00 88.69 369 TYR A N 1
ATOM 2895 C CA . TYR A 1 369 ? 11.376 -14.661 -38.494 1.00 88.69 369 TYR A CA 1
ATOM 2896 C C . TYR A 1 369 ? 10.009 -14.130 -38.907 1.00 88.69 369 TYR A C 1
ATOM 2898 O O . TYR A 1 369 ? 9.855 -13.569 -39.995 1.00 88.69 369 TYR A O 1
ATOM 2906 N N . ALA A 1 370 ? 9.010 -14.299 -38.053 1.00 89.50 370 ALA A N 1
ATOM 2907 C CA . ALA A 1 370 ? 7.670 -13.782 -38.263 1.00 89.50 370 ALA A CA 1
ATOM 2908 C C . ALA A 1 370 ? 7.261 -12.886 -37.101 1.00 89.50 370 ALA A C 1
ATOM 2910 O O . ALA A 1 370 ? 7.623 -13.136 -35.956 1.00 89.50 370 ALA A O 1
ATOM 2911 N N . TRP A 1 371 ? 6.494 -11.843 -37.398 1.00 89.44 371 TRP A N 1
ATOM 2912 C CA . TRP A 1 371 ? 5.881 -11.017 -36.366 1.00 89.44 371 TRP A CA 1
ATOM 2913 C C . TRP A 1 371 ? 4.552 -10.442 -36.847 1.00 89.44 371 TRP A C 1
ATOM 2915 O O . TRP A 1 371 ? 4.322 -10.288 -38.051 1.00 89.44 371 TRP A O 1
ATOM 2925 N N . ALA A 1 372 ? 3.649 -10.176 -35.911 1.00 90.88 372 ALA A N 1
ATOM 2926 C CA . ALA A 1 372 ? 2.397 -9.475 -36.160 1.00 90.88 372 ALA A CA 1
ATOM 2927 C C . ALA A 1 372 ? 1.882 -8.820 -34.875 1.00 90.88 372 ALA A C 1
ATOM 2929 O O . ALA A 1 372 ? 2.254 -9.207 -33.767 1.00 90.88 372 ALA A O 1
ATOM 2930 N N . ASN A 1 373 ? 0.960 -7.879 -35.042 1.00 91.56 373 ASN A N 1
ATOM 2931 C CA . ASN A 1 373 ? 0.206 -7.309 -33.936 1.00 91.56 373 ASN A CA 1
ATOM 2932 C C . ASN A 1 373 ? -1.178 -7.958 -33.901 1.00 91.56 373 ASN A C 1
ATOM 2934 O O . ASN A 1 373 ? -1.880 -7.961 -34.911 1.00 91.56 373 ASN A O 1
ATOM 2938 N N . VAL A 1 374 ? -1.584 -8.496 -32.756 1.00 92.69 374 VAL A N 1
ATOM 2939 C CA . VAL A 1 374 ? -2.908 -9.099 -32.572 1.00 92.69 374 VAL A CA 1
ATOM 2940 C C . VAL A 1 374 ? -3.748 -8.163 -31.720 1.00 92.69 374 VAL A C 1
ATOM 2942 O O . VAL A 1 374 ? -3.433 -7.917 -30.558 1.00 92.69 374 VAL A O 1
ATOM 2945 N N . ARG A 1 375 ? -4.817 -7.623 -32.303 1.00 93.25 375 ARG A N 1
ATOM 2946 C CA . ARG A 1 375 ? -5.765 -6.755 -31.607 1.00 93.25 375 ARG A CA 1
ATOM 2947 C C . ARG A 1 375 ? -6.921 -7.582 -31.035 1.00 93.25 375 ARG A C 1
ATOM 2949 O O . ARG A 1 375 ? -7.485 -8.443 -31.703 1.00 93.25 375 ARG A O 1
ATOM 2956 N N . PHE A 1 376 ? -7.314 -7.301 -29.804 1.00 91.94 376 PHE A N 1
ATOM 2957 C CA . PHE A 1 376 ? -8.478 -7.888 -29.150 1.00 91.94 376 PHE A CA 1
ATOM 2958 C C . PHE A 1 376 ? -9.495 -6.787 -28.884 1.00 91.94 376 PHE A C 1
ATOM 2960 O O . PHE A 1 376 ? -9.202 -5.843 -28.151 1.00 91.94 376 PHE A O 1
ATOM 2967 N N . VAL A 1 377 ? -10.685 -6.911 -29.483 1.00 89.69 377 VAL A N 1
ATOM 2968 C CA . VAL A 1 377 ? -11.751 -5.905 -29.377 1.00 89.69 377 VAL A CA 1
ATOM 2969 C C . VAL A 1 377 ? -13.041 -6.525 -28.854 1.00 89.69 377 VAL A C 1
ATOM 2971 O O . VAL A 1 377 ? -13.562 -7.477 -29.434 1.00 89.69 377 VAL A O 1
ATOM 2974 N N . ASP A 1 378 ? -13.604 -5.929 -27.805 1.00 88.50 378 ASP A N 1
ATOM 2975 C CA . ASP A 1 378 ? -14.967 -6.195 -27.342 1.00 88.50 378 ASP A CA 1
ATOM 2976 C C . ASP A 1 378 ? -15.617 -4.890 -26.869 1.00 88.50 378 ASP A C 1
ATOM 2978 O O . ASP A 1 378 ? -15.329 -4.374 -25.787 1.00 88.50 378 ASP A O 1
ATOM 2982 N N . SER A 1 379 ? -16.525 -4.359 -27.693 1.00 83.69 379 SER A N 1
ATOM 2983 C CA . SER A 1 379 ? -17.198 -3.080 -27.448 1.00 83.69 379 SER A CA 1
ATOM 2984 C C . SER A 1 379 ? -18.131 -3.104 -26.240 1.00 83.69 379 SER A C 1
ATOM 2986 O O . SER A 1 379 ? -18.306 -2.074 -25.594 1.00 83.69 379 SER A O 1
ATOM 2988 N N . ARG A 1 380 ? -18.704 -4.263 -25.884 1.00 83.00 380 ARG A N 1
ATOM 2989 C CA . ARG A 1 380 ? -19.553 -4.382 -24.686 1.00 83.00 380 ARG A CA 1
ATOM 2990 C C . ARG A 1 380 ? -18.727 -4.286 -23.409 1.00 83.00 380 ARG A C 1
ATOM 2992 O O . ARG A 1 380 ? -19.252 -3.869 -22.381 1.00 83.00 380 ARG A O 1
ATOM 2999 N N . ARG A 1 381 ? -17.458 -4.692 -23.478 1.00 79.69 381 ARG A N 1
ATOM 3000 C CA . ARG A 1 381 ? -16.519 -4.711 -22.349 1.00 79.69 381 ARG A CA 1
ATOM 3001 C C . ARG A 1 381 ? -15.537 -3.540 -22.348 1.00 79.69 381 ARG A C 1
ATOM 3003 O O . ARG A 1 381 ? -14.767 -3.417 -21.404 1.00 79.69 381 ARG A O 1
ATOM 3010 N N . GLY A 1 382 ? -15.560 -2.691 -23.379 1.00 82.81 382 GLY A N 1
ATOM 3011 C CA . GLY A 1 382 ? -14.607 -1.589 -23.538 1.00 82.81 382 GLY A CA 1
ATOM 3012 C C . GLY A 1 382 ? -13.164 -2.069 -23.713 1.00 82.81 382 GLY A C 1
ATOM 3013 O O . GLY A 1 382 ? -12.239 -1.384 -23.289 1.00 82.81 382 GLY A O 1
ATOM 3014 N N . ILE A 1 383 ? -12.971 -3.265 -24.276 1.00 87.50 383 ILE A N 1
ATOM 3015 C CA . ILE A 1 383 ? -11.647 -3.856 -24.481 1.00 87.50 383 ILE A CA 1
ATOM 3016 C C . ILE A 1 383 ? -11.169 -3.500 -25.883 1.00 87.50 383 ILE A C 1
ATOM 3018 O O . ILE A 1 383 ? -11.860 -3.793 -26.859 1.00 87.50 383 ILE A O 1
ATOM 3022 N N . ASP A 1 384 ? -9.990 -2.888 -25.953 1.00 89.75 384 ASP A N 1
ATOM 3023 C CA . ASP A 1 384 ? -9.235 -2.627 -27.176 1.00 89.75 384 ASP A CA 1
ATOM 3024 C C . ASP A 1 384 ? -7.737 -2.693 -26.848 1.00 89.75 384 ASP A C 1
ATOM 3026 O O . ASP A 1 384 ? -7.135 -1.719 -26.400 1.00 89.75 384 ASP A O 1
ATOM 3030 N N . ILE A 1 385 ? -7.161 -3.890 -26.958 1.00 87.69 385 ILE A N 1
ATOM 3031 C CA . ILE A 1 385 ? -5.771 -4.174 -26.571 1.00 87.69 385 ILE A CA 1
ATOM 3032 C C . ILE A 1 385 ? -5.044 -4.738 -27.781 1.00 87.69 385 ILE A C 1
ATOM 3034 O O . ILE A 1 385 ? -5.608 -5.543 -28.516 1.00 87.69 385 ILE A O 1
ATOM 3038 N N . THR A 1 386 ? -3.792 -4.338 -27.980 1.00 90.12 386 THR A N 1
ATOM 3039 C CA . THR A 1 386 ? -2.931 -4.898 -29.026 1.00 90.12 386 THR A CA 1
ATOM 3040 C C . THR A 1 386 ? -1.735 -5.584 -28.384 1.00 90.12 386 THR A C 1
ATOM 3042 O O . THR A 1 386 ? -1.010 -4.958 -27.618 1.00 90.12 386 THR A O 1
ATOM 3045 N N . GLU A 1 387 ? -1.537 -6.859 -28.701 1.00 88.50 387 GLU A N 1
ATOM 3046 C CA . GLU A 1 387 ? -0.377 -7.643 -28.279 1.00 88.50 387 GLU A CA 1
ATOM 3047 C C . GLU A 1 387 ? 0.596 -7.838 -29.442 1.00 88.50 387 GLU A C 1
ATOM 3049 O O . GLU A 1 387 ? 0.187 -8.055 -30.588 1.00 88.50 387 GLU A O 1
ATOM 3054 N N . HIS A 1 388 ? 1.890 -7.795 -29.137 1.00 88.94 388 HIS A N 1
ATOM 3055 C CA . HIS A 1 388 ? 2.960 -8.056 -30.092 1.00 88.94 388 HIS A CA 1
ATOM 3056 C C . HIS A 1 388 ? 3.350 -9.532 -30.028 1.00 88.94 388 HIS A C 1
ATOM 3058 O O . HIS A 1 388 ? 3.696 -10.037 -28.964 1.00 88.94 388 HIS A O 1
ATOM 3064 N N . HIS A 1 389 ? 3.295 -10.219 -31.169 1.00 88.88 389 HIS A N 1
ATOM 3065 C CA . HIS A 1 389 ? 3.654 -11.631 -31.274 1.00 88.88 389 HIS A CA 1
ATOM 3066 C C . HIS A 1 389 ? 4.776 -11.797 -32.294 1.00 88.88 389 HIS A C 1
ATOM 3068 O O . HIS A 1 389 ? 4.650 -11.336 -33.432 1.00 88.88 389 HIS A O 1
ATOM 3074 N N . SER A 1 390 ? 5.853 -12.477 -31.901 1.00 89.38 390 SER A N 1
ATOM 3075 C CA . SER A 1 390 ? 6.981 -12.823 -32.767 1.00 89.38 390 SER A CA 1
ATOM 3076 C C . SER A 1 390 ? 7.335 -14.305 -32.649 1.00 89.38 390 SER A C 1
ATOM 3078 O O . SER A 1 390 ? 7.140 -14.936 -31.610 1.00 89.38 390 SER A O 1
ATOM 3080 N N . ALA A 1 391 ? 7.858 -14.867 -33.733 1.00 88.94 391 ALA A N 1
ATOM 3081 C CA . ALA A 1 391 ? 8.320 -16.242 -33.798 1.00 88.94 391 ALA A CA 1
ATOM 3082 C C . ALA A 1 391 ? 9.611 -16.329 -34.613 1.00 88.94 391 ALA A C 1
ATOM 3084 O O . ALA A 1 391 ? 9.721 -15.757 -35.700 1.00 88.94 391 ALA A O 1
ATOM 3085 N N . ARG A 1 392 ? 10.570 -17.093 -34.095 1.00 88.62 392 ARG A N 1
ATOM 3086 C CA . ARG A 1 392 ? 11.805 -17.493 -34.763 1.00 88.62 392 ARG A CA 1
ATOM 3087 C C . ARG A 1 392 ? 11.809 -19.004 -34.928 1.00 88.62 392 ARG A C 1
ATOM 3089 O O . ARG A 1 392 ? 11.786 -19.748 -33.947 1.00 88.62 392 ARG A O 1
ATOM 3096 N N . LEU A 1 393 ? 11.928 -19.446 -36.172 1.00 88.12 393 LEU A N 1
ATOM 3097 C CA . LEU A 1 393 ? 12.033 -20.853 -36.522 1.00 88.12 393 LEU A CA 1
ATOM 3098 C C . LEU A 1 393 ? 13.312 -21.091 -37.314 1.00 88.12 393 LEU A C 1
ATOM 3100 O O . LEU A 1 393 ? 13.543 -20.459 -38.340 1.00 88.12 393 LEU A O 1
ATOM 3104 N N . VAL A 1 394 ? 14.157 -21.994 -36.829 1.00 87.06 394 VAL A N 1
ATOM 3105 C CA . VAL A 1 394 ? 15.393 -22.349 -37.525 1.00 87.06 394 VAL A CA 1
ATOM 3106 C C . VAL A 1 394 ? 15.071 -23.288 -38.680 1.00 87.06 394 VAL A C 1
ATOM 3108 O O . VAL A 1 394 ? 14.324 -24.249 -38.511 1.00 87.06 394 VAL A O 1
ATOM 3111 N N . LEU A 1 395 ? 15.636 -23.015 -39.851 1.00 84.88 395 LEU A N 1
ATOM 3112 C CA . LEU A 1 395 ? 15.405 -23.803 -41.054 1.00 84.88 395 LEU A CA 1
ATOM 3113 C C . LEU A 1 395 ? 16.458 -24.920 -41.137 1.00 84.88 395 LEU A C 1
ATOM 3115 O O . LEU A 1 395 ? 17.619 -24.670 -41.455 1.00 84.88 395 LEU A O 1
ATOM 3119 N N . GLU A 1 396 ? 16.056 -26.149 -40.804 1.00 78.25 396 GLU A N 1
ATOM 3120 C CA . GLU A 1 396 ? 16.902 -27.353 -40.804 1.00 78.25 396 GLU A CA 1
ATOM 3121 C C . GLU A 1 396 ? 16.422 -28.367 -41.849 1.00 78.25 396 GLU A C 1
ATOM 3123 O O . GLU A 1 396 ? 15.438 -29.073 -41.620 1.00 78.25 396 GLU A O 1
ATOM 3128 N N . GLY A 1 397 ? 17.136 -28.473 -42.975 1.00 73.06 397 GLY A N 1
ATOM 3129 C CA . GLY A 1 397 ? 16.764 -29.386 -44.063 1.00 73.06 397 GLY A CA 1
ATOM 3130 C C . GLY A 1 397 ? 15.350 -29.118 -44.595 1.00 73.06 397 GLY A C 1
ATOM 3131 O O . GLY A 1 397 ? 14.845 -28.007 -44.482 1.00 73.06 397 GLY A O 1
ATOM 3132 N N . ASP A 1 398 ? 14.686 -30.137 -45.136 1.00 70.06 398 ASP A N 1
ATOM 3133 C CA . ASP A 1 398 ? 13.324 -30.013 -45.684 1.00 70.06 398 ASP A CA 1
ATOM 3134 C C . ASP A 1 398 ? 12.231 -30.329 -44.636 1.00 70.06 398 ASP A C 1
ATOM 3136 O O . ASP A 1 398 ? 11.214 -30.955 -44.932 1.00 70.06 398 ASP A O 1
ATOM 3140 N N . ARG A 1 399 ? 12.439 -29.941 -43.367 1.00 75.56 399 ARG A N 1
ATOM 3141 C CA . ARG A 1 399 ? 11.402 -30.085 -42.328 1.00 75.56 399 ARG A CA 1
ATOM 3142 C C . ARG A 1 399 ? 10.267 -29.069 -42.544 1.00 75.56 399 ARG A C 1
ATOM 3144 O O . ARG A 1 399 ? 10.553 -27.903 -42.823 1.00 75.56 399 ARG A O 1
ATOM 3151 N N . PRO A 1 400 ? 8.994 -29.462 -42.345 1.00 76.19 400 PRO A N 1
ATOM 3152 C CA . PRO A 1 400 ? 7.869 -28.541 -42.460 1.00 76.19 400 PRO A CA 1
ATOM 3153 C C . PRO A 1 400 ? 7.920 -27.458 -41.373 1.00 76.19 400 PRO A C 1
ATOM 3155 O O . PRO A 1 400 ? 8.359 -27.690 -40.246 1.00 76.19 400 PRO A O 1
ATOM 3158 N N . VAL A 1 401 ? 7.449 -26.257 -41.712 1.00 79.75 401 VAL A N 1
ATOM 3159 C CA . VAL A 1 401 ? 7.414 -25.111 -40.791 1.00 79.75 401 VAL A CA 1
ATOM 3160 C C . VAL A 1 401 ? 6.236 -25.247 -39.824 1.00 79.75 401 VAL A C 1
ATOM 3162 O O . VAL A 1 401 ? 5.080 -25.110 -40.223 1.00 79.75 401 VAL A O 1
ATOM 3165 N N . GLU A 1 402 ? 6.533 -25.453 -38.540 1.00 84.75 402 GLU A N 1
ATOM 3166 C CA . GLU A 1 402 ? 5.545 -25.542 -37.458 1.00 84.75 402 GLU A CA 1
ATOM 3167 C C . GLU A 1 402 ? 5.712 -24.408 -36.435 1.00 84.75 402 GLU A C 1
ATOM 3169 O O . GLU A 1 402 ? 6.664 -24.369 -35.658 1.00 84.75 402 GLU A O 1
ATOM 3174 N N . TRP A 1 403 ? 4.743 -23.491 -36.381 1.00 85.00 403 TRP A N 1
ATOM 3175 C CA . TRP A 1 403 ? 4.807 -22.319 -35.497 1.00 85.00 403 TRP A CA 1
ATOM 3176 C C . TRP A 1 403 ? 4.663 -22.641 -34.002 1.00 85.00 403 TRP A C 1
ATOM 3178 O O . TRP A 1 403 ? 5.146 -21.877 -33.172 1.00 85.00 403 TRP A O 1
ATOM 3188 N N . ALA A 1 404 ? 4.034 -23.765 -33.640 1.00 81.62 404 ALA A N 1
ATOM 3189 C CA . ALA A 1 404 ? 3.770 -24.126 -32.243 1.00 81.62 404 ALA A CA 1
ATOM 3190 C C . ALA A 1 404 ? 5.047 -24.398 -31.420 1.00 81.62 404 ALA A C 1
ATOM 3192 O O . ALA A 1 404 ? 5.032 -24.220 -30.205 1.00 81.62 404 ALA A O 1
ATOM 3193 N N . GLY A 1 405 ? 6.135 -24.817 -32.077 1.00 75.50 405 GLY A N 1
ATOM 3194 C CA . GLY A 1 405 ? 7.443 -25.069 -31.460 1.00 75.50 405 GLY A CA 1
ATOM 3195 C C . GLY A 1 405 ? 8.478 -23.969 -31.711 1.00 75.50 405 GLY A C 1
ATOM 3196 O O . GLY A 1 405 ? 9.650 -24.159 -31.390 1.00 75.50 405 GLY A O 1
ATOM 3197 N N . ALA A 1 406 ? 8.082 -22.844 -32.315 1.00 82.00 406 ALA A N 1
ATOM 3198 C CA . ALA A 1 406 ? 9.001 -21.754 -32.621 1.00 82.00 406 ALA A CA 1
ATOM 3199 C C . ALA A 1 406 ? 9.485 -21.059 -31.337 1.00 82.00 406 ALA A C 1
ATOM 3201 O O . ALA A 1 406 ? 8.729 -20.868 -30.384 1.00 82.00 406 ALA A O 1
ATOM 3202 N N . GLY A 1 407 ? 10.753 -20.645 -31.321 1.00 76.69 407 GLY A N 1
ATOM 3203 C CA . GLY A 1 407 ? 11.278 -19.814 -30.242 1.00 76.69 407 GLY A CA 1
ATOM 3204 C C . GLY A 1 407 ? 10.731 -18.391 -30.346 1.00 76.69 407 GLY A C 1
ATOM 3205 O O . GLY A 1 407 ? 10.520 -17.881 -31.444 1.00 76.69 407 GLY A O 1
ATOM 3206 N N . THR A 1 408 ? 10.530 -17.718 -29.219 1.00 74.94 408 THR A N 1
ATOM 3207 C CA . THR A 1 408 ? 10.214 -16.283 -29.197 1.00 74.94 408 THR A CA 1
ATOM 3208 C C . THR A 1 408 ? 11.502 -15.474 -29.254 1.00 74.94 408 THR A C 1
ATOM 3210 O O . THR A 1 408 ? 12.464 -15.807 -28.560 1.00 74.94 408 THR A O 1
ATOM 3213 N N . VAL A 1 409 ? 11.528 -14.410 -30.054 1.00 70.06 409 VAL A N 1
ATOM 3214 C CA . VAL A 1 409 ? 12.682 -13.507 -30.138 1.00 70.06 409 VAL A CA 1
ATOM 3215 C C . VAL A 1 409 ? 12.219 -12.066 -30.052 1.00 70.06 409 VAL A C 1
ATOM 3217 O O . VAL A 1 409 ? 11.412 -11.613 -30.865 1.00 70.06 409 VAL A O 1
ATOM 3220 N N . ASP A 1 410 ? 12.775 -11.363 -29.073 1.00 66.12 410 ASP A N 1
ATOM 3221 C CA . ASP A 1 410 ? 12.492 -9.963 -28.770 1.00 66.12 410 ASP A CA 1
ATOM 3222 C C . ASP A 1 410 ? 13.542 -9.068 -29.447 1.00 66.12 410 ASP A C 1
ATOM 3224 O O . ASP A 1 410 ? 14.382 -8.444 -28.809 1.00 66.12 410 ASP A O 1
ATOM 3228 N N . VAL A 1 411 ? 13.579 -9.128 -30.779 1.00 67.75 411 VAL A N 1
ATOM 3229 C CA . VAL A 1 411 ? 14.468 -8.315 -31.623 1.00 67.75 411 VAL A CA 1
ATOM 3230 C C . VAL A 1 411 ? 13.581 -7.512 -32.551 1.00 67.75 411 VAL A C 1
ATOM 3232 O O . VAL A 1 411 ? 12.785 -8.098 -33.290 1.00 67.75 411 VAL A O 1
ATOM 3235 N N . GLU A 1 412 ? 13.700 -6.186 -32.530 1.00 68.81 412 GLU A N 1
ATOM 3236 C CA . GLU A 1 412 ? 12.961 -5.363 -33.473 1.00 68.81 412 GLU A CA 1
ATOM 3237 C C . GLU A 1 412 ? 13.554 -5.507 -34.875 1.00 68.81 412 GLU A C 1
ATOM 3239 O O . GLU A 1 412 ? 14.756 -5.669 -35.070 1.00 68.81 412 GLU A O 1
ATOM 3244 N N . VAL A 1 413 ? 12.715 -5.369 -35.903 1.00 66.25 413 VAL A N 1
ATOM 3245 C CA . VAL A 1 413 ? 13.179 -5.387 -37.303 1.00 66.25 413 VAL A CA 1
ATOM 3246 C C . VAL A 1 413 ? 14.229 -4.295 -37.571 1.00 66.25 413 VAL A C 1
ATOM 3248 O O . VAL A 1 413 ? 15.018 -4.427 -38.500 1.00 66.25 413 VAL A O 1
ATOM 3251 N N . GLN A 1 414 ? 14.235 -3.224 -36.771 1.00 68.81 414 GLN A N 1
ATOM 3252 C CA . GLN A 1 414 ? 15.198 -2.122 -36.857 1.00 68.81 414 GLN A CA 1
ATOM 3253 C C . GLN A 1 414 ? 16.611 -2.528 -36.423 1.00 68.81 414 GLN A C 1
ATOM 3255 O O . GLN A 1 414 ? 17.579 -1.969 -36.931 1.00 68.81 414 GLN A O 1
ATOM 3260 N N . ASP A 1 415 ? 16.721 -3.522 -35.543 1.00 71.31 415 ASP A N 1
ATOM 3261 C CA . ASP A 1 415 ? 17.997 -4.025 -35.027 1.00 71.31 415 ASP A CA 1
ATOM 3262 C C . ASP A 1 415 ? 18.630 -5.061 -35.970 1.00 71.31 415 ASP A C 1
ATOM 3264 O O . ASP A 1 415 ? 19.758 -5.511 -35.766 1.00 71.31 415 ASP A O 1
ATOM 3268 N N . LEU A 1 416 ? 17.911 -5.452 -37.027 1.00 79.19 416 LEU A N 1
ATOM 3269 C CA . LEU A 1 416 ? 18.385 -6.394 -38.027 1.00 79.19 416 LEU A CA 1
ATOM 3270 C C . LEU A 1 416 ? 19.170 -5.681 -39.134 1.00 79.19 416 LEU A C 1
ATOM 3272 O O . LEU A 1 416 ? 18.652 -4.800 -39.824 1.00 79.19 416 LEU A O 1
ATOM 3276 N N . SER A 1 417 ? 20.401 -6.129 -39.385 1.00 79.75 417 SER A N 1
ATOM 3277 C CA . SER A 1 417 ? 21.217 -5.582 -40.471 1.00 79.75 417 SER A CA 1
ATOM 3278 C C . SER A 1 417 ? 20.679 -6.026 -41.843 1.00 79.75 417 SER A C 1
ATOM 3280 O O . SER A 1 417 ? 20.340 -7.200 -42.018 1.00 79.75 417 SER A O 1
ATOM 3282 N N . PRO A 1 418 ? 20.624 -5.139 -42.856 1.00 79.38 418 PRO A N 1
ATOM 3283 C CA . PRO A 1 418 ? 20.257 -5.501 -44.227 1.00 79.38 418 PRO A CA 1
ATOM 3284 C C . PRO A 1 418 ? 21.409 -6.152 -45.016 1.00 79.38 418 PRO A C 1
ATOM 3286 O O . PRO A 1 418 ? 21.179 -6.702 -46.096 1.00 79.38 418 PRO A O 1
ATOM 3289 N N . SER A 1 419 ? 22.644 -6.094 -44.506 1.00 78.19 419 SER A N 1
ATOM 3290 C CA . SER A 1 419 ? 23.847 -6.629 -45.157 1.00 78.19 419 SER A CA 1
ATOM 3291 C C . SER A 1 419 ? 24.615 -7.608 -44.258 1.00 78.19 419 SER A C 1
ATOM 3293 O O . SER A 1 419 ? 24.703 -7.371 -43.049 1.00 78.19 419 SER A O 1
ATOM 3295 N N . PRO A 1 420 ? 25.196 -8.686 -44.823 1.00 79.19 420 PRO A N 1
ATOM 3296 C CA . PRO A 1 420 ? 26.016 -9.628 -44.065 1.00 79.19 420 PRO A CA 1
ATOM 3297 C C . PRO A 1 420 ? 27.344 -8.992 -43.623 1.00 79.19 420 PRO A C 1
ATOM 3299 O O . PRO A 1 420 ? 27.869 -8.140 -44.344 1.00 79.19 420 PRO A O 1
ATOM 3302 N N . PRO A 1 421 ? 27.938 -9.449 -42.507 1.00 75.94 421 PRO A N 1
ATOM 3303 C CA . PRO A 1 421 ? 29.333 -9.170 -42.180 1.00 75.94 421 PRO A CA 1
ATOM 3304 C C . PRO A 1 421 ? 30.302 -9.682 -43.251 1.00 75.94 421 PRO A C 1
ATOM 3306 O O . PRO A 1 421 ? 30.047 -10.696 -43.917 1.00 75.94 421 PRO A O 1
ATOM 3309 N N . SER A 1 422 ? 31.454 -9.022 -43.359 1.00 69.81 422 SER A N 1
ATOM 3310 C CA . SER A 1 422 ? 32.606 -9.509 -44.120 1.00 69.81 422 SER A CA 1
ATOM 3311 C C . SER A 1 422 ? 32.987 -10.928 -43.658 1.00 69.81 422 SER A C 1
ATOM 3313 O O . SER A 1 422 ? 32.936 -11.219 -42.468 1.00 69.81 422 SER A O 1
ATOM 3315 N N . ASN A 1 423 ? 33.358 -11.818 -44.586 1.00 71.69 423 ASN A N 1
ATOM 3316 C CA . ASN A 1 423 ? 33.777 -13.209 -44.310 1.00 71.69 423 ASN A CA 1
ATOM 3317 C C . ASN A 1 423 ? 32.695 -14.157 -43.737 1.00 71.69 423 ASN A C 1
ATOM 3319 O O . ASN A 1 423 ? 33.004 -15.089 -42.992 1.00 71.69 423 ASN A O 1
ATOM 3323 N N . SER A 1 424 ? 31.425 -13.967 -44.109 1.00 77.62 424 SER A N 1
ATOM 3324 C CA . SER A 1 424 ? 30.327 -14.863 -43.705 1.00 77.62 424 SER A CA 1
ATOM 3325 C C . SER A 1 424 ? 30.273 -16.171 -44.520 1.00 77.62 424 SER A C 1
ATOM 3327 O O . SER A 1 424 ? 30.316 -16.133 -45.750 1.00 77.62 424 SER A O 1
ATOM 3329 N N . ILE A 1 425 ? 30.099 -17.321 -43.853 1.00 80.19 425 ILE A N 1
ATOM 3330 C CA . ILE A 1 425 ? 29.711 -18.606 -44.474 1.00 80.19 425 ILE A CA 1
ATOM 3331 C C . ILE A 1 425 ? 28.220 -18.845 -44.240 1.00 80.19 425 ILE A C 1
ATOM 3333 O O . ILE A 1 425 ? 27.721 -18.580 -43.150 1.00 80.19 425 ILE A O 1
ATOM 3337 N N . PHE A 1 426 ? 27.519 -19.392 -45.231 1.00 80.56 426 PHE A N 1
ATOM 3338 C CA . PHE A 1 426 ? 26.083 -19.651 -45.161 1.00 80.56 426 PHE A CA 1
ATOM 3339 C C . PHE A 1 426 ? 25.792 -21.151 -45.051 1.00 80.56 426 PHE A C 1
ATOM 3341 O O . PHE A 1 426 ? 26.301 -21.947 -45.842 1.00 80.56 426 PHE A O 1
ATOM 3348 N N . TYR A 1 427 ? 24.934 -21.533 -44.103 1.00 82.12 427 TYR A N 1
ATOM 3349 C CA . TYR A 1 427 ? 24.322 -22.866 -44.096 1.00 82.12 427 TYR A CA 1
ATOM 3350 C C . TYR A 1 427 ? 23.369 -23.034 -45.294 1.00 82.12 427 TYR A C 1
ATOM 3352 O O . TYR A 1 427 ? 22.780 -22.045 -45.749 1.00 82.12 427 TYR A O 1
ATOM 3360 N N . PRO A 1 428 ? 23.186 -24.269 -45.802 1.00 79.44 428 PRO A N 1
ATOM 3361 C CA . PRO A 1 428 ? 22.278 -24.525 -46.912 1.00 79.44 428 PRO A CA 1
ATOM 3362 C C . PRO A 1 428 ? 20.844 -24.132 -46.546 1.00 79.44 428 PRO A C 1
ATOM 3364 O O . PRO A 1 428 ? 20.356 -24.415 -45.451 1.00 79.44 428 PRO A O 1
ATOM 3367 N N . LEU A 1 429 ? 20.171 -23.474 -47.487 1.00 80.94 429 LEU A N 1
ATOM 3368 C CA . LEU A 1 429 ? 18.759 -23.135 -47.371 1.00 80.94 429 LEU A CA 1
ATOM 3369 C C . LEU A 1 429 ? 17.906 -24.319 -47.862 1.00 80.94 429 LEU A C 1
ATOM 3371 O O . LEU A 1 429 ? 18.277 -24.939 -48.862 1.00 80.94 429 LEU A O 1
ATOM 3375 N N . PRO A 1 430 ? 16.754 -24.613 -47.232 1.00 81.94 430 PRO A N 1
ATOM 3376 C CA . PRO A 1 430 ? 15.836 -25.642 -47.720 1.00 81.94 430 PRO A CA 1
ATOM 3377 C C . PRO A 1 430 ? 15.414 -25.406 -49.177 1.00 81.94 430 PRO A C 1
ATOM 3379 O O . PRO A 1 430 ? 15.258 -24.254 -49.619 1.00 81.94 430 PRO A O 1
ATOM 3382 N N . GLN A 1 431 ? 15.198 -26.485 -49.937 1.00 77.25 431 GLN A N 1
ATOM 3383 C CA . GLN A 1 431 ? 14.881 -26.358 -51.366 1.00 77.25 431 GLN A CA 1
ATOM 3384 C C . GLN A 1 431 ? 13.534 -25.667 -51.590 1.00 77.25 431 GLN A C 1
ATOM 3386 O O . GLN A 1 431 ? 13.375 -24.919 -52.557 1.00 77.25 431 GLN A O 1
ATOM 3391 N N . GLU A 1 432 ? 12.586 -25.865 -50.675 1.00 77.50 432 GLU A N 1
ATOM 3392 C CA . GLU A 1 432 ? 11.268 -25.230 -50.709 1.00 77.50 432 GLU A CA 1
ATOM 3393 C C . GLU A 1 432 ? 11.372 -23.703 -50.726 1.00 77.50 432 GLU A C 1
ATOM 3395 O O . GLU A 1 432 ? 10.767 -23.049 -51.572 1.00 77.50 432 GLU A O 1
ATOM 3400 N N . ILE A 1 433 ? 12.207 -23.123 -49.858 1.00 79.25 433 ILE A N 1
ATOM 3401 C CA . ILE A 1 433 ? 12.368 -21.666 -49.750 1.00 79.25 433 ILE A CA 1
ATOM 3402 C C . ILE A 1 433 ? 13.145 -21.111 -50.941 1.00 79.25 433 ILE A C 1
ATOM 3404 O O . ILE A 1 433 ? 12.829 -20.031 -51.439 1.00 79.25 433 ILE A O 1
ATOM 3408 N N . THR A 1 434 ? 14.116 -21.874 -51.440 1.00 79.19 434 THR A N 1
ATOM 3409 C CA . THR A 1 434 ? 14.918 -21.494 -52.610 1.00 79.19 434 THR A CA 1
ATOM 3410 C C . THR A 1 434 ? 14.066 -21.382 -53.881 1.00 79.19 434 THR A C 1
ATOM 3412 O O . THR A 1 434 ? 14.332 -20.536 -54.732 1.00 79.19 434 THR A O 1
ATOM 3415 N N . ARG A 1 435 ? 13.003 -22.192 -54.003 1.00 80.44 435 ARG A N 1
ATOM 3416 C CA . ARG A 1 435 ? 12.078 -22.188 -55.152 1.00 80.44 435 ARG A CA 1
ATOM 3417 C C . ARG A 1 435 ? 10.973 -21.129 -55.055 1.00 80.44 435 ARG A C 1
ATOM 3419 O O . ARG A 1 435 ? 10.287 -20.874 -56.045 1.00 80.44 435 ARG A O 1
ATOM 3426 N N . LEU A 1 436 ? 10.765 -20.523 -53.886 1.00 80.69 436 LEU A N 1
ATOM 3427 C CA . LEU A 1 436 ? 9.686 -19.559 -53.685 1.00 80.69 436 LEU A CA 1
ATOM 3428 C C . LEU A 1 436 ? 9.992 -18.200 -54.320 1.00 80.69 436 LEU A C 1
ATOM 3430 O O . LEU A 1 436 ? 11.077 -17.635 -54.199 1.00 80.69 436 LEU A O 1
ATOM 3434 N N . SER A 1 437 ? 8.964 -17.611 -54.929 1.00 77.75 437 SER A N 1
ATOM 3435 C CA . SER A 1 437 ? 9.008 -16.229 -55.413 1.00 77.75 437 SER A CA 1
ATOM 3436 C C . SER A 1 437 ? 8.796 -15.200 -54.294 1.00 77.75 437 SER A C 1
ATOM 3438 O O . SER A 1 437 ? 9.155 -14.037 -54.456 1.00 77.75 437 SER A O 1
ATOM 3440 N N . SER A 1 438 ? 8.196 -15.595 -53.163 1.00 83.44 438 SER A N 1
ATOM 3441 C CA . SER A 1 438 ? 8.007 -14.757 -51.971 1.00 83.44 438 SER A CA 1
ATOM 3442 C C . SER A 1 438 ? 7.670 -15.596 -50.731 1.00 83.44 438 SER A C 1
ATOM 3444 O O . SER A 1 438 ? 7.159 -16.707 -50.852 1.00 83.44 438 SER A O 1
ATOM 3446 N N . LEU A 1 439 ? 7.850 -15.025 -49.535 1.00 86.31 439 LEU A N 1
ATOM 3447 C CA . LEU A 1 439 ? 7.441 -15.636 -48.257 1.00 86.31 439 LEU A CA 1
ATOM 3448 C C . LEU A 1 439 ? 5.943 -15.434 -47.930 1.00 86.31 439 LEU A C 1
ATOM 3450 O O . LEU A 1 439 ? 5.528 -15.563 -46.778 1.00 86.31 439 LEU A O 1
ATOM 3454 N N . ALA A 1 440 ? 5.109 -15.097 -48.922 1.00 86.50 440 ALA A N 1
ATOM 3455 C CA . ALA A 1 440 ? 3.676 -14.875 -48.718 1.00 86.50 440 ALA A CA 1
ATOM 3456 C C . ALA A 1 440 ? 2.923 -16.088 -48.122 1.00 86.50 440 ALA A C 1
ATOM 3458 O O . ALA A 1 440 ? 2.089 -15.848 -47.245 1.00 86.50 440 ALA A O 1
ATOM 3459 N N . PRO A 1 441 ? 3.216 -17.353 -48.500 1.00 88.62 441 PRO A N 1
ATOM 3460 C CA . PRO A 1 441 ? 2.584 -18.524 -47.885 1.00 88.62 441 PRO A CA 1
ATOM 3461 C C . PRO A 1 441 ? 2.880 -18.640 -46.384 1.00 88.62 441 PRO A C 1
ATOM 3463 O O . PRO A 1 441 ? 1.965 -18.845 -45.591 1.00 88.62 441 PRO A O 1
ATOM 3466 N N . TYR A 1 442 ? 4.130 -18.410 -45.971 1.00 89.19 442 TYR A N 1
ATOM 3467 C CA . TYR A 1 442 ? 4.517 -18.434 -44.557 1.00 89.19 442 TYR A CA 1
ATOM 3468 C C . TYR A 1 442 ? 3.919 -17.270 -43.768 1.00 89.19 442 TYR A C 1
ATOM 3470 O O . TYR A 1 442 ? 3.474 -17.451 -42.641 1.00 89.19 442 TYR A O 1
ATOM 3478 N N . ARG A 1 443 ? 3.828 -16.083 -44.380 1.00 89.75 443 ARG A N 1
ATOM 3479 C CA . ARG A 1 443 ? 3.126 -14.930 -43.798 1.00 89.75 443 ARG A CA 1
ATOM 3480 C C . ARG A 1 443 ? 1.645 -15.231 -43.542 1.00 89.75 443 ARG A C 1
ATOM 3482 O O . ARG A 1 443 ? 1.116 -14.830 -42.510 1.00 89.75 443 ARG A O 1
ATOM 3489 N N . GLN A 1 444 ? 0.984 -15.917 -44.476 1.00 90.44 444 GLN A N 1
ATOM 3490 C CA . GLN A 1 444 ? -0.412 -16.330 -44.330 1.00 90.44 444 GLN A CA 1
ATOM 3491 C C . GLN A 1 444 ? -0.559 -17.412 -43.253 1.00 90.44 444 GLN A C 1
ATOM 3493 O O . GLN A 1 444 ? -1.398 -17.275 -42.370 1.00 90.44 444 GLN A O 1
ATOM 3498 N N . SER A 1 445 ? 0.314 -18.422 -43.269 1.00 91.56 445 SER A N 1
ATOM 3499 C CA . SER A 1 445 ? 0.374 -19.474 -42.250 1.00 91.56 445 SER A CA 1
ATOM 3500 C C . SER A 1 445 ? 0.583 -18.909 -40.837 1.00 91.56 445 SER A C 1
ATOM 3502 O O . SER A 1 445 ? -0.101 -19.330 -39.909 1.00 91.56 445 SER A O 1
ATOM 3504 N N . TRP A 1 446 ? 1.450 -17.902 -40.678 1.00 91.81 446 TRP A N 1
ATOM 3505 C CA . TRP A 1 446 ? 1.642 -17.189 -39.412 1.00 91.81 446 TRP A CA 1
ATOM 3506 C C . TRP A 1 446 ? 0.368 -16.470 -38.950 1.00 91.81 446 TRP A C 1
ATOM 3508 O O . TRP A 1 446 ? -0.027 -16.583 -37.792 1.00 91.81 446 TRP A O 1
ATOM 3518 N N . ALA A 1 447 ? -0.321 -15.773 -39.858 1.00 91.50 447 ALA A N 1
ATOM 3519 C CA . ALA A 1 447 ? -1.591 -15.126 -39.535 1.00 91.50 447 ALA A CA 1
ATOM 3520 C C . ALA A 1 447 ? -2.677 -16.147 -39.141 1.00 91.50 447 ALA A C 1
ATOM 3522 O O . ALA A 1 447 ? -3.395 -15.938 -38.167 1.00 91.50 447 ALA A O 1
ATOM 3523 N N . ASP A 1 448 ? -2.788 -17.274 -39.847 1.00 92.12 448 ASP A N 1
ATOM 3524 C CA . ASP A 1 448 ? -3.745 -18.334 -39.503 1.00 92.12 448 ASP A CA 1
ATOM 3525 C C . ASP A 1 448 ? -3.396 -19.020 -38.166 1.00 92.12 448 ASP A C 1
ATOM 3527 O O . ASP A 1 448 ? -4.293 -19.347 -37.380 1.00 92.12 448 ASP A O 1
ATOM 3531 N N . PHE A 1 449 ? -2.106 -19.170 -37.852 1.00 91.50 449 PHE A N 1
ATOM 3532 C CA . PHE A 1 449 ? -1.648 -19.652 -36.549 1.00 91.50 449 PHE A CA 1
ATOM 3533 C C . PHE A 1 449 ? -2.052 -18.701 -35.417 1.00 91.50 449 PHE A C 1
ATOM 3535 O O . PHE A 1 449 ? -2.669 -19.138 -34.448 1.00 91.50 449 PHE A O 1
ATOM 3542 N N . LEU A 1 450 ? -1.784 -17.399 -35.551 1.00 91.81 450 LEU A N 1
ATOM 3543 C CA . LEU A 1 450 ? -2.192 -16.406 -34.553 1.00 91.81 450 LEU A CA 1
ATOM 3544 C C . LEU A 1 450 ? -3.717 -16.350 -34.390 1.00 91.81 450 LEU A C 1
ATOM 3546 O O . LEU A 1 450 ? -4.221 -16.268 -33.276 1.00 91.81 450 LEU A O 1
ATOM 3550 N N . TYR A 1 451 ? -4.475 -16.464 -35.482 1.00 92.06 451 TYR A N 1
ATOM 3551 C CA . TYR A 1 451 ? -5.940 -16.497 -35.432 1.00 92.06 451 TYR A CA 1
ATOM 3552 C C . TYR A 1 451 ? -6.484 -17.685 -34.624 1.00 92.06 451 TYR A C 1
ATOM 3554 O O . TYR A 1 451 ? -7.511 -17.572 -33.951 1.00 92.06 451 TYR A O 1
ATOM 3562 N N . THR A 1 452 ? -5.814 -18.836 -34.706 1.00 89.06 452 THR A N 1
ATOM 3563 C CA . THR A 1 452 ? -6.267 -20.080 -34.072 1.00 89.06 452 THR A CA 1
ATOM 3564 C C . THR A 1 452 ? -5.774 -20.237 -32.637 1.00 89.06 452 THR A C 1
ATOM 3566 O O . THR A 1 452 ? -6.502 -20.798 -31.814 1.00 89.06 452 THR A O 1
ATOM 3569 N N . THR A 1 453 ? -4.578 -19.736 -32.318 1.00 89.00 453 THR A N 1
ATOM 3570 C CA . THR A 1 453 ? -3.934 -19.947 -31.013 1.00 89.00 453 THR A CA 1
ATOM 3571 C C . THR A 1 453 ? -4.046 -18.757 -30.065 1.00 89.00 453 THR A C 1
ATOM 3573 O O . THR A 1 453 ? -4.219 -18.972 -28.860 1.00 89.00 453 THR A O 1
ATOM 3576 N N . CYS A 1 454 ? -4.003 -17.518 -30.567 1.00 90.06 454 CYS A N 1
ATOM 3577 C CA . CYS A 1 454 ? -4.064 -16.336 -29.714 1.00 90.06 454 CYS A CA 1
ATOM 3578 C C . CYS A 1 454 ? -5.450 -16.187 -29.086 1.00 90.06 454 CYS A C 1
ATOM 3580 O O . CYS A 1 454 ? -6.494 -16.257 -29.740 1.00 90.06 454 CYS A O 1
ATOM 3582 N N . ARG A 1 455 ? -5.449 -15.948 -27.779 1.00 91.12 455 ARG A N 1
ATOM 3583 C CA . ARG A 1 455 ? -6.645 -15.715 -26.978 1.00 91.12 455 ARG A CA 1
ATOM 3584 C C . ARG A 1 455 ? -6.292 -14.779 -25.838 1.00 91.12 455 ARG A C 1
ATOM 3586 O O . ARG A 1 455 ? -5.336 -15.039 -25.116 1.00 91.12 455 ARG A O 1
ATOM 3593 N N . LEU A 1 456 ? -7.096 -13.742 -25.657 1.00 88.81 456 LEU A N 1
ATOM 3594 C CA . LEU A 1 456 ? -6.987 -12.871 -24.499 1.00 88.81 456 LEU A CA 1
ATOM 3595 C C . LEU A 1 456 ? -7.717 -13.539 -23.337 1.00 88.81 456 LEU A C 1
ATOM 3597 O O . LEU A 1 456 ? -8.935 -13.737 -23.394 1.00 88.81 456 LEU A O 1
ATOM 3601 N N . GLU A 1 457 ? -6.963 -13.928 -22.315 1.00 89.31 457 GLU A N 1
ATOM 3602 C CA . GLU A 1 457 ? -7.496 -14.513 -21.088 1.00 89.31 457 GLU A CA 1
ATOM 3603 C C . GLU A 1 457 ? -8.032 -13.420 -20.161 1.00 89.31 457 GLU A C 1
ATOM 3605 O O . GLU A 1 457 ? -7.336 -12.465 -19.831 1.00 89.31 457 GLU A O 1
ATOM 3610 N N . LEU A 1 458 ? -9.283 -13.574 -19.734 1.00 90.75 458 LEU A N 1
ATOM 3611 C CA . LEU A 1 458 ? -9.980 -12.657 -18.841 1.00 90.75 458 LEU A CA 1
ATOM 3612 C C . LEU A 1 458 ? -10.641 -13.429 -17.701 1.00 90.75 458 LEU A C 1
ATOM 3614 O O . LEU A 1 458 ? -10.938 -14.622 -17.806 1.00 90.75 458 LEU A O 1
ATOM 3618 N N . TYR A 1 459 ? -10.936 -12.718 -16.619 1.00 92.00 459 TYR A N 1
ATOM 3619 C CA . TYR A 1 459 ? -11.464 -13.288 -15.389 1.00 92.00 459 TYR A CA 1
ATOM 3620 C C . TYR A 1 459 ? -12.837 -12.701 -15.059 1.00 92.00 459 TYR A C 1
ATOM 3622 O O . TYR A 1 459 ? -13.149 -11.548 -15.370 1.00 92.00 459 TYR A O 1
ATOM 3630 N N . ARG A 1 460 ? -13.694 -13.503 -14.423 1.00 92.88 460 ARG A N 1
ATOM 3631 C CA . ARG A 1 460 ? -14.990 -13.045 -13.909 1.00 92.88 460 ARG A CA 1
ATOM 3632 C C . ARG A 1 460 ? -15.350 -13.687 -12.578 1.00 92.88 460 ARG A C 1
ATOM 3634 O O . ARG A 1 460 ? -15.055 -14.852 -12.334 1.00 92.88 460 ARG A O 1
ATOM 3641 N N . VAL A 1 461 ? -16.081 -12.939 -11.757 1.00 94.38 461 VAL A N 1
ATOM 3642 C CA . VAL A 1 461 ? -16.734 -13.421 -10.535 1.00 94.38 461 VAL A CA 1
ATOM 3643 C C . VAL A 1 461 ? -18.238 -13.187 -10.677 1.00 94.38 461 VAL A C 1
ATOM 3645 O O . VAL A 1 461 ? -18.743 -12.087 -10.423 1.00 94.38 461 VAL A O 1
ATOM 3648 N N . LYS A 1 462 ? -18.978 -14.231 -11.085 1.00 90.50 462 LYS A N 1
ATOM 3649 C CA . LYS A 1 462 ? -20.426 -14.158 -11.380 1.00 90.50 462 LYS A CA 1
ATOM 3650 C C . LYS A 1 462 ? -21.246 -13.620 -10.208 1.00 90.50 462 LYS A C 1
ATOM 3652 O O . LYS A 1 462 ? -22.082 -12.739 -10.396 1.00 90.50 462 LYS A O 1
ATOM 3657 N N . ALA A 1 463 ? -20.964 -14.095 -8.994 1.00 90.31 463 ALA A N 1
ATOM 3658 C CA . ALA A 1 463 ? -21.675 -13.693 -7.780 1.00 90.31 463 ALA A CA 1
ATOM 3659 C C . ALA A 1 463 ? -21.556 -12.184 -7.475 1.00 90.31 463 ALA A C 1
ATOM 3661 O O . ALA A 1 463 ? -22.447 -11.598 -6.857 1.00 90.31 463 ALA A O 1
ATOM 3662 N N . LEU A 1 464 ? -20.478 -11.534 -7.928 1.00 90.12 464 LEU A N 1
ATOM 3663 C CA . LEU A 1 464 ? -20.263 -10.096 -7.750 1.00 90.12 464 LEU A CA 1
ATOM 3664 C C . LEU A 1 464 ? -20.619 -9.270 -8.989 1.00 90.12 464 LEU A C 1
ATOM 3666 O O . LEU A 1 464 ? -20.693 -8.048 -8.864 1.00 90.12 464 LEU A O 1
ATOM 3670 N N . LYS A 1 465 ? -20.875 -9.919 -10.135 1.00 90.75 465 LYS A N 1
ATOM 3671 C CA . LYS A 1 465 ? -21.002 -9.290 -11.460 1.00 90.75 465 LYS A CA 1
ATOM 3672 C C . LYS A 1 465 ? -19.773 -8.437 -11.808 1.00 90.75 465 LYS A C 1
ATOM 3674 O O . LYS A 1 465 ? -19.905 -7.334 -12.327 1.00 90.75 465 LYS A O 1
ATOM 3679 N N . LEU A 1 466 ? -18.584 -8.940 -11.468 1.00 90.75 466 LEU A N 1
ATOM 3680 C CA . LEU A 1 466 ? -17.305 -8.299 -11.777 1.00 90.75 466 LEU A CA 1
ATOM 3681 C C . LEU A 1 466 ? -16.582 -9.091 -12.867 1.00 90.75 466 LEU A C 1
ATOM 3683 O O . LEU A 1 466 ? -16.463 -10.310 -12.760 1.00 90.75 466 LEU A O 1
ATOM 3687 N N . GLU A 1 467 ? -16.080 -8.386 -13.875 1.00 90.75 467 GLU A N 1
ATOM 3688 C CA . GLU A 1 467 ? -15.204 -8.904 -14.935 1.00 90.75 467 GLU A CA 1
ATOM 3689 C C . GLU A 1 467 ? -13.923 -8.055 -14.988 1.00 90.75 467 GLU A C 1
ATOM 3691 O O . GLU A 1 467 ? -13.916 -6.928 -14.475 1.00 90.75 467 GLU A O 1
ATOM 3696 N N . THR A 1 468 ? -12.846 -8.601 -15.553 1.00 88.38 468 THR A N 1
ATOM 3697 C CA . THR A 1 468 ? -11.566 -7.906 -15.782 1.00 88.38 468 THR A CA 1
ATOM 3698 C C . THR A 1 468 ? -11.740 -6.687 -16.694 1.00 88.38 468 THR A C 1
ATOM 3700 O O . THR A 1 468 ? -12.499 -6.737 -17.663 1.00 88.38 468 THR A O 1
ATOM 3703 N N . MET A 1 469 ? -11.056 -5.587 -16.375 1.00 84.50 469 MET A N 1
ATOM 3704 C CA . MET A 1 469 ? -10.986 -4.379 -17.207 1.00 84.50 469 MET A CA 1
ATOM 3705 C C . MET A 1 469 ? -9.905 -4.513 -18.291 1.00 84.50 469 MET A C 1
ATOM 3707 O O . MET A 1 469 ? -9.043 -5.386 -18.221 1.00 84.50 469 MET A O 1
ATOM 3711 N N . ALA A 1 470 ? -9.927 -3.641 -19.302 1.00 79.38 470 ALA A N 1
ATOM 3712 C CA . ALA A 1 470 ? -8.916 -3.655 -20.357 1.00 79.38 470 ALA A CA 1
ATOM 3713 C C . ALA A 1 470 ? -7.496 -3.489 -19.774 1.00 79.38 470 ALA A C 1
ATOM 3715 O O . ALA A 1 470 ? -7.219 -2.511 -19.083 1.00 79.38 470 ALA A O 1
ATOM 3716 N N . GLY A 1 471 ? -6.613 -4.457 -20.043 1.00 75.94 471 GLY A N 1
ATOM 3717 C CA . GLY A 1 471 ? -5.212 -4.450 -19.605 1.00 75.94 471 GLY A CA 1
ATOM 3718 C C . GLY A 1 471 ? -5.000 -4.736 -18.115 1.00 75.94 471 GLY A C 1
ATOM 3719 O O . GLY A 1 471 ? -3.880 -4.617 -17.630 1.00 75.94 471 GLY A O 1
ATOM 3720 N N . GLU A 1 472 ? -6.051 -5.096 -17.374 1.00 82.81 472 GLU A N 1
ATOM 3721 C CA . GLU A 1 472 ? -5.955 -5.390 -15.945 1.00 82.81 472 GLU A CA 1
ATOM 3722 C C . GLU A 1 472 ? -5.350 -6.783 -15.718 1.00 82.81 472 GLU A C 1
ATOM 3724 O O . GLU A 1 472 ? -5.803 -7.782 -16.283 1.00 82.81 472 GLU A O 1
ATOM 3729 N N . SER A 1 473 ? -4.326 -6.852 -14.865 1.00 83.38 473 SER A N 1
ATOM 3730 C CA . SER A 1 473 ? -3.702 -8.119 -14.489 1.00 83.38 473 SER A CA 1
ATOM 3731 C C . SER A 1 473 ? -4.633 -8.968 -13.610 1.00 83.38 473 SER A C 1
ATOM 3733 O O . SER A 1 473 ? -5.568 -8.467 -12.979 1.00 83.38 473 SER A O 1
ATOM 3735 N N . MET A 1 474 ? -4.363 -10.274 -13.512 1.00 83.94 474 MET A N 1
ATOM 3736 C CA . MET A 1 474 ? -5.097 -11.155 -12.592 1.00 83.94 474 MET A CA 1
ATOM 3737 C C . MET A 1 474 ? -4.992 -10.674 -11.134 1.00 83.94 474 MET A C 1
ATOM 3739 O O . MET A 1 474 ? -5.969 -10.728 -10.389 1.00 83.94 474 MET A O 1
ATOM 3743 N N . GLU A 1 475 ? -3.817 -10.183 -10.737 1.00 79.88 475 GLU A N 1
ATOM 3744 C CA . GLU A 1 475 ? -3.553 -9.688 -9.384 1.00 79.88 475 GLU A CA 1
ATOM 3745 C C . GLU A 1 475 ? -4.370 -8.421 -9.088 1.00 79.88 475 GLU A C 1
ATOM 3747 O O . GLU A 1 475 ? -5.019 -8.334 -8.042 1.00 79.88 475 GLU A O 1
ATOM 3752 N N . ASP A 1 476 ? -4.418 -7.478 -10.034 1.00 81.81 476 ASP A N 1
ATOM 3753 C CA . ASP A 1 476 ? -5.218 -6.254 -9.913 1.00 81.81 476 ASP A CA 1
ATOM 3754 C C . ASP A 1 476 ? -6.720 -6.564 -9.865 1.00 81.81 476 ASP A C 1
ATOM 3756 O O . ASP A 1 476 ? -7.449 -6.018 -9.027 1.00 81.81 476 ASP A O 1
ATOM 3760 N N . PHE A 1 477 ? -7.177 -7.510 -10.696 1.00 88.81 477 PHE A N 1
ATOM 3761 C CA . PHE A 1 477 ? -8.556 -7.989 -10.678 1.00 88.81 477 PHE A CA 1
ATOM 3762 C C . PHE A 1 477 ? -8.929 -8.566 -9.306 1.00 88.81 477 PHE A C 1
ATOM 3764 O O . PHE A 1 477 ? -9.971 -8.214 -8.742 1.00 88.81 477 PHE A O 1
ATOM 3771 N N . MET A 1 478 ? -8.065 -9.403 -8.724 1.00 87.31 478 MET A N 1
ATOM 3772 C CA . MET A 1 478 ? -8.286 -9.980 -7.397 1.00 87.31 478 MET A CA 1
ATOM 3773 C C . MET A 1 478 ? -8.255 -8.933 -6.285 1.00 87.31 478 MET A C 1
ATOM 3775 O O . MET A 1 478 ? -9.114 -8.955 -5.399 1.00 87.31 478 MET A O 1
ATOM 3779 N N . ALA A 1 479 ? -7.342 -7.963 -6.348 1.00 82.88 479 ALA A N 1
ATOM 3780 C CA . ALA A 1 479 ? -7.319 -6.841 -5.414 1.00 82.88 479 ALA A CA 1
ATOM 3781 C C . ALA A 1 479 ? -8.629 -6.033 -5.469 1.00 82.88 479 ALA A C 1
ATOM 3783 O O . ALA A 1 479 ? -9.187 -5.659 -4.430 1.00 82.88 479 ALA A O 1
ATOM 3784 N N . ARG A 1 480 ? -9.177 -5.814 -6.671 1.00 86.69 480 ARG A N 1
ATOM 3785 C CA . ARG A 1 480 ? -10.466 -5.137 -6.863 1.00 86.69 480 ARG A CA 1
ATOM 3786 C C . ARG A 1 480 ? -11.643 -5.960 -6.341 1.00 86.69 480 ARG A C 1
ATOM 3788 O O . ARG A 1 480 ? -12.518 -5.397 -5.677 1.00 86.69 480 ARG A O 1
ATOM 3795 N N . VAL A 1 481 ? -11.663 -7.272 -6.579 1.00 89.62 481 VAL A N 1
ATOM 3796 C CA . VAL A 1 481 ? -12.660 -8.196 -6.006 1.00 89.62 481 VAL A CA 1
ATOM 3797 C C . VAL A 1 481 ? -12.654 -8.106 -4.477 1.00 89.62 481 VAL A C 1
ATOM 3799 O O . VAL A 1 481 ? -13.702 -7.867 -3.868 1.00 89.62 481 VAL A O 1
ATOM 3802 N N . SER A 1 482 ? -11.479 -8.189 -3.856 1.00 86.00 482 SER A N 1
ATOM 3803 C CA . SER A 1 482 ? -11.320 -8.091 -2.403 1.00 86.00 482 SER A CA 1
ATOM 3804 C C . SER A 1 482 ? -11.750 -6.737 -1.849 1.00 86.00 482 SER A C 1
ATOM 3806 O O . SER A 1 482 ? -12.421 -6.678 -0.816 1.00 86.00 482 SER A O 1
ATOM 3808 N N . ALA A 1 483 ? -11.457 -5.641 -2.553 1.00 84.06 483 ALA A N 1
ATOM 3809 C CA . ALA A 1 483 ? -11.920 -4.310 -2.169 1.00 84.06 483 ALA A CA 1
ATOM 3810 C C . ALA A 1 483 ? -13.459 -4.201 -2.180 1.00 84.06 483 ALA A C 1
ATOM 3812 O O . ALA A 1 483 ? -14.050 -3.633 -1.255 1.00 84.06 483 ALA A O 1
ATOM 3813 N N . VAL A 1 484 ? -14.126 -4.775 -3.189 1.00 88.38 484 VAL A N 1
ATOM 3814 C CA . VAL A 1 484 ? -15.597 -4.802 -3.268 1.00 88.38 484 VAL A CA 1
ATOM 3815 C C . VAL A 1 484 ? -16.194 -5.642 -2.137 1.00 88.38 484 VAL A C 1
ATOM 3817 O O . VAL A 1 484 ? -17.154 -5.204 -1.494 1.00 88.38 484 VAL A O 1
ATOM 3820 N N . LEU A 1 485 ? -15.621 -6.814 -1.847 1.00 89.38 485 LEU A N 1
ATOM 3821 C CA . LEU A 1 485 ? -16.047 -7.667 -0.733 1.00 89.38 485 LEU A CA 1
ATOM 3822 C C . LEU A 1 485 ? -15.884 -6.963 0.619 1.00 89.38 485 LEU A C 1
ATOM 3824 O O . LEU A 1 485 ? -16.824 -6.944 1.416 1.00 89.38 485 LEU A O 1
ATOM 3828 N N . ALA A 1 486 ? -14.743 -6.311 0.851 1.00 82.44 486 ALA A N 1
ATOM 3829 C CA . ALA A 1 486 ? -14.484 -5.541 2.064 1.00 82.44 486 ALA A CA 1
ATOM 3830 C C . ALA A 1 486 ? -15.494 -4.395 2.249 1.00 82.44 486 ALA A C 1
ATOM 3832 O O . ALA A 1 486 ? -15.997 -4.183 3.355 1.00 82.44 486 ALA A O 1
ATOM 3833 N N . SER A 1 487 ? -15.850 -3.696 1.166 1.00 86.62 487 SER A N 1
ATOM 3834 C CA . SER A 1 487 ? -16.862 -2.634 1.194 1.00 86.62 487 SER A CA 1
ATOM 3835 C C . SER A 1 487 ? -18.254 -3.169 1.564 1.00 86.62 487 SER A C 1
ATOM 3837 O O . SER A 1 487 ? -18.879 -2.680 2.512 1.00 86.62 487 SER A O 1
ATOM 3839 N N . ARG A 1 488 ? -18.713 -4.250 0.911 1.00 89.75 488 ARG A N 1
ATOM 3840 C CA . ARG A 1 488 ? -20.005 -4.903 1.221 1.00 89.75 488 ARG A CA 1
ATOM 3841 C C . ARG A 1 488 ? -20.046 -5.472 2.645 1.00 89.75 488 ARG A C 1
ATOM 3843 O O . ARG A 1 488 ? -21.075 -5.376 3.326 1.00 89.75 488 ARG A O 1
ATOM 3850 N N . LYS A 1 489 ? -18.923 -6.015 3.126 1.00 87.19 489 LYS A N 1
ATOM 3851 C CA . LYS A 1 489 ? -18.746 -6.466 4.513 1.00 87.19 489 LYS A CA 1
ATOM 3852 C C . LYS A 1 489 ? -18.895 -5.307 5.493 1.00 87.19 489 LYS A C 1
ATOM 3854 O O . LYS A 1 489 ? -19.669 -5.414 6.442 1.00 87.19 489 LYS A O 1
ATOM 3859 N N . ALA A 1 490 ? -18.203 -4.193 5.258 1.00 80.94 490 ALA A N 1
ATOM 3860 C CA . ALA A 1 490 ? -18.269 -3.012 6.115 1.00 80.94 490 ALA A CA 1
ATOM 3861 C C . ALA A 1 490 ? -19.693 -2.437 6.194 1.00 80.94 490 ALA A C 1
ATOM 3863 O O . ALA A 1 490 ? -20.167 -2.097 7.281 1.00 80.94 490 ALA A O 1
ATOM 3864 N N . GLU A 1 491 ? -20.411 -2.379 5.070 1.00 88.38 491 GLU A N 1
ATOM 3865 C CA . GLU A 1 491 ? -21.809 -1.945 5.047 1.00 88.38 491 GLU A CA 1
ATOM 3866 C C . GLU A 1 491 ? -22.714 -2.885 5.862 1.00 88.38 491 GLU A C 1
ATOM 3868 O O . GLU A 1 491 ? -23.532 -2.428 6.668 1.00 88.38 491 GLU A O 1
ATOM 3873 N N . SER A 1 492 ? -22.530 -4.199 5.708 1.00 87.94 492 SER A N 1
ATOM 3874 C CA . SER A 1 492 ? -23.286 -5.219 6.444 1.00 87.94 492 SER A CA 1
ATOM 3875 C C . SER A 1 492 ? -23.022 -5.144 7.952 1.00 87.94 492 SER A C 1
ATOM 3877 O O . SER A 1 492 ? -23.967 -5.136 8.741 1.00 87.94 492 SER A O 1
ATOM 3879 N N . LEU A 1 493 ? -21.758 -4.981 8.360 1.00 81.69 493 LEU A N 1
ATOM 3880 C CA . LEU A 1 493 ? -21.375 -4.769 9.760 1.00 81.69 493 LEU A CA 1
ATOM 3881 C C . LEU A 1 493 ? -21.952 -3.464 10.324 1.00 81.69 493 LEU A C 1
ATOM 3883 O O . LEU A 1 493 ? -22.381 -3.426 11.474 1.00 81.69 493 LEU A O 1
ATOM 3887 N N . LYS A 1 494 ? -22.029 -2.391 9.527 1.00 82.94 494 LYS A N 1
ATOM 3888 C CA . LYS A 1 494 ? -22.655 -1.126 9.946 1.00 82.94 494 LYS A CA 1
ATOM 3889 C C . LYS A 1 494 ? -24.162 -1.282 10.176 1.00 82.94 494 LYS A C 1
ATOM 3891 O O . LYS A 1 494 ? -24.686 -0.732 11.147 1.00 82.94 494 LYS A O 1
ATOM 3896 N N . LYS A 1 495 ? -24.863 -2.028 9.313 1.00 89.56 495 LYS A N 1
ATOM 3897 C CA . LYS A 1 495 ? -26.289 -2.365 9.496 1.00 89.56 495 LYS A CA 1
ATOM 3898 C C . LYS A 1 495 ? -26.494 -3.216 10.751 1.00 89.56 495 LYS A C 1
ATOM 3900 O O . LYS A 1 495 ? -27.369 -2.894 11.555 1.00 89.56 495 LYS A O 1
ATOM 3905 N N . LEU A 1 496 ? -25.643 -4.223 10.956 1.00 86.50 496 LEU A N 1
ATOM 3906 C CA . LEU A 1 496 ? -25.635 -5.057 12.157 1.00 86.50 496 LEU A CA 1
ATOM 3907 C C . LEU A 1 496 ? -25.446 -4.208 13.422 1.00 86.50 496 LEU A C 1
ATOM 3909 O O . LEU A 1 496 ? -26.264 -4.258 14.337 1.00 86.50 496 LEU A O 1
ATOM 3913 N N . LYS A 1 497 ? -24.434 -3.335 13.426 1.00 78.38 497 LYS A N 1
ATOM 3914 C CA . LYS A 1 497 ? -24.150 -2.417 14.533 1.00 78.38 497 LYS A CA 1
ATOM 3915 C C . LYS A 1 497 ? -25.373 -1.568 14.902 1.00 78.38 497 LYS A C 1
ATOM 3917 O O . LYS A 1 497 ? -25.743 -1.525 16.069 1.00 78.38 497 LYS A O 1
ATOM 3922 N N . ARG A 1 498 ? -26.051 -0.964 13.916 1.00 84.25 498 ARG A N 1
ATOM 3923 C CA . ARG A 1 498 ? -27.276 -0.164 14.134 1.00 84.25 498 ARG A CA 1
ATOM 3924 C C . ARG A 1 498 ? -28.438 -0.979 14.719 1.00 84.25 498 ARG A C 1
ATOM 3926 O O . ARG A 1 498 ? -29.212 -0.445 15.511 1.00 84.25 498 ARG A O 1
ATOM 3933 N N . LYS A 1 499 ? -28.583 -2.251 14.324 1.00 86.38 499 LYS A N 1
ATOM 3934 C CA . LYS A 1 499 ? -29.620 -3.163 14.844 1.00 86.38 499 LYS A CA 1
ATOM 3935 C C . LYS A 1 499 ? -29.394 -3.458 16.332 1.00 86.38 499 LYS A C 1
ATOM 3937 O O . LYS A 1 499 ? -30.336 -3.352 17.116 1.00 86.38 499 LYS A O 1
ATOM 3942 N N . TYR A 1 500 ? -28.159 -3.781 16.719 1.00 84.88 500 TYR A N 1
ATOM 3943 C CA . TYR A 1 500 ? -27.819 -4.118 18.107 1.00 84.88 500 TYR A CA 1
ATOM 3944 C C . TYR A 1 500 ? -27.714 -2.891 19.015 1.00 84.88 500 TYR A C 1
ATOM 3946 O O . TYR A 1 500 ? -28.060 -2.993 20.185 1.00 84.88 500 TYR A O 1
ATOM 3954 N N . GLU A 1 501 ? -27.354 -1.718 18.486 1.00 80.56 501 GLU A N 1
ATOM 3955 C CA . GLU A 1 501 ? -27.294 -0.461 19.248 1.00 80.56 501 GLU A CA 1
ATOM 3956 C C . GLU A 1 501 ? -28.620 -0.136 19.953 1.00 80.56 501 GLU A C 1
ATOM 3958 O O . GLU A 1 501 ? -28.627 0.240 21.122 1.00 80.56 501 GLU A O 1
ATOM 3963 N N . LYS A 1 502 ? -29.760 -0.342 19.277 1.00 84.88 502 LYS A N 1
ATOM 3964 C CA . LYS A 1 502 ? -31.089 -0.122 19.875 1.00 84.88 502 LYS A CA 1
ATOM 3965 C C . LYS A 1 502 ? -31.373 -1.082 21.034 1.00 84.88 502 LYS A C 1
ATOM 3967 O O . LYS A 1 502 ? -31.891 -0.656 22.062 1.00 84.88 502 LYS A O 1
ATOM 3972 N N . ARG A 1 503 ? -31.040 -2.368 20.866 1.00 86.25 503 ARG A N 1
ATOM 3973 C CA . ARG A 1 503 ? -31.242 -3.407 21.894 1.00 86.25 503 ARG A CA 1
ATOM 3974 C C . ARG A 1 503 ? -30.329 -3.181 23.095 1.00 86.25 503 ARG A C 1
ATOM 3976 O O . ARG A 1 503 ? -30.784 -3.274 24.228 1.00 86.25 503 ARG A O 1
ATOM 3983 N N . TYR A 1 504 ? -29.072 -2.837 22.827 1.00 79.06 504 TYR A N 1
ATOM 3984 C CA . TYR A 1 504 ? -28.085 -2.526 23.849 1.00 79.06 504 TYR A CA 1
ATOM 3985 C C . TYR A 1 504 ? -28.537 -1.339 24.701 1.00 79.06 504 TYR A C 1
ATOM 3987 O O . TYR A 1 504 ? -28.618 -1.482 25.913 1.00 79.06 504 TYR A O 1
ATOM 3995 N N . ARG A 1 505 ? -28.947 -0.219 24.080 1.00 77.81 505 ARG A N 1
ATOM 3996 C CA . ARG A 1 505 ? -29.471 0.952 24.809 1.00 77.81 505 ARG A CA 1
ATOM 3997 C C . ARG A 1 505 ? -30.652 0.605 25.709 1.00 77.81 505 ARG A C 1
ATOM 3999 O O . ARG A 1 505 ? -30.688 1.022 26.856 1.00 77.81 505 ARG A O 1
ATOM 4006 N N . ALA A 1 506 ? -31.591 -0.203 25.219 1.00 86.31 506 ALA A N 1
ATOM 4007 C CA . ALA A 1 506 ? -32.739 -0.614 26.021 1.00 86.31 506 ALA A CA 1
ATOM 4008 C C . ALA A 1 506 ? -32.333 -1.429 27.266 1.00 86.31 506 ALA A C 1
ATOM 4010 O O . ALA A 1 506 ? -32.936 -1.259 28.325 1.00 86.31 506 ALA A O 1
ATOM 4011 N N . LEU A 1 507 ? -31.330 -2.309 27.154 1.00 82.94 507 LEU A N 1
ATOM 4012 C CA . LEU A 1 507 ? -30.807 -3.082 28.286 1.00 82.94 507 LEU A CA 1
ATOM 4013 C C . LEU A 1 507 ? -29.944 -2.232 29.222 1.00 82.94 507 LEU A C 1
ATOM 4015 O O . LEU A 1 507 ? -30.065 -2.368 30.432 1.00 82.94 507 LEU A O 1
ATOM 4019 N N . GLU A 1 508 ? -29.130 -1.330 28.684 1.00 77.81 508 GLU A N 1
ATOM 4020 C CA . GLU A 1 508 ? -28.301 -0.399 29.454 1.00 77.81 508 GLU A CA 1
ATOM 4021 C C . GLU A 1 508 ? -29.163 0.573 30.275 1.00 77.81 508 GLU A C 1
ATOM 4023 O O . GLU A 1 508 ? -28.954 0.725 31.474 1.00 77.81 508 GLU A O 1
ATOM 4028 N N . ASP A 1 509 ? -30.218 1.145 29.688 1.00 81.94 509 ASP A N 1
ATOM 4029 C CA . ASP A 1 509 ? -31.176 1.987 30.415 1.00 81.94 509 ASP A CA 1
ATOM 4030 C C . ASP A 1 509 ? -31.932 1.201 31.497 1.00 81.94 509 ASP A C 1
ATOM 4032 O O . ASP A 1 509 ? -32.371 1.763 32.504 1.00 81.94 509 ASP A O 1
ATOM 4036 N N . ARG A 1 510 ? -32.147 -0.105 31.297 1.00 84.69 510 ARG A N 1
ATOM 4037 C CA . ARG A 1 510 ? -32.714 -0.985 32.331 1.00 84.69 510 ARG A CA 1
ATOM 4038 C C . ARG A 1 510 ? -31.696 -1.262 33.433 1.00 84.69 510 ARG A C 1
ATOM 4040 O O . ARG A 1 510 ? -32.078 -1.178 34.594 1.00 84.69 510 ARG A O 1
ATOM 4047 N N . LEU A 1 511 ? -30.436 -1.515 33.080 1.00 77.81 511 LEU A N 1
ATOM 4048 C CA . LEU A 1 511 ? -29.347 -1.728 34.030 1.00 77.81 511 LEU A CA 1
ATOM 4049 C C . LEU A 1 511 ? -29.162 -0.499 34.918 1.00 77.81 511 LEU A C 1
ATOM 4051 O O . LEU A 1 511 ? -29.241 -0.624 36.129 1.00 77.81 511 LEU A O 1
ATOM 4055 N N . ASN A 1 512 ? -29.050 0.693 34.328 1.00 74.81 512 ASN A N 1
ATOM 4056 C CA . ASN A 1 512 ? -28.895 1.945 35.071 1.00 74.81 512 ASN A CA 1
ATOM 4057 C C . ASN A 1 512 ? -30.058 2.183 36.050 1.00 74.81 512 ASN A C 1
ATOM 4059 O O . ASN A 1 512 ? -29.856 2.634 37.176 1.00 74.81 512 ASN A O 1
ATOM 4063 N N . ARG A 1 513 ? -31.295 1.864 35.642 1.00 85.44 513 ARG A N 1
ATOM 4064 C CA . ARG A 1 513 ? -32.472 1.954 36.523 1.00 85.44 513 ARG A CA 1
ATOM 4065 C C . ARG A 1 513 ? -32.441 0.913 37.642 1.00 85.44 513 ARG A C 1
ATOM 4067 O O . ARG A 1 513 ? -32.821 1.246 38.761 1.00 85.44 513 ARG A O 1
ATOM 4074 N N . ALA A 1 514 ? -32.007 -0.313 37.354 1.00 80.38 514 ALA A N 1
ATOM 4075 C CA . ALA A 1 514 ? -31.872 -1.378 38.345 1.00 80.38 514 ALA A CA 1
ATOM 4076 C C . ALA A 1 514 ? -30.743 -1.082 39.348 1.00 80.38 514 ALA A C 1
ATOM 4078 O O . ALA A 1 514 ? -30.950 -1.207 40.549 1.00 80.38 514 ALA A O 1
ATOM 4079 N N . GLU A 1 515 ? -29.593 -0.588 38.885 1.00 76.38 515 GLU A N 1
ATOM 4080 C CA . GLU A 1 515 ? -28.478 -0.152 39.732 1.00 76.38 515 GLU A CA 1
ATOM 4081 C C . GLU A 1 515 ? -28.880 1.024 40.631 1.00 76.38 515 GLU A C 1
ATOM 4083 O O . GLU A 1 515 ? -28.606 1.001 41.827 1.00 76.38 515 GLU A O 1
ATOM 4088 N N . ALA A 1 516 ? -29.610 2.014 40.104 1.00 79.12 516 ALA A N 1
ATOM 4089 C CA . ALA A 1 516 ? -30.123 3.122 40.910 1.00 79.12 516 ALA A CA 1
ATOM 4090 C C . ALA A 1 516 ? -31.116 2.664 41.997 1.00 79.12 516 ALA A C 1
ATOM 4092 O O . ALA A 1 516 ? -31.125 3.221 43.096 1.00 79.12 516 ALA A O 1
ATOM 4093 N N . ARG A 1 517 ? -31.946 1.648 41.714 1.00 80.62 517 ARG A N 1
ATOM 4094 C CA . ARG A 1 517 ? -32.825 1.024 42.722 1.00 80.62 517 ARG A CA 1
ATOM 4095 C C . ARG A 1 517 ? -32.021 0.271 43.773 1.00 80.62 517 ARG A C 1
ATOM 4097 O O . ARG A 1 517 ? -32.258 0.475 44.957 1.00 80.62 517 ARG A O 1
ATOM 4104 N N . LEU A 1 518 ? -31.049 -0.532 43.343 1.00 75.44 518 LEU A N 1
ATOM 4105 C CA . LEU A 1 518 ? -30.176 -1.286 44.234 1.00 75.44 518 LEU A CA 1
ATOM 4106 C C . LEU A 1 518 ? -29.411 -0.361 45.187 1.00 75.44 518 LEU A C 1
ATOM 4108 O O . LEU A 1 518 ? -29.320 -0.648 46.375 1.00 75.44 518 LEU A O 1
ATOM 4112 N N . GLU A 1 519 ? -28.871 0.753 44.692 1.00 74.81 519 GLU A N 1
ATOM 4113 C CA . GLU A 1 519 ? -28.185 1.733 45.539 1.00 74.81 519 GLU A CA 1
ATOM 4114 C C . GLU A 1 519 ? -29.138 2.380 46.550 1.00 74.81 519 GLU A C 1
ATOM 4116 O O . GLU A 1 519 ? -28.772 2.518 47.716 1.00 74.81 519 GLU A O 1
ATOM 4121 N N . LYS A 1 520 ? -30.380 2.685 46.150 1.00 77.88 520 LYS A N 1
ATOM 4122 C CA . LYS A 1 520 ? -31.413 3.190 47.065 1.00 77.88 520 LYS A CA 1
ATOM 4123 C C . LYS A 1 520 ? -31.734 2.182 48.179 1.00 77.88 520 LYS A C 1
ATOM 4125 O O . LYS A 1 520 ? -31.743 2.547 49.351 1.00 77.88 520 LYS A O 1
ATOM 4130 N N . GLU A 1 521 ? -31.931 0.914 47.830 1.00 72.44 521 GLU A N 1
ATOM 4131 C CA . GLU A 1 521 ? -32.227 -0.151 48.798 1.00 72.44 521 GLU A CA 1
ATOM 4132 C C . GLU A 1 521 ? -31.020 -0.484 49.692 1.00 72.44 521 GLU A C 1
ATOM 4134 O O . GLU A 1 521 ? -31.181 -0.779 50.874 1.00 72.44 521 GLU A O 1
ATOM 4139 N N . LYS A 1 522 ? -29.786 -0.364 49.181 1.00 66.56 522 LYS A N 1
ATOM 4140 C CA . LYS A 1 522 ? -28.568 -0.470 50.002 1.00 66.56 522 LYS A CA 1
ATOM 4141 C C . LYS A 1 522 ? -28.458 0.666 51.015 1.00 66.56 522 LYS A C 1
ATOM 4143 O O . LYS A 1 522 ? -28.093 0.397 52.158 1.00 66.56 522 LYS A O 1
ATOM 4148 N N . THR A 1 523 ? -28.763 1.909 50.625 1.00 61.31 523 THR A N 1
ATOM 4149 C CA . THR A 1 523 ? -28.757 3.044 51.564 1.00 61.31 523 THR A CA 1
ATOM 4150 C C . THR A 1 523 ? -29.784 2.885 52.683 1.00 61.31 523 THR A C 1
ATOM 4152 O O . THR A 1 523 ? -29.505 3.318 53.800 1.00 61.31 523 THR A O 1
ATOM 4155 N N . ASP A 1 524 ? -30.899 2.195 52.425 1.00 53.66 524 ASP A N 1
ATOM 4156 C CA . ASP A 1 524 ? -31.898 1.854 53.445 1.00 53.66 524 ASP A CA 1
ATOM 4157 C C . ASP A 1 524 ? -31.415 0.729 54.397 1.00 53.66 524 ASP A C 1
ATOM 4159 O O . ASP A 1 524 ? -31.866 0.654 55.539 1.00 53.66 524 ASP A O 1
ATOM 4163 N N . VAL A 1 525 ? -30.446 -0.106 53.979 1.00 52.50 525 VAL A N 1
ATOM 4164 C CA . VAL A 1 525 ? -29.988 -1.311 54.713 1.00 52.50 525 VAL A CA 1
ATOM 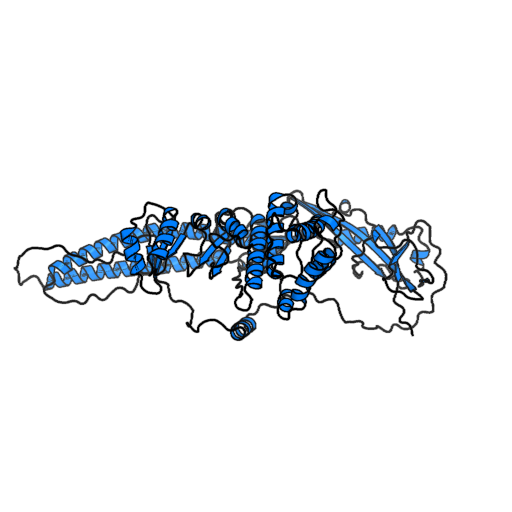4165 C C . VAL A 1 525 ? -28.628 -1.158 55.416 1.00 52.50 525 VAL A C 1
ATOM 4167 O O . VAL A 1 525 ? -28.276 -1.970 56.276 1.00 52.50 525 VAL A O 1
ATOM 4170 N N . THR A 1 526 ? -27.840 -0.111 55.164 1.00 48.31 526 THR A N 1
ATOM 4171 C CA . THR A 1 526 ? -26.514 0.008 55.799 1.00 48.31 526 THR A CA 1
ATOM 4172 C C . THR A 1 526 ? -26.504 0.727 57.152 1.00 48.31 526 THR A C 1
ATOM 4174 O O . THR A 1 526 ? -26.147 1.897 57.255 1.00 48.31 526 THR A O 1
ATOM 4177 N N . ALA A 1 527 ? -26.700 -0.061 58.215 1.00 37.31 527 ALA A N 1
ATOM 4178 C CA . ALA A 1 527 ? -25.738 -0.125 59.317 1.00 37.31 527 ALA A CA 1
ATOM 4179 C C . ALA A 1 527 ? -24.943 -1.441 59.183 1.00 37.31 527 ALA A C 1
ATOM 4181 O O . ALA A 1 527 ? -25.371 -2.490 59.646 1.00 37.31 527 ALA A O 1
ATOM 4182 N N . LYS A 1 528 ? -23.771 -1.336 58.542 1.00 40.06 528 LYS A N 1
ATOM 4183 C CA . LYS A 1 528 ? -22.701 -2.342 58.369 1.00 40.06 528 LYS A CA 1
ATOM 4184 C C . LYS A 1 528 ? -22.983 -3.585 57.504 1.00 40.06 528 LYS A C 1
ATOM 4186 O O . LYS A 1 528 ? -23.640 -4.530 57.915 1.00 40.06 528 LYS A O 1
ATOM 4191 N N . GLY A 1 529 ? -22.232 -3.627 56.399 1.00 38.66 529 GLY A N 1
ATOM 4192 C CA . GLY A 1 529 ? -21.525 -4.825 55.946 1.00 38.66 529 GLY A CA 1
ATOM 4193 C C . GLY A 1 529 ? -22.063 -5.458 54.673 1.00 38.66 529 GLY A C 1
ATOM 4194 O O . GLY A 1 529 ? -22.890 -6.346 54.785 1.00 38.66 529 GLY A O 1
ATOM 4195 N N . VAL A 1 530 ? -21.525 -5.065 53.509 1.00 32.94 530 VAL A N 1
ATOM 4196 C CA . VAL A 1 530 ? -21.097 -5.984 52.432 1.00 32.94 530 VAL A CA 1
ATOM 4197 C C . VAL A 1 530 ? -20.018 -5.280 51.594 1.00 32.94 530 VAL A C 1
ATOM 4199 O O . VAL A 1 530 ? -20.229 -4.159 51.134 1.00 32.94 530 VAL A O 1
ATOM 4202 N N . ASP A 1 531 ? -18.884 -5.954 51.401 1.00 31.41 531 ASP A N 1
ATOM 4203 C CA . ASP A 1 531 ? -17.811 -5.577 50.481 1.00 31.41 531 ASP A CA 1
ATOM 4204 C C . ASP A 1 531 ? -18.297 -5.494 49.028 1.00 31.41 531 ASP A C 1
ATOM 4206 O O . ASP A 1 531 ? -18.946 -6.397 48.497 1.00 31.41 531 ASP A O 1
ATOM 4210 N N . THR A 1 532 ? -17.941 -4.404 48.357 1.00 29.00 532 THR A N 1
ATOM 4211 C CA . THR A 1 532 ? -18.216 -4.193 46.933 1.00 29.00 532 THR A CA 1
ATOM 4212 C C . THR A 1 532 ? -17.164 -4.915 46.094 1.00 29.00 532 THR A C 1
ATOM 4214 O O . THR A 1 532 ? -16.129 -4.353 45.744 1.00 29.00 532 THR A O 1
ATOM 4217 N N . VAL A 1 533 ? -17.439 -6.167 45.738 1.00 34.56 533 VAL A N 1
ATOM 4218 C CA . VAL A 1 533 ? -16.766 -6.866 44.638 1.00 34.56 533 VAL A CA 1
ATOM 4219 C C . VAL A 1 533 ? -17.833 -7.225 43.622 1.00 34.56 533 VAL A C 1
ATOM 4221 O O . VAL A 1 533 ? -18.628 -8.101 43.906 1.00 34.56 533 VAL A O 1
ATOM 4224 N N . VAL A 1 534 ? -17.856 -6.530 42.480 1.00 29.66 534 VAL A N 1
ATOM 4225 C CA . VAL A 1 534 ? -18.082 -7.064 41.120 1.00 29.66 534 VAL A CA 1
ATOM 4226 C C . VAL A 1 534 ? -17.817 -5.905 40.150 1.00 29.66 534 VAL A C 1
ATOM 4228 O O . VAL A 1 534 ? -18.624 -4.994 40.001 1.00 29.66 534 VAL A O 1
ATOM 4231 N N . SER A 1 535 ? -16.676 -5.936 39.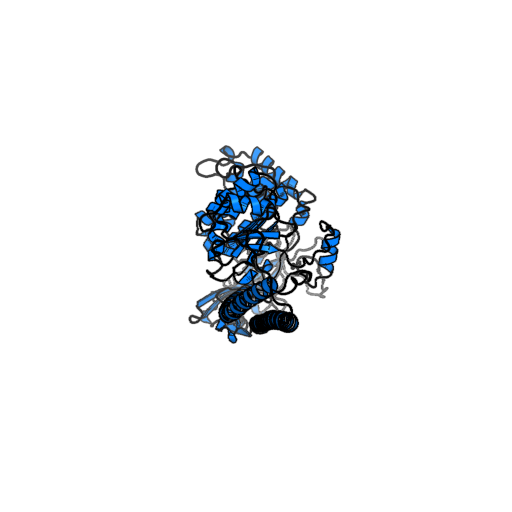465 1.00 31.75 535 SER A N 1
ATOM 4232 C CA . SER A 1 535 ? -16.459 -5.164 38.233 1.00 31.75 535 SER A CA 1
ATOM 4233 C C . SER A 1 535 ? -15.535 -5.930 37.287 1.00 31.75 535 SER A C 1
ATOM 4235 O O . SER A 1 535 ? -14.484 -5.468 36.856 1.00 31.75 535 SER A O 1
ATOM 4237 N N . PHE A 1 536 ? -15.944 -7.147 36.943 1.00 30.16 536 PHE A N 1
ATOM 4238 C CA . PHE A 1 536 ? -15.366 -7.895 35.833 1.00 30.16 536 PHE A CA 1
ATOM 4239 C C . PHE A 1 536 ? -16.517 -8.442 34.995 1.00 30.16 536 PHE A C 1
ATOM 4241 O O . PHE A 1 536 ? -17.255 -9.298 35.462 1.00 30.16 536 PHE A O 1
ATOM 4248 N N . GLY A 1 537 ? -16.702 -7.931 33.771 1.00 31.38 537 GLY A N 1
ATOM 4249 C CA . GLY A 1 537 ? -17.651 -8.572 32.854 1.00 31.38 537 GLY A CA 1
ATOM 4250 C C . GLY A 1 537 ? -18.033 -7.854 31.559 1.00 31.38 537 GLY A C 1
ATOM 4251 O O . GLY A 1 537 ? -18.132 -8.523 30.541 1.00 31.38 537 GLY A O 1
ATOM 4252 N N . VAL A 1 538 ? -18.225 -6.527 31.522 1.00 36.31 538 VAL A N 1
ATOM 4253 C CA . VAL A 1 538 ? -18.936 -5.887 30.373 1.00 36.31 538 VAL A CA 1
ATOM 4254 C C . VAL A 1 538 ? -18.095 -4.838 29.619 1.00 36.31 538 VAL A C 1
ATOM 4256 O O . VAL A 1 538 ? -18.596 -3.967 28.914 1.00 36.31 538 VAL A O 1
ATOM 4259 N N . ALA A 1 539 ? -16.766 -4.927 29.691 1.00 40.56 539 ALA A N 1
ATOM 4260 C CA . ALA A 1 539 ? -15.869 -3.935 29.079 1.00 40.56 539 ALA A CA 1
ATOM 4261 C C . ALA A 1 539 ? -15.805 -3.970 27.531 1.00 40.56 539 ALA A C 1
ATOM 4263 O O . ALA A 1 539 ? -15.143 -3.126 26.926 1.00 40.56 539 ALA A O 1
ATOM 4264 N N . ILE A 1 540 ? -16.456 -4.929 26.864 1.00 38.75 540 ILE A N 1
ATOM 4265 C CA . ILE A 1 540 ? -16.260 -5.165 25.422 1.00 38.75 540 ILE A CA 1
ATOM 4266 C C . ILE A 1 540 ? -17.222 -4.351 24.534 1.00 38.75 540 ILE A C 1
ATOM 4268 O O . ILE A 1 540 ? -16.868 -4.058 23.391 1.00 38.75 540 ILE A O 1
ATOM 4272 N N . LEU A 1 541 ? -18.363 -3.877 25.051 1.00 41.25 541 LEU A N 1
ATOM 4273 C CA . LEU A 1 541 ? -19.368 -3.174 24.234 1.00 41.25 541 LEU A CA 1
ATOM 4274 C C . LEU A 1 541 ? -19.426 -1.652 24.436 1.00 41.25 541 LEU A C 1
ATOM 4276 O O . LEU A 1 541 ? -19.576 -0.932 23.448 1.00 41.25 541 LEU A O 1
ATOM 4280 N N . GLY A 1 542 ? -19.203 -1.126 25.646 1.00 41.88 542 GLY A N 1
ATOM 4281 C CA . GLY A 1 542 ? -19.252 0.329 25.892 1.00 41.88 542 GLY A CA 1
ATOM 4282 C C . GLY A 1 542 ? -18.266 1.147 25.036 1.00 41.88 542 GLY A C 1
ATOM 4283 O O . GLY A 1 542 ? -18.558 2.270 24.620 1.00 41.88 542 GLY A O 1
ATOM 4284 N N . ALA A 1 543 ? -17.126 0.552 24.668 1.00 44.28 543 ALA A N 1
ATOM 4285 C CA . ALA A 1 543 ? -16.090 1.194 23.855 1.00 44.28 543 ALA A CA 1
ATOM 4286 C C . ALA A 1 543 ? -16.441 1.327 22.355 1.00 44.28 543 ALA A C 1
ATOM 4288 O O . ALA A 1 543 ? -15.870 2.174 21.671 1.00 44.28 543 ALA A O 1
ATOM 4289 N N . LEU A 1 544 ? -17.386 0.536 21.825 1.00 40.12 544 LEU A N 1
ATOM 4290 C CA . LEU A 1 544 ? -17.814 0.605 20.416 1.00 40.12 544 LEU A CA 1
ATOM 4291 C C . LEU A 1 544 ? -19.012 1.541 20.188 1.00 40.12 544 LEU A C 1
ATOM 4293 O O . LEU A 1 544 ? -19.252 1.933 19.040 1.00 40.12 544 LEU A O 1
ATOM 4297 N N . PHE A 1 545 ? -19.746 1.904 21.245 1.00 47.41 545 PHE A N 1
ATOM 4298 C CA . PHE A 1 545 ? -21.022 2.631 21.162 1.00 47.41 545 PHE A CA 1
ATOM 4299 C C . PHE A 1 545 ? -21.037 4.004 21.850 1.00 47.41 545 PHE A C 1
ATOM 4301 O O . PHE A 1 545 ? -22.032 4.715 21.750 1.00 47.41 545 PHE A O 1
ATOM 4308 N N . GLY A 1 546 ? -19.919 4.429 22.443 1.00 38.25 546 GLY A N 1
ATOM 4309 C CA . GLY A 1 546 ? -19.677 5.835 22.762 1.00 38.25 546 GLY A CA 1
ATOM 4310 C C . GLY A 1 546 ? -20.565 6.416 23.864 1.00 38.25 546 GLY A C 1
ATOM 4311 O O . GLY A 1 546 ? -21.276 7.380 23.605 1.00 38.25 546 GLY A O 1
ATOM 4312 N N . ARG A 1 547 ? -20.474 5.905 25.102 1.00 37.53 547 ARG A N 1
ATOM 4313 C CA . ARG A 1 547 ? -20.591 6.707 26.343 1.00 37.53 547 ARG A CA 1
ATOM 4314 C C . ARG A 1 547 ? -20.143 5.919 27.586 1.00 37.53 547 ARG A C 1
ATOM 4316 O O . ARG A 1 547 ? -19.981 4.708 27.539 1.00 37.53 547 ARG A O 1
ATOM 4323 N N . LYS A 1 548 ? -19.818 6.679 28.640 1.00 36.41 548 LYS A N 1
ATOM 4324 C CA . LYS A 1 548 ? -19.039 6.320 29.841 1.00 36.41 548 LYS A CA 1
ATOM 4325 C C . LYS A 1 548 ? -19.754 5.335 30.778 1.00 36.41 548 LYS A C 1
ATOM 4327 O O . LYS A 1 548 ? -20.915 5.552 31.097 1.00 36.41 548 LYS A O 1
ATOM 4332 N N . ALA A 1 549 ? -18.988 4.407 31.357 1.00 30.78 549 ALA A N 1
ATOM 4333 C CA . ALA A 1 549 ? -19.238 3.916 32.711 1.00 30.78 549 ALA A CA 1
ATOM 4334 C C . ALA A 1 549 ? -18.751 4.992 33.700 1.00 30.78 549 ALA A C 1
ATOM 4336 O O . ALA A 1 549 ? -17.571 5.353 33.702 1.00 30.78 549 ALA A O 1
ATOM 4337 N N . LEU A 1 550 ? -19.665 5.569 34.478 1.00 28.98 550 LEU A N 1
ATOM 4338 C CA . LEU A 1 550 ? -19.343 6.527 35.533 1.00 28.98 550 LEU A CA 1
ATOM 4339 C C . LEU A 1 550 ? -18.993 5.755 36.809 1.00 28.98 550 LEU A C 1
ATOM 4341 O O . LEU A 1 550 ? -19.854 5.134 37.419 1.00 28.98 550 LEU A O 1
ATOM 4345 N N . SER A 1 551 ? -17.728 5.823 37.221 1.00 28.34 551 SER A N 1
ATOM 4346 C CA . SER A 1 551 ? -17.319 5.502 38.589 1.00 28.34 551 SER A CA 1
ATOM 4347 C C . SER A 1 551 ? -17.683 6.687 39.483 1.00 28.34 551 SER A C 1
ATOM 4349 O O . SER A 1 551 ? -17.189 7.796 39.275 1.00 28.34 551 SER A O 1
ATOM 4351 N N . ALA A 1 552 ? -18.558 6.459 40.458 1.00 29.34 552 ALA A N 1
ATOM 4352 C CA . ALA A 1 552 ? -19.002 7.458 41.418 1.00 29.34 552 ALA A CA 1
ATOM 4353 C C . ALA A 1 552 ? -17.959 7.683 42.527 1.00 29.34 552 ALA A C 1
ATOM 4355 O O . ALA A 1 552 ? -17.545 6.738 43.192 1.00 29.34 552 ALA A O 1
ATOM 4356 N N . SER A 1 553 ? -17.584 8.942 42.773 1.00 28.41 553 SER A N 1
ATOM 4357 C CA . SER A 1 553 ? -17.087 9.393 44.081 1.00 28.41 553 SER A CA 1
ATOM 4358 C C . SER A 1 553 ? -17.164 10.920 44.205 1.00 28.41 553 SER A C 1
ATOM 4360 O O . SER A 1 553 ? -16.346 11.627 43.619 1.00 28.41 553 SER A O 1
ATOM 4362 N N . SER A 1 554 ? -18.146 11.440 44.950 1.00 25.52 554 SER A N 1
ATOM 4363 C CA . SER A 1 554 ? -17.958 12.285 46.152 1.00 25.52 554 SER A CA 1
ATOM 4364 C C . SER A 1 554 ? -19.215 13.102 46.534 1.00 25.52 554 SER A C 1
ATOM 4366 O O . SER A 1 554 ? -19.729 13.896 45.758 1.00 25.52 554 SER A O 1
ATOM 4368 N N . ALA A 1 555 ? -19.655 12.855 47.775 1.00 27.75 555 ALA A N 1
ATOM 4369 C CA . ALA A 1 555 ? -20.121 13.770 48.829 1.00 27.75 555 ALA A CA 1
ATOM 4370 C C . ALA A 1 555 ? -21.229 14.828 48.589 1.00 27.75 555 ALA A C 1
ATOM 4372 O O . ALA A 1 555 ? -20.974 15.871 48.001 1.00 27.75 555 ALA A O 1
ATOM 4373 N N . TYR A 1 556 ? -22.361 14.664 49.300 1.00 28.36 556 TYR A N 1
ATOM 4374 C CA . TYR A 1 556 ? -22.963 15.705 50.163 1.00 28.36 556 TYR A CA 1
ATOM 4375 C C . TYR A 1 556 ? -23.767 15.080 51.337 1.00 28.36 556 TYR A C 1
ATOM 4377 O O . TYR A 1 556 ? -24.351 14.010 51.194 1.00 28.36 556 TYR A O 1
ATOM 4385 N N . ARG A 1 557 ? -23.725 15.745 52.508 1.00 32.91 557 ARG A N 1
ATOM 4386 C CA . ARG A 1 557 ? -24.392 15.451 53.814 1.00 32.91 557 ARG A CA 1
ATOM 4387 C C . ARG A 1 557 ? -25.936 15.581 53.693 1.00 32.91 557 ARG A C 1
ATOM 4389 O O . ARG A 1 557 ? -26.378 16.206 52.742 1.00 32.91 557 ARG A O 1
ATOM 4396 N N . THR A 1 558 ? -26.855 15.136 54.572 1.00 28.50 558 THR A N 1
ATOM 4397 C CA . THR A 1 558 ? -26.951 15.110 56.057 1.00 28.50 558 THR A CA 1
ATOM 4398 C C . THR A 1 558 ? -28.294 14.436 56.463 1.00 28.50 558 THR A C 1
ATOM 4400 O O . THR A 1 558 ? -29.246 14.563 55.704 1.00 28.50 558 THR A O 1
ATOM 4403 N N . GLY A 1 559 ? -28.434 13.890 57.690 1.00 26.47 559 GLY A N 1
ATOM 4404 C CA . GLY A 1 559 ? -29.681 14.034 58.490 1.00 26.47 559 GLY A CA 1
ATOM 4405 C C . GLY A 1 559 ? -30.498 12.792 58.925 1.00 26.47 559 GLY A C 1
ATOM 4406 O O . GLY A 1 559 ? -31.339 12.323 58.179 1.00 26.47 559 GLY A O 1
ATOM 4407 N N . ARG A 1 560 ? -30.295 12.367 60.189 1.00 30.16 560 ARG A N 1
ATOM 4408 C CA . ARG A 1 560 ? -31.169 11.663 61.180 1.00 30.16 560 ARG A CA 1
ATOM 4409 C C . ARG A 1 560 ? -32.384 10.801 60.753 1.00 30.16 560 ARG A C 1
ATOM 4411 O O . ARG A 1 560 ? -33.341 11.306 60.185 1.00 30.16 560 ARG A O 1
ATOM 4418 N N . GLY A 1 561 ? -32.486 9.628 61.403 1.00 30.36 561 GLY A N 1
ATOM 4419 C CA . GLY A 1 561 ? -33.761 9.083 61.910 1.00 30.36 561 GLY A CA 1
ATOM 4420 C C . GLY A 1 561 ? -33.797 7.560 62.107 1.00 30.36 561 GLY A C 1
ATOM 4421 O O . GLY A 1 561 ? -33.957 6.824 61.147 1.00 30.36 561 GLY A O 1
ATOM 4422 N N . ILE A 1 562 ? -33.692 7.081 63.353 1.00 37.66 562 ILE A N 1
ATOM 4423 C CA . ILE A 1 562 ? -33.879 5.668 63.747 1.00 37.66 562 ILE A CA 1
ATOM 4424 C C . ILE A 1 562 ? -35.375 5.388 63.970 1.00 37.66 562 ILE A C 1
ATOM 4426 O O . ILE A 1 562 ? -36.013 6.182 64.661 1.00 37.66 562 ILE A O 1
ATOM 4430 N N . ARG A 1 563 ? -35.890 4.240 63.488 1.00 35.19 563 ARG A N 1
ATOM 4431 C CA . ARG A 1 563 ? -36.753 3.261 64.211 1.00 35.19 563 ARG A CA 1
ATOM 4432 C C . ARG A 1 563 ? -37.400 2.255 63.239 1.00 35.19 563 ARG A C 1
ATOM 4434 O O . ARG A 1 563 ? -38.274 2.626 62.468 1.00 35.19 563 ARG A O 1
ATOM 4441 N N . SER A 1 564 ? -37.063 0.967 63.350 1.00 40.84 564 SER A N 1
ATOM 4442 C CA . SER A 1 564 ? -38.026 -0.135 63.589 1.00 40.84 564 SER A CA 1
ATOM 4443 C C . SER A 1 564 ? -37.354 -1.510 63.420 1.00 40.84 564 SER A C 1
ATOM 4445 O O . SER A 1 564 ? -36.877 -1.876 62.353 1.00 40.84 564 SER A O 1
ATOM 4447 N N . ALA A 1 565 ? -37.321 -2.294 64.498 1.00 37.72 565 ALA A N 1
ATOM 4448 C CA . ALA A 1 565 ? -36.616 -3.575 64.602 1.00 37.72 565 ALA A CA 1
ATOM 4449 C C . ALA A 1 565 ? -37.443 -4.795 64.127 1.00 37.72 565 ALA A C 1
ATOM 4451 O O . ALA A 1 565 ? -37.259 -5.899 64.623 1.00 37.72 565 ALA A O 1
ATOM 4452 N N . GLY A 1 566 ? -38.355 -4.613 63.164 1.00 44.78 566 GLY A N 1
ATOM 4453 C CA . GLY A 1 566 ? -39.216 -5.689 62.635 1.00 44.78 566 GLY A CA 1
ATOM 4454 C C . GLY A 1 566 ? -39.142 -5.894 61.117 1.00 44.78 566 GLY A C 1
ATOM 4455 O O . GLY A 1 566 ? -39.891 -6.700 60.576 1.00 44.78 566 GLY A O 1
ATOM 4456 N N . ARG A 1 567 ? -38.274 -5.151 60.414 1.00 48.75 567 ARG A N 1
ATOM 4457 C CA . ARG A 1 567 ? -38.297 -5.015 58.945 1.00 48.75 567 ARG A CA 1
ATOM 4458 C C . ARG A 1 567 ? -37.028 -5.523 58.229 1.00 48.75 567 ARG A C 1
ATOM 4460 O O . ARG A 1 567 ? -37.027 -5.656 57.010 1.00 48.75 567 ARG A O 1
ATOM 4467 N N . MET A 1 568 ? -36.010 -5.954 58.985 1.00 48.59 568 MET A N 1
ATOM 4468 C CA . MET A 1 568 ? -34.693 -6.351 58.452 1.00 48.59 568 MET A CA 1
ATOM 4469 C C . MET A 1 568 ? -34.689 -7.606 57.559 1.00 48.59 568 MET A C 1
ATOM 4471 O O . MET A 1 568 ? -33.843 -7.720 56.677 1.00 48.59 568 MET A O 1
ATOM 4475 N N . LEU A 1 569 ? -35.598 -8.566 57.770 1.00 52.03 569 LEU A N 1
ATOM 4476 C CA . LEU A 1 569 ? -35.691 -9.769 56.920 1.00 52.03 569 LEU A CA 1
ATOM 4477 C C . LEU A 1 569 ? -36.293 -9.452 55.543 1.00 52.03 569 LEU A C 1
ATOM 4479 O O . LEU A 1 569 ? -35.862 -10.017 54.541 1.00 52.03 569 LEU A O 1
ATOM 4483 N N . LYS A 1 570 ? -37.247 -8.513 55.494 1.00 57.06 570 LYS A N 1
ATOM 4484 C CA . LYS A 1 570 ? -37.887 -8.059 54.255 1.00 57.06 570 LYS A CA 1
ATOM 4485 C C . LYS A 1 570 ? -36.945 -7.167 53.442 1.00 57.06 570 LYS A C 1
ATOM 4487 O O . LYS A 1 570 ? -36.778 -7.395 52.253 1.00 57.06 570 LYS A O 1
ATOM 4492 N N . GLU A 1 571 ? -36.247 -6.253 54.112 1.00 57.78 571 GLU A N 1
ATOM 4493 C CA . GLU A 1 571 ? -35.296 -5.323 53.487 1.00 57.78 571 GLU A CA 1
ATOM 4494 C C . GLU A 1 571 ? -34.045 -6.038 52.938 1.00 57.78 571 GLU A C 1
ATOM 4496 O O . GLU A 1 571 ? -33.563 -5.699 51.860 1.00 57.78 571 GLU A O 1
ATOM 4501 N N . LYS A 1 572 ? -33.564 -7.108 53.595 1.00 63.22 572 LYS A N 1
ATOM 4502 C CA . LYS A 1 572 ? -32.527 -7.989 53.018 1.00 63.22 572 LYS A CA 1
ATOM 4503 C C . LYS A 1 572 ? -33.014 -8.744 51.777 1.00 63.22 572 LYS A C 1
ATOM 4505 O O . LYS A 1 572 ? -32.257 -8.883 50.823 1.00 63.22 572 LYS A O 1
ATOM 4510 N N . GLN A 1 573 ? -34.259 -9.224 51.777 1.00 68.50 573 GLN A N 1
ATOM 4511 C CA . GLN A 1 573 ? -34.848 -9.879 50.604 1.00 68.50 573 GLN A CA 1
ATOM 4512 C C . GLN A 1 573 ? -35.090 -8.913 49.439 1.00 68.50 573 GLN A C 1
ATOM 4514 O O . GLN A 1 573 ? -35.041 -9.349 48.291 1.00 68.50 573 GLN A O 1
ATOM 4519 N N . ASP A 1 574 ? -35.388 -7.641 49.713 1.00 72.00 574 ASP A N 1
ATOM 4520 C CA . ASP A 1 574 ? -35.541 -6.613 48.679 1.00 72.00 574 ASP A CA 1
ATOM 4521 C C . ASP A 1 574 ? -34.178 -6.326 48.012 1.00 72.00 574 ASP A C 1
ATOM 4523 O O . ASP A 1 574 ? -34.068 -6.470 46.795 1.00 72.00 574 ASP A O 1
ATOM 4527 N N . VAL A 1 575 ? -33.107 -6.133 48.802 1.00 75.56 575 VAL A N 1
ATOM 4528 C CA . VAL A 1 575 ? -31.735 -5.958 48.278 1.00 75.56 575 VAL A CA 1
ATOM 4529 C C . VAL A 1 575 ? -31.269 -7.155 47.444 1.00 75.56 575 VAL A C 1
ATOM 4531 O O . VAL A 1 575 ? -30.669 -6.967 46.384 1.00 75.56 575 VAL A O 1
ATOM 4534 N N . GLU A 1 576 ? -31.527 -8.387 47.890 1.00 75.44 576 GLU A N 1
ATOM 4535 C CA . GLU A 1 576 ? -31.179 -9.586 47.113 1.00 75.44 576 GLU A CA 1
ATOM 4536 C C . GLU A 1 576 ? -31.970 -9.660 45.796 1.00 75.44 576 GLU A C 1
ATOM 4538 O O . GLU A 1 576 ? -31.379 -9.899 44.744 1.00 75.44 576 GLU A O 1
ATOM 4543 N N . ARG A 1 577 ? -33.267 -9.320 45.792 1.00 78.38 577 ARG A N 1
ATOM 4544 C CA . ARG A 1 577 ? -34.065 -9.240 44.553 1.00 78.38 577 ARG A CA 1
ATOM 4545 C C . ARG A 1 577 ? -33.546 -8.172 43.584 1.00 78.38 577 ARG A C 1
ATOM 4547 O O . ARG A 1 577 ? -33.490 -8.424 42.379 1.00 78.38 577 ARG A O 1
ATOM 4554 N N . ALA A 1 578 ? -33.132 -7.005 44.079 1.00 76.75 578 ALA A N 1
ATOM 4555 C CA . ALA A 1 578 ? -32.533 -5.965 43.242 1.00 76.75 578 ALA A CA 1
ATOM 4556 C C . ALA A 1 578 ? -31.158 -6.379 42.686 1.00 76.75 578 ALA A C 1
ATOM 4558 O O . ALA A 1 578 ? -30.842 -6.078 41.532 1.00 76.75 578 ALA A O 1
ATOM 4559 N N . ARG A 1 579 ? -30.351 -7.122 43.459 1.00 76.44 579 ARG A N 1
ATOM 4560 C CA . ARG A 1 579 ? -29.090 -7.717 42.975 1.00 76.44 579 ARG A CA 1
ATOM 4561 C C . ARG A 1 579 ? -29.331 -8.748 41.880 1.00 76.44 579 ARG A C 1
ATOM 4563 O O . ARG A 1 579 ? -28.648 -8.706 40.858 1.00 76.44 579 ARG A O 1
ATOM 4570 N N . GLU A 1 580 ? -30.303 -9.635 42.064 1.00 81.06 580 GLU A N 1
ATOM 4571 C CA . GLU A 1 580 ? -30.695 -10.620 41.053 1.00 81.06 580 GLU A CA 1
ATOM 4572 C C . GLU A 1 580 ? -31.192 -9.947 39.764 1.00 81.06 580 GLU A C 1
ATOM 4574 O O . GLU A 1 580 ? -30.875 -10.414 38.669 1.00 81.06 580 GLU A O 1
ATOM 4579 N N . GLU A 1 581 ? -31.932 -8.833 39.857 1.00 81.88 581 GLU A N 1
ATOM 4580 C CA . GLU A 1 581 ? -32.366 -8.061 38.683 1.00 81.88 581 GLU A CA 1
ATOM 4581 C C . GLU A 1 581 ? -31.166 -7.478 37.917 1.00 81.88 581 GLU A C 1
ATOM 4583 O O . GLU A 1 581 ? -31.081 -7.638 36.696 1.00 81.88 581 GLU A O 1
ATOM 4588 N N . VAL A 1 582 ? -30.211 -6.857 38.621 1.00 77.81 582 VAL A N 1
ATOM 4589 C CA . VAL A 1 582 ? -28.966 -6.339 38.025 1.00 77.81 582 VAL A CA 1
ATOM 4590 C C . VAL A 1 582 ? -28.171 -7.465 37.363 1.00 77.81 582 VAL A C 1
ATOM 4592 O O . VAL A 1 582 ? -27.787 -7.338 36.199 1.00 77.81 582 VAL A O 1
ATOM 4595 N N . SER A 1 583 ? -27.978 -8.585 38.063 1.00 78.56 583 SER A N 1
ATOM 4596 C CA . SER A 1 583 ? -27.240 -9.745 37.553 1.00 78.56 583 SER A CA 1
ATOM 4597 C C . SER A 1 583 ? -27.895 -10.323 36.293 1.00 78.56 583 SER A C 1
ATOM 4599 O O . SER A 1 583 ? -27.224 -10.514 35.279 1.00 78.56 583 SER A O 1
ATOM 4601 N N . ARG A 1 584 ? -29.225 -10.462 36.280 1.00 83.56 584 ARG A N 1
ATOM 4602 C CA . ARG A 1 584 ? -29.984 -10.929 35.109 1.00 83.56 584 ARG A CA 1
ATOM 4603 C C . ARG A 1 584 ? -29.849 -9.995 33.907 1.00 83.56 584 ARG A C 1
ATOM 4605 O O . ARG A 1 584 ? -29.757 -10.455 32.771 1.00 83.56 584 ARG A O 1
ATOM 4612 N N . ILE A 1 585 ? -29.849 -8.677 34.120 1.00 78.12 585 ILE A N 1
ATOM 4613 C CA . ILE A 1 585 ? -29.656 -7.708 33.028 1.00 78.12 585 ILE A CA 1
ATOM 4614 C C . ILE A 1 585 ? -28.209 -7.760 32.511 1.00 78.12 585 ILE A C 1
ATOM 4616 O O . ILE A 1 585 ? -27.993 -7.678 31.300 1.00 78.12 585 ILE A O 1
ATOM 4620 N N . GLN A 1 586 ? -27.222 -7.950 33.391 1.00 76.75 586 GLN A N 1
ATOM 4621 C CA . GLN A 1 586 ? -25.823 -8.154 32.998 1.00 76.75 586 GLN A CA 1
ATOM 4622 C C . GLN A 1 586 ? -25.639 -9.441 32.175 1.00 76.75 586 GLN A C 1
ATOM 4624 O O . GLN A 1 586 ? -24.933 -9.415 31.165 1.00 76.75 586 GLN A O 1
ATOM 4629 N N . GLU A 1 587 ? -26.320 -10.533 32.529 1.00 79.94 587 GLU A N 1
ATOM 4630 C CA . GLU A 1 587 ? -26.373 -11.759 31.719 1.00 79.94 587 GLU A CA 1
ATOM 4631 C C . GLU A 1 587 ? -27.038 -11.525 30.355 1.00 79.94 587 GLU A C 1
ATOM 4633 O O . GLU A 1 587 ? -26.543 -11.981 29.327 1.00 79.94 587 GLU A O 1
ATOM 4638 N N . GLN A 1 588 ? -28.126 -10.750 30.295 1.00 81.56 588 GLN A N 1
ATOM 4639 C CA . GLN A 1 588 ? -28.743 -10.375 29.015 1.00 81.56 588 GLN A CA 1
ATOM 4640 C C . GLN A 1 588 ? -27.784 -9.568 28.129 1.00 81.56 588 GLN A C 1
ATOM 4642 O O . GLN A 1 588 ? -27.741 -9.777 26.915 1.00 81.56 588 GLN A O 1
ATOM 4647 N N . LEU A 1 589 ? -26.995 -8.663 28.717 1.00 75.44 589 LEU A N 1
ATOM 4648 C CA . LEU A 1 589 ? -25.968 -7.903 28.001 1.00 75.44 589 LEU A CA 1
ATOM 4649 C C . LEU A 1 589 ? -24.824 -8.799 27.506 1.00 75.44 589 LEU A C 1
ATOM 4651 O O . LEU A 1 589 ? -24.344 -8.597 26.387 1.00 75.44 589 LEU A O 1
ATOM 4655 N N . SER A 1 590 ? -24.399 -9.790 28.295 1.00 74.69 590 SER A N 1
ATOM 4656 C CA . SER A 1 590 ? -23.343 -10.725 27.892 1.00 74.69 590 SER A CA 1
ATOM 4657 C C . SER A 1 590 ? -23.802 -11.641 26.752 1.00 74.69 590 SER A C 1
ATOM 4659 O O . SER A 1 590 ? -23.086 -11.773 25.758 1.00 74.69 590 SER A O 1
ATOM 4661 N N . LEU A 1 591 ? -25.026 -12.175 26.821 1.00 81.31 591 LEU A N 1
ATOM 4662 C CA . LEU A 1 591 ? -25.640 -12.960 25.745 1.00 81.31 591 LEU A CA 1
ATOM 4663 C C . LEU A 1 591 ? -25.792 -12.138 24.462 1.00 81.31 591 LEU A C 1
ATOM 4665 O O . LEU A 1 591 ? -25.431 -12.607 23.383 1.00 81.31 591 LEU A O 1
ATOM 4669 N N . LEU A 1 592 ? -26.249 -10.886 24.571 1.00 80.31 592 LEU A N 1
ATOM 4670 C CA . LEU A 1 592 ? -26.350 -9.983 23.422 1.00 80.31 592 LEU A CA 1
ATOM 4671 C C . LEU A 1 592 ? -24.972 -9.719 22.786 1.00 80.31 592 LEU A C 1
ATOM 4673 O O . LEU A 1 592 ? -24.868 -9.603 21.563 1.00 80.31 592 LEU A O 1
ATOM 4677 N N . SER A 1 593 ? -23.910 -9.646 23.598 1.00 72.88 593 SER A N 1
ATOM 4678 C CA . SER A 1 593 ? -22.529 -9.526 23.114 1.00 72.88 593 SER A CA 1
ATOM 4679 C C . SER A 1 593 ? -22.089 -10.756 22.328 1.00 72.88 593 SER A C 1
ATOM 4681 O O . SER A 1 593 ? -21.545 -10.613 21.235 1.00 72.88 593 SER A O 1
ATOM 4683 N N . GLN A 1 594 ? -22.342 -11.953 22.859 1.00 77.81 594 GLN A N 1
ATOM 4684 C CA . GLN A 1 594 ? -22.011 -13.213 22.188 1.00 77.81 594 GLN A CA 1
ATOM 4685 C C . GLN A 1 594 ? -22.787 -13.366 20.873 1.00 77.81 594 GLN A C 1
ATOM 4687 O O . GLN A 1 594 ? -22.218 -13.760 19.855 1.00 77.81 594 GLN A O 1
ATOM 4692 N N . GLU A 1 595 ? -24.069 -12.992 20.860 1.00 83.06 595 GLU A N 1
ATOM 4693 C CA . GLU A 1 595 ? -24.908 -13.001 19.658 1.00 83.06 595 GLU A CA 1
ATOM 4694 C C . GLU A 1 595 ? -24.345 -12.059 18.579 1.00 83.06 595 GLU A C 1
ATOM 4696 O O . GLU A 1 595 ? -24.217 -12.451 17.416 1.00 83.06 595 GLU A O 1
ATOM 4701 N N . LEU A 1 596 ? -23.944 -10.841 18.966 1.00 77.62 596 LEU A N 1
ATOM 4702 C CA . LEU A 1 596 ? -23.314 -9.874 18.066 1.00 77.62 596 LEU A CA 1
ATOM 4703 C C . LEU A 1 596 ? -21.986 -10.398 17.504 1.00 77.62 596 LEU A C 1
ATOM 4705 O O . LEU A 1 596 ? -21.727 -10.243 16.309 1.00 77.62 596 LEU A O 1
ATOM 4709 N N . GLU A 1 597 ? -21.142 -11.005 18.342 1.00 74.62 597 GLU A N 1
ATOM 4710 C CA . GLU A 1 597 ? -19.876 -11.606 17.910 1.00 74.62 597 GLU A CA 1
ATOM 4711 C C . GLU A 1 597 ? -20.115 -12.746 16.911 1.00 74.62 597 GLU A C 1
ATOM 4713 O O . GLU A 1 597 ? -19.486 -12.771 15.850 1.00 74.62 597 GLU A O 1
ATOM 4718 N N . ALA A 1 598 ? -21.086 -13.622 17.177 1.00 81.25 598 ALA A N 1
ATOM 4719 C CA . ALA A 1 598 ? -21.451 -14.718 16.286 1.00 81.25 598 ALA A CA 1
ATOM 4720 C C . ALA A 1 598 ? -22.057 -14.235 14.953 1.00 81.25 598 ALA A C 1
ATOM 4722 O O . ALA A 1 598 ? -21.752 -14.792 13.895 1.00 81.25 598 ALA A O 1
ATOM 4723 N N . GLU A 1 599 ? -22.918 -13.208 14.958 1.00 86.69 599 GLU A N 1
ATOM 4724 C CA . GLU A 1 599 ? -23.430 -12.600 13.717 1.00 86.69 599 GLU A CA 1
ATOM 4725 C C . GLU A 1 599 ? -22.312 -11.880 12.939 1.00 86.69 599 GLU A C 1
ATOM 4727 O O . GLU A 1 599 ? -22.234 -12.000 11.714 1.00 86.69 599 GLU A O 1
ATOM 4732 N N . SER A 1 600 ? -21.398 -11.190 13.626 1.00 75.69 600 SER A N 1
ATOM 4733 C CA . SER A 1 600 ? -20.234 -10.532 13.013 1.00 75.69 600 SER A CA 1
ATOM 4734 C C . SER A 1 600 ? -19.273 -11.535 12.358 1.00 75.69 600 SER A C 1
ATOM 4736 O O . SER A 1 600 ? -18.775 -11.296 11.250 1.00 75.69 600 SER A O 1
ATOM 4738 N N . ALA A 1 601 ? -19.049 -12.686 13.002 1.00 79.00 601 ALA A N 1
ATOM 4739 C CA . ALA A 1 601 ? -18.260 -13.786 12.453 1.00 79.00 601 ALA A CA 1
ATOM 4740 C C . ALA A 1 601 ? -18.914 -14.372 11.192 1.00 79.00 601 ALA A C 1
ATOM 4742 O O . ALA A 1 601 ? -18.251 -14.488 10.164 1.00 79.00 601 ALA A O 1
ATOM 4743 N N . ARG A 1 602 ? -20.232 -14.622 11.215 1.00 89.81 602 ARG A N 1
ATOM 4744 C CA . ARG A 1 602 ? -20.995 -15.086 10.039 1.00 89.81 602 ARG A CA 1
ATOM 4745 C C . ARG A 1 602 ? -20.935 -14.107 8.865 1.00 89.81 602 ARG A C 1
ATOM 4747 O O . ARG A 1 602 ? -20.767 -14.520 7.721 1.00 89.81 602 ARG A O 1
ATOM 4754 N N . ILE A 1 603 ? -21.040 -12.802 9.129 1.00 88.44 603 ILE A N 1
ATOM 4755 C CA . ILE A 1 603 ? -20.848 -11.774 8.093 1.00 88.44 603 ILE A CA 1
ATOM 4756 C C . ILE A 1 603 ? -19.414 -11.820 7.557 1.00 88.44 603 ILE A C 1
ATOM 4758 O O . ILE A 1 603 ? -19.207 -11.691 6.354 1.00 88.44 603 ILE A O 1
ATOM 4762 N N . SER A 1 604 ? -18.424 -11.995 8.432 1.00 82.56 604 SER A N 1
ATOM 4763 C CA 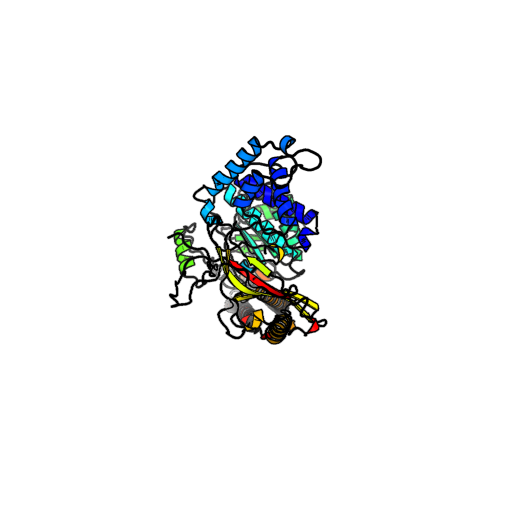. SER A 1 604 ? -17.022 -12.069 8.021 1.00 82.56 604 SER A CA 1
ATOM 4764 C C . SER A 1 604 ? -16.742 -13.249 7.097 1.00 82.56 604 SER A C 1
ATOM 4766 O O . SER A 1 604 ? -16.064 -13.041 6.096 1.00 82.56 604 SER A O 1
ATOM 4768 N N . ASP A 1 605 ? -17.304 -14.416 7.399 1.00 88.62 605 ASP A N 1
ATOM 4769 C CA . ASP A 1 605 ? -17.187 -15.632 6.592 1.00 88.62 605 ASP A CA 1
ATOM 4770 C C . ASP A 1 605 ? -17.910 -15.498 5.239 1.00 88.62 605 ASP A C 1
ATOM 4772 O O . ASP A 1 605 ? -17.329 -15.714 4.180 1.00 88.62 605 ASP A O 1
ATOM 4776 N N . LYS A 1 606 ? -19.142 -14.972 5.230 1.00 90.44 606 LYS A N 1
ATOM 4777 C CA . LYS A 1 606 ? -19.917 -14.731 3.996 1.00 90.44 606 LYS A CA 1
ATOM 4778 C C . LYS A 1 606 ? -19.183 -13.876 2.947 1.00 90.44 606 LYS A C 1
ATOM 4780 O O . LYS A 1 606 ? -19.434 -14.013 1.748 1.00 90.44 606 LYS A O 1
ATOM 4785 N N . PHE A 1 607 ? -18.332 -12.950 3.384 1.00 89.88 607 PHE A N 1
ATOM 4786 C CA . PHE A 1 607 ? -17.559 -12.062 2.506 1.00 89.88 607 PHE A CA 1
ATOM 4787 C C . PHE A 1 607 ? -16.081 -12.469 2.380 1.00 89.88 607 PHE A C 1
ATOM 4789 O O . PHE A 1 607 ? -15.276 -11.667 1.907 1.00 89.88 607 PHE A O 1
ATOM 4796 N N . ALA A 1 608 ? -15.720 -13.682 2.801 1.00 85.62 608 ALA A N 1
ATOM 4797 C CA . ALA A 1 608 ? -14.398 -14.253 2.579 1.00 85.62 608 ALA A CA 1
ATOM 4798 C C . ALA A 1 608 ? -14.173 -14.519 1.079 1.00 85.62 608 ALA A C 1
ATOM 4800 O O . ALA A 1 608 ? -15.107 -14.903 0.373 1.00 85.62 608 ALA A O 1
ATOM 4801 N N . VAL A 1 609 ? -12.958 -14.271 0.579 1.00 84.31 609 VAL A N 1
ATOM 4802 C CA . VAL A 1 609 ? -12.629 -14.308 -0.864 1.00 84.31 609 VAL A CA 1
ATOM 4803 C C . VAL A 1 609 ? -12.816 -15.715 -1.441 1.00 84.31 609 VAL A C 1
ATOM 4805 O O . VAL A 1 609 ? -13.235 -15.869 -2.584 1.00 84.31 609 VAL A O 1
ATOM 4808 N N . GLU A 1 610 ? -12.594 -16.740 -0.623 1.00 85.94 610 GLU A N 1
ATOM 4809 C CA . GLU A 1 610 ? -12.706 -18.160 -0.967 1.00 85.94 610 GLU A CA 1
ATOM 4810 C C . GLU A 1 610 ? -14.117 -18.555 -1.413 1.00 85.94 610 GLU A C 1
ATOM 4812 O O . GLU A 1 610 ? -14.281 -19.473 -2.213 1.00 85.94 610 GLU A O 1
ATOM 4817 N N . ASN A 1 611 ? -15.134 -17.829 -0.944 1.00 88.38 611 ASN A N 1
ATOM 4818 C CA . ASN A 1 611 ? -16.533 -18.069 -1.294 1.00 88.38 611 ASN A CA 1
ATOM 4819 C C . ASN A 1 611 ? -16.914 -17.508 -2.679 1.00 88.38 611 ASN A C 1
ATOM 4821 O O . ASN A 1 611 ? -18.062 -17.643 -3.106 1.00 88.38 611 ASN A O 1
ATOM 4825 N N . TYR A 1 612 ? -15.976 -16.869 -3.385 1.00 91.12 612 TYR A N 1
ATOM 4826 C CA . TYR A 1 612 ? -16.202 -16.201 -4.667 1.00 91.12 612 TYR A CA 1
ATOM 4827 C C . TYR A 1 612 ? -15.221 -16.726 -5.727 1.00 91.12 612 TYR A C 1
ATOM 4829 O O . TYR A 1 612 ? -14.216 -16.071 -6.009 1.00 91.12 612 TYR A O 1
ATOM 4837 N N . PRO A 1 613 ? -15.497 -17.896 -6.337 1.00 89.00 613 PRO A N 1
ATOM 4838 C CA . PRO A 1 613 ? -14.598 -18.495 -7.313 1.00 89.00 613 PRO A CA 1
ATOM 4839 C C . PRO A 1 613 ? -14.451 -17.616 -8.558 1.00 89.00 613 PRO A C 1
ATOM 4841 O O . PRO A 1 613 ? -15.420 -17.042 -9.068 1.00 89.00 613 PRO A O 1
ATOM 4844 N N . VAL A 1 614 ? -13.216 -17.542 -9.048 1.00 91.19 614 VAL A N 1
ATOM 4845 C CA . VAL A 1 614 ? -12.855 -16.825 -10.269 1.00 91.19 614 VAL A CA 1
ATOM 4846 C C . VAL A 1 614 ? -12.947 -17.779 -11.447 1.00 91.19 614 VAL A C 1
ATOM 4848 O O . VAL A 1 614 ? -12.284 -18.814 -11.477 1.00 91.19 614 VAL A O 1
ATOM 4851 N N . GLU A 1 615 ? -13.747 -17.416 -12.439 1.00 92.12 615 GLU A N 1
ATOM 4852 C CA . GLU A 1 615 ? -13.867 -18.162 -13.686 1.00 92.12 615 GLU A CA 1
ATOM 4853 C C . GLU A 1 615 ? -13.043 -17.489 -14.786 1.00 92.12 615 GLU A C 1
ATOM 4855 O O . GLU A 1 615 ? -13.099 -16.268 -14.957 1.00 92.12 615 GLU A O 1
ATOM 4860 N N . LYS A 1 616 ? -12.314 -18.297 -15.560 1.00 92.38 616 LYS A N 1
ATOM 4861 C CA . LYS A 1 616 ? -11.571 -17.854 -16.744 1.00 92.38 616 LYS A CA 1
ATOM 4862 C C . LYS A 1 616 ? -12.472 -17.895 -17.975 1.00 92.38 616 LYS A C 1
ATOM 4864 O O . LYS A 1 616 ? -13.229 -18.847 -18.166 1.00 92.38 616 LYS A O 1
ATOM 4869 N N . PHE A 1 617 ? -12.372 -16.887 -18.829 1.00 90.94 617 PHE A N 1
ATOM 4870 C CA . PHE A 1 617 ? -12.974 -16.887 -20.159 1.00 90.94 617 PHE A CA 1
ATOM 4871 C C . PHE A 1 617 ? -12.038 -16.211 -21.159 1.00 90.94 617 PHE A C 1
ATOM 4873 O O . PHE A 1 617 ? -11.088 -15.539 -20.772 1.00 90.94 617 PHE A O 1
ATOM 4880 N N . PHE A 1 618 ? -12.298 -16.402 -22.451 1.00 90.81 618 PHE A N 1
ATOM 4881 C CA . PHE A 1 618 ? -11.375 -15.981 -23.498 1.00 90.81 618 PHE A CA 1
ATOM 4882 C C . PHE A 1 618 ? -12.065 -15.138 -24.561 1.00 90.81 618 PHE A C 1
ATOM 4884 O O . PHE A 1 618 ? -13.201 -15.428 -24.945 1.00 90.81 618 PHE A O 1
ATOM 4891 N N . ILE A 1 619 ? -11.343 -14.146 -25.077 1.00 90.38 619 ILE A N 1
ATOM 4892 C CA . ILE A 1 619 ? -11.700 -13.421 -26.298 1.00 90.38 619 ILE A CA 1
ATOM 4893 C C . ILE A 1 619 ? -10.742 -13.861 -27.400 1.00 90.38 619 ILE A C 1
ATOM 4895 O O . ILE A 1 619 ? -9.526 -13.859 -27.219 1.00 90.38 619 ILE A O 1
ATOM 4899 N N . LYS A 1 620 ? -11.300 -14.264 -28.542 1.00 91.44 620 LYS A N 1
ATOM 4900 C CA . LYS A 1 620 ? -10.528 -14.623 -29.735 1.00 91.44 620 LYS A CA 1
ATOM 4901 C C . LYS A 1 620 ? -10.406 -13.408 -30.658 1.00 91.44 620 LYS A C 1
ATOM 4903 O O . LYS A 1 620 ? -11.380 -12.655 -30.756 1.00 91.44 620 LYS A O 1
ATOM 4908 N N . PRO A 1 621 ? -9.274 -13.227 -31.353 1.00 92.31 621 PRO A N 1
ATOM 4909 C CA . PRO A 1 621 ? -9.160 -12.194 -32.371 1.00 92.31 621 PRO A CA 1
ATOM 4910 C C . PRO A 1 621 ? -9.998 -12.579 -33.600 1.00 92.31 621 PRO A C 1
ATOM 4912 O O . PRO A 1 621 ? -10.225 -13.760 -33.878 1.00 92.31 621 PRO A O 1
ATOM 4915 N N . ARG A 1 622 ? -10.456 -11.597 -34.379 1.00 91.00 622 ARG A N 1
ATOM 4916 C CA . ARG A 1 622 ? -10.968 -11.835 -35.740 1.00 91.00 622 ARG A CA 1
ATOM 4917 C C . ARG A 1 622 ? -9.794 -11.844 -36.715 1.00 91.00 622 ARG A C 1
ATOM 4919 O O . ARG A 1 622 ? -8.744 -11.274 -36.436 1.00 91.00 622 ARG A O 1
ATOM 4926 N N . ARG A 1 623 ? -9.979 -12.403 -37.914 1.00 88.81 623 ARG A N 1
ATOM 4927 C CA . ARG A 1 623 ? -8.933 -12.372 -38.958 1.00 88.81 623 ARG A CA 1
ATOM 4928 C C . ARG A 1 623 ? -8.466 -10.954 -39.304 1.00 88.81 623 ARG A C 1
ATOM 4930 O O . ARG A 1 623 ? -7.288 -10.747 -39.555 1.00 88.81 623 ARG A O 1
ATOM 4937 N N . THR A 1 624 ? -9.374 -9.980 -39.280 1.00 90.81 624 THR A N 1
ATOM 4938 C CA . THR A 1 624 ? -9.063 -8.559 -39.510 1.00 90.81 624 THR A CA 1
ATOM 4939 C C . THR A 1 624 ? -8.283 -7.910 -38.371 1.00 90.81 624 THR A C 1
ATOM 4941 O O . THR A 1 624 ? -7.720 -6.839 -38.565 1.00 90.81 624 THR A O 1
ATOM 4944 N N . ASP A 1 625 ? -8.267 -8.528 -37.190 1.00 91.12 625 ASP A N 1
ATOM 4945 C CA . ASP A 1 625 ? -7.579 -8.000 -36.015 1.00 91.12 625 ASP A CA 1
ATOM 4946 C C . ASP A 1 625 ? -6.096 -8.415 -35.971 1.00 91.12 625 ASP A C 1
ATOM 4948 O O . ASP A 1 625 ? -5.349 -7.966 -35.103 1.00 91.12 625 ASP A O 1
ATOM 4952 N N . ILE A 1 626 ? -5.649 -9.236 -36.928 1.00 92.75 626 ILE A N 1
ATOM 4953 C CA . ILE A 1 626 ? -4.239 -9.569 -37.137 1.00 92.75 626 ILE A CA 1
ATOM 4954 C C . ILE A 1 626 ? -3.639 -8.513 -38.057 1.00 92.75 626 ILE A C 1
ATOM 4956 O O . ILE A 1 626 ? -3.830 -8.507 -39.275 1.00 92.75 626 ILE A O 1
ATOM 4960 N N . ILE A 1 627 ? -2.925 -7.580 -37.445 1.00 90.25 627 ILE A N 1
ATOM 4961 C CA . ILE A 1 627 ? -2.429 -6.368 -38.074 1.00 90.25 627 ILE A CA 1
ATOM 4962 C C . ILE A 1 627 ? -0.988 -6.593 -38.527 1.00 90.25 627 ILE A C 1
ATOM 4964 O O . ILE A 1 627 ? -0.114 -6.961 -37.744 1.00 90.25 627 ILE A O 1
ATOM 4968 N N . GLN A 1 628 ? -0.750 -6.315 -39.811 1.00 87.75 628 GLN A N 1
ATOM 4969 C CA . GLN A 1 628 ? 0.566 -6.358 -40.451 1.00 87.75 628 GLN A CA 1
ATOM 4970 C C . GLN A 1 628 ? 1.368 -7.650 -40.180 1.00 87.75 628 GLN A C 1
ATOM 4972 O O . GLN A 1 628 ? 2.517 -7.554 -39.754 1.00 87.75 628 GLN A O 1
ATOM 4977 N N . PRO A 1 629 ? 0.837 -8.856 -40.467 1.00 89.25 629 PRO A N 1
ATOM 4978 C CA . PRO A 1 629 ? 1.653 -10.060 -40.394 1.00 89.25 629 PRO A CA 1
ATOM 4979 C C . PRO A 1 629 ? 2.799 -9.952 -41.400 1.00 89.25 629 PRO A C 1
ATOM 4981 O O . PRO A 1 629 ? 2.574 -9.712 -42.593 1.00 89.25 629 PRO A O 1
ATOM 4984 N N . ARG A 1 630 ? 4.033 -10.108 -40.922 1.00 87.38 630 ARG A N 1
ATOM 4985 C CA . ARG A 1 630 ? 5.253 -10.077 -41.732 1.00 87.38 630 ARG A CA 1
ATOM 4986 C C . ARG A 1 630 ? 6.076 -11.326 -41.480 1.00 87.38 630 ARG A C 1
ATOM 4988 O O . ARG A 1 630 ? 6.020 -11.921 -40.411 1.00 87.38 630 ARG A O 1
ATOM 4995 N N . CYS A 1 631 ? 6.836 -11.706 -42.497 1.00 88.69 631 CYS A N 1
ATOM 4996 C CA . CYS A 1 631 ? 7.728 -12.847 -42.452 1.00 88.69 631 CYS A CA 1
ATOM 4997 C C . CYS A 1 631 ? 8.991 -12.512 -43.250 1.00 88.69 631 CYS A C 1
ATOM 4999 O O . CYS A 1 631 ? 8.897 -11.968 -44.356 1.00 88.69 631 CYS A O 1
ATOM 5001 N N . PHE A 1 632 ? 10.150 -12.797 -42.670 1.00 88.00 632 PHE A N 1
ATOM 5002 C CA . PHE A 1 632 ? 11.461 -12.477 -43.212 1.00 88.00 632 PHE A CA 1
ATOM 5003 C C . PHE A 1 632 ? 12.391 -13.680 -43.114 1.00 88.00 632 PHE A C 1
ATOM 5005 O O . PHE A 1 632 ? 12.273 -14.492 -42.194 1.00 88.00 632 PHE A O 1
ATOM 5012 N N . LEU A 1 633 ? 13.346 -13.753 -44.040 1.00 88.38 633 LEU A N 1
ATOM 5013 C CA . LEU A 1 633 ? 14.479 -14.658 -43.915 1.00 88.38 633 LEU A CA 1
ATOM 5014 C C . LEU A 1 633 ? 15.579 -13.935 -43.133 1.00 88.38 633 LEU A C 1
ATOM 5016 O O . LEU A 1 633 ? 16.079 -12.904 -43.583 1.00 88.38 633 LEU A O 1
ATOM 5020 N N . VAL A 1 634 ? 15.936 -14.461 -41.967 1.00 88.00 634 VAL A N 1
ATOM 5021 C CA . VAL A 1 634 ? 16.994 -13.929 -41.106 1.00 88.00 634 VAL A CA 1
ATOM 5022 C C . VAL A 1 634 ? 18.145 -14.920 -41.073 1.00 88.00 634 VAL A C 1
ATOM 5024 O O . VAL A 1 634 ? 17.954 -16.102 -40.815 1.00 88.00 634 VAL A O 1
ATOM 5027 N N . TRP A 1 635 ? 19.345 -14.429 -41.334 1.00 87.06 635 TRP A N 1
ATOM 5028 C CA . TRP A 1 635 ? 20.589 -15.164 -41.212 1.00 87.06 635 TRP A CA 1
ATOM 5029 C C . TRP A 1 635 ? 21.207 -14.852 -39.858 1.00 87.06 635 TRP A C 1
ATOM 5031 O O . TRP A 1 635 ? 21.596 -13.715 -39.597 1.00 87.06 635 TRP A O 1
ATOM 5041 N N . GLU A 1 636 ? 21.273 -15.847 -38.990 1.00 85.75 636 GLU A N 1
ATOM 5042 C CA . GLU A 1 636 ? 21.751 -15.675 -37.625 1.00 85.75 636 GLU A CA 1
ATOM 5043 C C . GLU A 1 636 ? 23.159 -16.225 -37.471 1.00 85.75 636 GLU A C 1
ATOM 5045 O O . GLU A 1 636 ? 23.430 -17.375 -37.822 1.00 85.75 636 GLU A O 1
ATOM 5050 N N . ALA A 1 637 ? 24.053 -15.397 -36.945 1.00 82.75 637 ALA A N 1
ATOM 5051 C CA . ALA A 1 637 ? 25.422 -15.788 -36.685 1.00 82.75 637 ALA A CA 1
ATOM 5052 C C . ALA A 1 637 ? 25.514 -16.741 -35.493 1.00 82.75 637 ALA A C 1
ATOM 5054 O O . ALA A 1 637 ? 25.074 -16.430 -34.387 1.00 82.75 637 ALA A O 1
ATOM 5055 N N . GLN A 1 638 ? 26.153 -17.885 -35.714 1.00 72.94 638 GLN A N 1
ATOM 5056 C CA . GLN A 1 638 ? 26.640 -18.737 -34.643 1.00 72.94 638 GLN A CA 1
ATOM 5057 C C . GLN A 1 638 ? 28.068 -18.317 -34.283 1.00 72.94 638 GLN A C 1
ATOM 5059 O O . GLN A 1 638 ? 28.891 -18.155 -35.191 1.00 72.94 638 GLN A O 1
ATOM 5064 N N . PRO A 1 639 ? 28.383 -18.125 -32.988 1.00 56.75 639 PRO A N 1
ATOM 5065 C CA . PRO A 1 639 ? 29.751 -17.885 -32.570 1.00 56.75 639 PRO A CA 1
ATOM 5066 C C . PRO A 1 639 ? 30.575 -19.134 -32.877 1.00 56.75 639 PRO A C 1
ATOM 5068 O O . PRO A 1 639 ? 30.341 -20.208 -32.323 1.00 56.75 639 PRO A O 1
ATOM 5071 N N . THR A 1 640 ? 31.533 -18.992 -33.784 1.00 51.66 640 THR A N 1
ATOM 5072 C CA . THR A 1 640 ? 32.579 -19.988 -33.977 1.00 51.66 640 THR A CA 1
ATOM 5073 C C . THR A 1 640 ? 33.538 -19.834 -32.801 1.00 51.66 640 THR A C 1
ATOM 5075 O O . THR A 1 640 ? 34.169 -18.787 -32.672 1.00 51.66 640 THR A O 1
ATOM 5078 N N . LEU A 1 641 ? 33.613 -20.819 -31.901 1.00 39.81 641 LEU A N 1
ATOM 5079 C CA . LEU A 1 641 ? 34.731 -20.882 -30.957 1.00 39.81 641 LEU A CA 1
ATOM 5080 C C . LEU A 1 641 ? 36.003 -20.994 -31.802 1.00 39.81 641 LEU A C 1
ATOM 5082 O O . LEU A 1 641 ? 36.088 -21.888 -32.643 1.00 39.81 641 LEU A O 1
ATOM 5086 N N . ALA A 1 642 ? 36.928 -20.050 -31.629 1.00 35.62 642 ALA A N 1
ATOM 5087 C CA . ALA A 1 642 ? 38.282 -20.200 -32.140 1.00 35.62 642 ALA A CA 1
ATOM 5088 C C . ALA A 1 642 ? 38.844 -21.511 -31.567 1.00 35.62 642 ALA A C 1
ATOM 5090 O O . ALA A 1 642 ? 38.774 -21.712 -30.351 1.00 35.62 642 ALA A O 1
ATOM 5091 N N . GLU A 1 643 ? 39.286 -22.414 -32.443 1.00 32.59 643 GLU A N 1
ATOM 5092 C CA . GLU A 1 643 ? 40.061 -23.596 -32.044 1.00 32.59 643 GLU A CA 1
ATOM 5093 C C . GLU A 1 643 ? 41.387 -23.195 -31.396 1.00 32.59 643 GLU A C 1
ATOM 5095 O O . GLU A 1 643 ? 42.002 -22.205 -31.864 1.00 32.59 643 GLU A O 1
#

Foldseek 3Di:
DQAWPFQFDPVQLVDPVSLLLLLLLLLCLLCLLLVHRDDCVPRLSNLQLSVQSNVCNVVRHIDGLVNSLVCLLPPPDQDRPPHGNCVSANNVNSNVSSVSSVVLVVDPVNVVVNDDDDLQPLCQQAPLLLHGDDHDDDCPPPDPSRVLSVLSVNLSNVVSVLVPADFDQAAQEEDEDEACAPLAFQPDDRSNNVSLLVCLPPVNRSNYHYHYDHPCLNRHHLVSLLSDFKDWAAADADPVSLVSVVSSCCSHADDDPSVVVVVVSNPGDPQKTWMTGNPFNDIDIDGDDDDPDPVPPDDDPVNVVVVVVPDPDDRPPPPPPDDDDPPPPDDDDDDFFDPDDQDAAPQFQEWEAEPPDDDPEWEWFKKKKKKWWFWFDDPVQRATDIDIFIFIGTADEQDDDDRVPTDGDPDDPVNTHSDDDPHYTYDDGYPVRRPDNHCVVVLVVVLVCQLVPDKDKWKDFVVQRDIDHHPADSSNSSNVLLVVLSSVLVVVLVVLCVVLLVVLVVLVVQLVVLVVQLVVLVVVQDPDDDDDDDDPAQSPPCVVNHDDDDDDDDDDDDDDDDDDPPCNVVSVVSSVVSVVSNVVSSVVNRVSVVVSVVVSVVSVVVSDSVVTDMDMDIGGTDSVSTGDIDMHIYIYTDDDDDD

Secondary structure (DSSP, 8-state):
--S-BPPPPHHHHH-HHHHHHHHHHHHHHHHHHTT----TTT-HHHHHHHHHHHHHHHTT--B-HHHHHHHHHS-S-SEETTEEHHHHS-HHHHHHHHHHHHHHHHSTTTHHHHSS----HHHHHB-TT--B-------TTS-HHHHHHHHHHHHHHHHHHHHTSPPEEEEEEEEEES--TTTS-SS---TTHHHHHHHHHHGGGEEEEEEE--S-GGGS-HHHHTT--EEEE----SHHHHHHHHHHHTTSSSPP-HHHHHHHHHTPPTTEEEEEETT-SS-EEEE----S-----SPPHHHHHHHHHTS----------SS-----------PPPPSS-----TTS-EEEE--S---S-EEEEEEEEEEEEEEEEETTTTEEEEEEEEEEEE--TT----GGGPBP----GGGSBSSPPTTEEEPPPPHHHHH-S-SHHHHHHHHHHHHHH--EEEEEEGGGTEEPPTT--HHHHHHHHHHHHHHHHHHHHHHHHHHHHHHHHHHHHHHHHHHHHHHHHHHHH-SS--------S-TTTHHHHT------------------TT-HHHHHHHHHHHHHHHHHHHHHHHHHHHHHHHHHHHHHHHT-GGGSPPEEEEEPPPGGGEEEEEEEEEEEEE-----

Radius of gyration: 36.01 Å; chains: 1; bounding box: 79×64×120 Å

pLDDT: mean 75.82, std 17.27, range [22.84, 95.06]

Sequence (643 aa):
MLGSFEPPPDNVLEEVDAVNILLNSTVSGLLTLAGIKADPLKSPEQLLVSSIVLYFWKRKQALNLESLIAAIINPPFQKLGVLPLETIYPSRKRMELAMSFNTILAGPGFSAWLKGEPLDIGKMLYSPEGRPRISIFSIAHLSQPERMFFVTTLLNRFLGWLRRQPGSSSLRCLLYMDEIAGYFPPTAAPPSKKPMLLLLRQARAYGAGIILSTQNPVDLDYKGLSNIGTWFIGRLQTRQDQDKVLDGLKSAGKPLDVPAMRKEMSGLPGRTFLLRSVHLDNHVVFKTRWVMSYLRGPLTLEDIRRLCKKSPVPPGKATDKSEKEAVFLKSPGSEPGSSHRPILSSRIRQFFLVPPVDAERFMLRPCLYAWANVRFVDSRRGIDITEHHSARLVLEGDRPVEWAGAGTVDVEVQDLSPSPPSNSIFYPLPQEITRLSSLAPYRQSWADFLYTTCRLELYRVKALKLETMAGESMEDFMARVSAVLASRKAESLKKLKRKYEKRYRALEDRLNRAEARLEKEKTDVTAKGVDTVVSFGVAILGALFGRKALSASSAYRTGRGIRSAGRMLKEKQDVERAREEVSRIQEQLSLLSQELEAESARISDKFAVENYPVEKFFIKPRRTDIIQPRCFLVWEAQPTLAE